Protein AF-A0A084U8Z5-F1 (afdb_monomer_lite)

Sequence (396 aa):
MIQNILVFALGFLAAALLAVLVAPALWRRAGELARKRLEAQLPLSRDELNAAIDAQRAEQAMAVRRLEMQVEAQKKKAASDLVTINQQRVDLTEAGEREAALAESLATREAELSETREQLSAAQAEAASLKLSLEQAEARAREQATEIESLSGSYEEASLKLSRLELDLVSRDSDIERLKNSVGVLREERKQARADLREASSRRKQVENALKLAEKRAKDLERRNERMMSQASTREEALERKQREIALLKTRLRENTMADDGGAAKMAALEEENARLETKAADLSLQISSLLGSDQESEDPVQGRLKARLEAVVEENRKLRAALSQKDADPSGDAELREQIAALAAEVVTITAALEGPESPIISAIESEVAQDPQAASVSLAERVKALRRATAPAE

Organism: NCBI:txid472175

Structure (mmCIF, N/CA/C/O backbone):
data_AF-A0A084U8Z5-F1
#
_entry.id   AF-A0A084U8Z5-F1
#
loop_
_atom_site.group_PDB
_atom_site.id
_atom_site.type_symbol
_atom_site.label_atom_id
_atom_site.label_alt_id
_atom_site.label_comp_id
_atom_site.label_asym_id
_atom_site.label_entity_id
_atom_site.label_seq_id
_atom_site.pdbx_PDB_ins_code
_atom_site.Cartn_x
_atom_site.Cartn_y
_atom_site.Cartn_z
_atom_site.occupancy
_atom_site.B_iso_or_equiv
_atom_site.auth_seq_id
_atom_site.auth_comp_id
_atom_site.auth_asym_id
_atom_site.auth_atom_id
_atom_site.pdbx_PDB_model_num
ATOM 1 N N . MET A 1 1 ? -66.211 -9.894 172.703 1.00 62.28 1 MET A N 1
ATOM 2 C CA . MET A 1 1 ? -65.741 -9.133 171.518 1.00 62.28 1 MET A CA 1
ATOM 3 C C . MET A 1 1 ? -66.064 -9.793 170.171 1.00 62.28 1 MET A C 1
ATOM 5 O O . MET A 1 1 ? -66.219 -9.068 169.201 1.00 62.28 1 MET A O 1
ATOM 9 N N . ILE A 1 2 ? -66.250 -11.118 170.087 1.00 68.94 2 ILE A N 1
ATOM 10 C CA . ILE A 1 2 ? -66.566 -11.823 168.822 1.00 68.94 2 ILE A CA 1
ATOM 11 C C . ILE A 1 2 ? -67.969 -11.481 168.265 1.00 68.94 2 ILE A C 1
ATOM 13 O O . ILE A 1 2 ? -68.153 -11.417 167.054 1.00 68.94 2 ILE A O 1
ATOM 17 N N . GLN A 1 3 ? -68.944 -11.171 169.127 1.00 69.81 3 GLN A N 1
ATOM 18 C CA . GLN A 1 3 ? -70.321 -10.845 168.723 1.00 69.81 3 GLN A CA 1
ATOM 19 C C . GLN A 1 3 ? -70.422 -9.600 167.818 1.00 69.81 3 GLN A C 1
ATOM 21 O O . GLN A 1 3 ? -71.154 -9.627 166.832 1.00 69.81 3 GLN A O 1
ATOM 26 N N . ASN A 1 4 ? -69.640 -8.544 168.080 1.00 75.00 4 ASN A N 1
ATOM 27 C CA . ASN A 1 4 ? -69.652 -7.333 167.245 1.00 75.00 4 ASN A CA 1
ATOM 28 C C . ASN A 1 4 ? -69.037 -7.577 165.858 1.00 75.00 4 ASN A C 1
ATOM 30 O O . ASN A 1 4 ? -69.513 -7.013 164.877 1.00 75.00 4 ASN A O 1
ATOM 34 N N . ILE A 1 5 ? -68.025 -8.447 165.761 1.00 79.25 5 ILE A N 1
ATOM 35 C CA . ILE A 1 5 ? -67.412 -8.833 164.479 1.00 79.25 5 ILE A CA 1
ATOM 36 C C . ILE A 1 5 ? -68.410 -9.632 163.632 1.00 79.25 5 ILE A C 1
ATOM 38 O O . ILE A 1 5 ? -68.495 -9.415 162.429 1.00 79.25 5 ILE A O 1
ATOM 42 N N . LEU A 1 6 ? -69.206 -10.509 164.253 1.00 76.06 6 LEU A N 1
ATOM 43 C CA . LEU A 1 6 ? -70.204 -11.330 163.559 1.00 76.06 6 LEU A CA 1
ATOM 44 C C . LEU A 1 6 ? -71.368 -10.497 163.007 1.00 76.06 6 LEU A C 1
ATOM 46 O O . LEU A 1 6 ? -71.766 -10.695 161.862 1.00 76.06 6 LEU A O 1
ATOM 50 N N . VAL A 1 7 ? -71.868 -9.523 163.775 1.00 77.12 7 VAL A N 1
ATOM 51 C CA . VAL A 1 7 ? -72.907 -8.592 163.297 1.00 77.12 7 VAL A CA 1
ATOM 52 C C . VAL A 1 7 ? -72.367 -7.688 162.185 1.00 77.12 7 VAL A C 1
ATOM 54 O O . VAL A 1 7 ? -73.063 -7.455 161.199 1.00 77.12 7 VAL A O 1
ATOM 57 N N . PHE A 1 8 ? -71.114 -7.234 162.286 1.00 83.75 8 PHE A N 1
ATOM 58 C CA . PHE A 1 8 ? -70.467 -6.457 161.226 1.00 83.75 8 PHE A CA 1
ATOM 59 C C . PHE A 1 8 ? -70.260 -7.282 159.947 1.00 83.75 8 PHE A C 1
ATOM 61 O O . PHE A 1 8 ? -70.592 -6.816 158.860 1.00 83.75 8 PHE A O 1
ATOM 68 N N . ALA A 1 9 ? -69.778 -8.523 160.065 1.00 82.94 9 ALA A N 1
ATOM 69 C CA . ALA A 1 9 ? -69.595 -9.426 158.932 1.00 82.94 9 ALA A CA 1
ATOM 70 C C . ALA A 1 9 ? -70.933 -9.781 158.263 1.00 82.94 9 ALA A C 1
ATOM 72 O O . ALA A 1 9 ? -71.016 -9.764 157.038 1.00 82.94 9 ALA A O 1
ATOM 73 N N . LEU A 1 10 ? -71.990 -10.034 159.046 1.00 81.75 10 LEU A N 1
ATOM 74 C CA . LEU A 1 10 ? -73.337 -10.288 158.526 1.00 81.75 10 LEU A CA 1
ATOM 75 C C . LEU A 1 10 ? -73.914 -9.048 157.826 1.00 81.75 10 LEU A C 1
ATOM 77 O O . LEU A 1 10 ? -74.466 -9.163 156.734 1.00 81.75 10 LEU A O 1
ATOM 81 N N . GLY A 1 11 ? -73.746 -7.861 158.417 1.00 82.94 11 GLY A N 1
ATOM 82 C CA . GLY A 1 11 ? -74.153 -6.594 157.806 1.00 82.94 11 GLY A CA 1
ATOM 83 C C . GLY A 1 11 ? -73.409 -6.307 156.498 1.00 82.94 11 GLY A C 1
ATOM 84 O O . GLY A 1 11 ? -74.031 -5.921 155.509 1.00 82.94 11 GLY A O 1
ATOM 85 N N . PHE A 1 12 ? -72.099 -6.568 156.456 1.00 86.19 12 PHE A N 1
ATOM 86 C CA . PHE A 1 12 ? -71.292 -6.443 155.242 1.00 86.19 12 PHE A CA 1
ATOM 87 C C . PHE A 1 12 ? -71.715 -7.451 154.169 1.00 86.19 12 PHE A C 1
ATOM 89 O O . PHE A 1 12 ? -71.868 -7.074 153.010 1.00 86.19 12 PHE A O 1
ATOM 96 N N . LEU A 1 13 ? -71.963 -8.710 154.543 1.00 84.06 13 LEU A N 1
ATOM 97 C CA . LEU A 1 13 ? -72.419 -9.741 153.613 1.00 84.06 13 LEU A CA 1
ATOM 98 C C . LEU A 1 13 ? -73.791 -9.388 153.021 1.00 84.06 13 LEU A C 1
ATOM 100 O O . LEU A 1 13 ? -73.995 -9.529 151.818 1.00 84.06 13 LEU A O 1
ATOM 104 N N . ALA A 1 14 ? -74.711 -8.872 153.841 1.00 84.19 14 ALA A N 1
ATOM 105 C CA . ALA A 1 14 ? -76.021 -8.411 153.388 1.00 84.19 14 ALA A CA 1
ATOM 106 C C . ALA A 1 14 ? -75.912 -7.209 152.432 1.00 84.19 14 ALA A C 1
ATOM 108 O O . ALA A 1 14 ? -76.580 -7.180 151.396 1.00 84.19 14 ALA A O 1
ATOM 109 N N . ALA A 1 15 ? -75.034 -6.245 152.727 1.00 85.19 15 ALA A N 1
ATOM 110 C CA . ALA A 1 15 ? -74.772 -5.111 151.842 1.00 85.19 15 ALA A CA 1
ATOM 111 C C . ALA A 1 15 ? -74.120 -5.546 150.518 1.00 85.19 15 ALA A C 1
ATOM 113 O O . ALA A 1 15 ? -74.528 -5.088 149.451 1.00 85.19 15 ALA A O 1
ATOM 114 N N . ALA A 1 16 ? -73.156 -6.469 150.566 1.00 83.31 16 ALA A N 1
ATOM 115 C CA . ALA A 1 16 ? -72.523 -7.036 149.380 1.00 83.31 16 ALA A CA 1
ATOM 116 C C . ALA A 1 16 ? -73.535 -7.804 148.515 1.00 83.31 16 ALA A C 1
ATOM 118 O O . ALA A 1 16 ? -73.538 -7.658 147.294 1.00 83.31 16 ALA A O 1
ATOM 119 N N . LEU A 1 17 ? -74.443 -8.561 149.137 1.00 83.62 17 LEU A N 1
ATOM 120 C CA . LEU A 1 17 ? -75.497 -9.290 148.435 1.00 83.62 17 LEU A CA 1
ATOM 121 C C . LEU A 1 17 ? -76.481 -8.337 147.736 1.00 83.62 17 LEU A C 1
ATOM 123 O O . LEU A 1 17 ? -76.826 -8.557 146.575 1.00 83.62 17 LEU A O 1
ATOM 127 N N . LEU A 1 18 ? -76.863 -7.233 148.388 1.00 84.56 18 LEU A N 1
ATOM 128 C CA . LEU A 1 18 ? -77.661 -6.176 147.756 1.00 84.56 18 LEU A CA 1
ATOM 129 C C . LEU A 1 18 ? -76.909 -5.481 146.610 1.00 84.56 18 LEU A C 1
ATOM 131 O O . LEU A 1 18 ? -77.502 -5.225 145.562 1.00 84.56 18 LEU A O 1
ATOM 135 N N . ALA A 1 19 ? -75.609 -5.217 146.760 1.00 84.88 19 ALA A N 1
ATOM 136 C CA . ALA A 1 19 ? -74.796 -4.620 145.701 1.00 84.88 19 ALA A CA 1
ATOM 137 C C . ALA A 1 19 ? -74.727 -5.521 144.456 1.00 84.88 19 ALA A C 1
ATOM 139 O O . ALA A 1 19 ? -74.908 -5.035 143.340 1.00 84.88 19 ALA A O 1
ATOM 140 N N . VAL A 1 20 ? -74.542 -6.833 144.638 1.00 86.31 20 VAL A N 1
ATOM 141 C CA . VAL A 1 20 ? -74.535 -7.816 143.539 1.00 86.31 20 VAL A CA 1
ATOM 142 C C . VAL A 1 20 ? -75.900 -7.905 142.855 1.00 86.31 20 VAL A C 1
ATOM 144 O O . VAL A 1 20 ? -75.956 -8.059 141.638 1.00 86.31 20 VAL A O 1
ATOM 147 N N . LEU A 1 21 ? -76.998 -7.753 143.600 1.00 85.75 21 LEU A N 1
ATOM 148 C CA . LEU A 1 21 ? -78.351 -7.788 143.039 1.00 85.75 21 LEU A CA 1
ATOM 149 C C . LEU A 1 21 ? -78.664 -6.546 142.184 1.00 85.75 21 LEU A C 1
ATOM 151 O O . LEU A 1 21 ? -79.336 -6.649 141.157 1.00 85.75 21 LEU A O 1
ATOM 155 N N . VAL A 1 22 ? -78.149 -5.375 142.574 1.00 85.81 22 VAL A N 1
ATOM 156 C CA . VAL A 1 22 ? -78.390 -4.100 141.871 1.00 85.81 22 VAL A CA 1
ATOM 157 C C . VAL A 1 22 ? -77.382 -3.849 140.738 1.00 85.81 22 VAL A C 1
ATOM 159 O O . VAL A 1 22 ? -77.728 -3.217 139.735 1.00 85.81 22 VAL A O 1
ATOM 162 N N . ALA A 1 23 ? -76.160 -4.377 140.838 1.00 84.12 23 ALA A N 1
ATOM 163 C CA . ALA A 1 23 ? -75.109 -4.240 139.827 1.00 84.12 23 ALA A CA 1
ATOM 164 C C . ALA A 1 23 ? -75.558 -4.565 138.381 1.00 84.12 23 ALA A C 1
ATOM 166 O O . ALA A 1 23 ? -75.342 -3.720 137.508 1.00 84.12 23 ALA A O 1
ATOM 167 N N . PRO A 1 24 ? -76.227 -5.700 138.078 1.00 83.62 24 PRO A N 1
ATOM 168 C CA . PRO A 1 24 ? -76.646 -6.014 136.710 1.00 83.62 24 PRO A CA 1
ATOM 169 C C . PRO A 1 24 ? -77.719 -5.054 136.170 1.00 83.62 24 PRO A C 1
ATOM 171 O O . PRO A 1 24 ? -77.751 -4.787 134.966 1.00 83.62 24 PRO A O 1
ATOM 174 N N . ALA A 1 25 ? -78.568 -4.482 137.031 1.00 84.12 25 ALA A N 1
ATOM 175 C CA . ALA A 1 25 ? -79.570 -3.495 136.623 1.00 84.12 25 ALA A CA 1
ATOM 176 C C . ALA A 1 25 ? -78.922 -2.150 136.253 1.00 84.12 25 ALA A C 1
ATOM 178 O O . ALA A 1 25 ? -79.257 -1.555 135.225 1.00 84.12 25 ALA A O 1
ATOM 179 N N . LEU A 1 26 ? -77.949 -1.700 137.052 1.00 84.94 26 LEU A N 1
ATOM 180 C CA . LEU A 1 26 ? -77.170 -0.497 136.753 1.00 84.94 26 LEU A CA 1
ATOM 181 C C . LEU A 1 26 ? -76.306 -0.680 135.496 1.00 84.94 26 LEU A C 1
ATOM 183 O O . LEU A 1 26 ? -76.236 0.239 134.682 1.00 84.94 26 LEU A O 1
ATOM 187 N N . TRP A 1 27 ? -75.726 -1.867 135.278 1.00 86.75 27 TRP A N 1
ATOM 188 C CA . TRP A 1 27 ? -74.909 -2.159 134.092 1.00 86.75 27 TRP A CA 1
ATOM 189 C C . TRP A 1 27 ? -75.737 -2.196 132.800 1.00 86.75 27 TRP A C 1
ATOM 191 O O . TRP A 1 27 ? -75.330 -1.618 131.791 1.00 86.75 27 TRP A O 1
ATOM 201 N N . ARG A 1 28 ? -76.949 -2.779 132.835 1.00 83.12 28 ARG A N 1
ATOM 202 C CA . ARG A 1 28 ? -77.897 -2.714 131.704 1.00 83.12 28 ARG A CA 1
ATOM 203 C C . ARG A 1 28 ? -78.250 -1.271 131.349 1.00 83.12 28 ARG A C 1
ATOM 205 O O . ARG A 1 28 ? -78.188 -0.895 130.181 1.00 83.12 28 ARG A O 1
ATOM 212 N N . ARG A 1 29 ? -78.566 -0.448 132.353 1.00 83.12 29 ARG A N 1
ATOM 213 C CA . ARG A 1 29 ? -78.963 0.952 132.144 1.00 83.12 29 ARG A CA 1
ATOM 214 C C . ARG A 1 29 ? -77.800 1.823 131.659 1.00 83.12 29 ARG A C 1
ATOM 216 O O . ARG A 1 29 ? -77.994 2.660 130.780 1.00 83.12 29 ARG A O 1
ATOM 223 N N . ALA A 1 30 ? -76.593 1.599 132.178 1.00 82.50 30 ALA A N 1
ATOM 224 C CA . ALA A 1 30 ? -75.376 2.245 131.690 1.00 82.50 30 ALA A CA 1
ATOM 225 C C . ALA A 1 30 ? -75.082 1.867 130.228 1.00 82.50 30 ALA A C 1
ATOM 227 O O . ALA A 1 30 ? -74.743 2.742 129.435 1.00 82.50 30 ALA A O 1
ATOM 228 N N . GLY A 1 31 ? -75.288 0.601 129.844 1.00 84.50 31 GLY A N 1
ATOM 229 C CA . GLY A 1 31 ? -75.140 0.137 128.462 1.00 84.50 31 GLY A CA 1
ATOM 230 C C . GLY A 1 31 ? -76.139 0.772 127.490 1.00 84.50 31 GLY A C 1
ATOM 231 O O . GLY A 1 31 ? -75.760 1.156 126.386 1.00 84.50 31 GLY A O 1
ATOM 232 N N . GLU A 1 32 ? -77.399 0.945 127.895 1.00 83.19 32 GLU A N 1
ATOM 233 C CA . GLU A 1 32 ? -78.412 1.634 127.079 1.00 83.19 32 GLU A CA 1
ATOM 234 C C . GLU A 1 32 ? -78.105 3.125 126.903 1.00 83.19 32 GLU A C 1
ATOM 236 O O . GLU A 1 32 ? -78.208 3.650 125.794 1.00 83.19 32 GLU A O 1
ATOM 241 N N . LEU A 1 33 ? -77.684 3.808 127.972 1.00 79.12 33 LEU A N 1
ATOM 242 C CA . LEU A 1 33 ? -77.269 5.211 127.906 1.00 79.12 33 LEU A CA 1
ATOM 243 C C . LEU A 1 33 ? -75.994 5.391 127.071 1.00 79.12 33 LEU A C 1
ATOM 245 O O . LEU A 1 33 ? -75.909 6.353 126.311 1.00 79.12 33 LEU A O 1
ATOM 249 N N . ALA A 1 34 ? -75.036 4.464 127.161 1.00 78.19 34 ALA A N 1
ATOM 250 C CA . ALA A 1 34 ? -73.830 4.464 126.336 1.00 78.19 34 ALA A CA 1
ATOM 251 C C . ALA A 1 34 ? -74.150 4.233 124.852 1.00 78.19 34 ALA 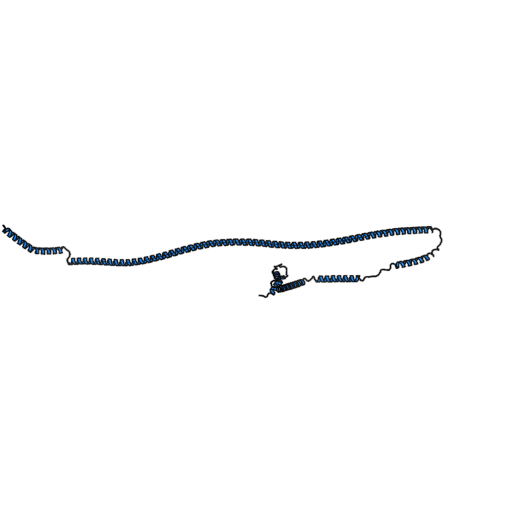A C 1
ATOM 253 O O . ALA A 1 34 ? -73.615 4.951 124.014 1.00 78.19 34 ALA A O 1
ATOM 254 N N . ARG A 1 35 ? -75.069 3.309 124.525 1.00 78.25 35 ARG A N 1
ATOM 255 C CA . ARG A 1 35 ? -75.563 3.104 123.149 1.00 78.25 35 ARG A CA 1
ATOM 256 C C . ARG A 1 35 ? -76.255 4.349 122.603 1.00 78.25 35 ARG A C 1
ATOM 258 O O . ARG A 1 35 ? -75.867 4.810 121.541 1.00 78.25 35 ARG A O 1
ATOM 265 N N . LYS A 1 36 ? -77.178 4.954 123.362 1.00 75.25 36 LYS A N 1
ATOM 266 C CA . LYS A 1 36 ? -77.857 6.201 122.958 1.00 75.25 36 LYS A CA 1
ATOM 267 C C . LYS A 1 36 ? -76.891 7.380 122.791 1.00 75.25 36 LYS A C 1
ATOM 269 O O . LYS A 1 36 ? -77.095 8.211 121.916 1.00 75.25 36 LYS A O 1
ATOM 274 N N . ARG A 1 37 ? -75.831 7.466 123.608 1.00 73.75 37 ARG A N 1
ATOM 275 C CA . ARG A 1 37 ? -74.766 8.473 123.434 1.00 73.75 37 ARG A CA 1
ATOM 276 C C . ARG A 1 37 ? -73.893 8.196 122.214 1.00 73.75 37 ARG A C 1
ATOM 278 O O . ARG A 1 37 ? -73.540 9.151 121.537 1.00 73.75 37 ARG A O 1
ATOM 285 N N . LEU A 1 38 ? -73.566 6.933 121.935 1.00 70.88 38 LEU A N 1
ATOM 286 C CA . LEU A 1 38 ? -72.822 6.553 120.731 1.00 70.88 38 LEU A CA 1
ATOM 287 C C . LEU A 1 38 ? -73.636 6.845 119.467 1.00 70.88 38 LEU A C 1
ATOM 289 O O . LEU A 1 38 ? -73.104 7.424 118.533 1.00 70.88 38 LEU A O 1
ATOM 293 N N . GLU A 1 39 ? -74.925 6.506 119.462 1.00 70.56 39 GLU A N 1
ATOM 294 C CA . GLU A 1 39 ? -75.853 6.786 118.357 1.00 70.56 39 GLU A CA 1
ATOM 295 C C . GLU A 1 39 ? -76.053 8.294 118.130 1.00 70.56 39 GLU A C 1
ATOM 297 O O . GLU A 1 39 ? -76.261 8.714 117.001 1.00 70.56 39 GLU A O 1
ATOM 302 N N . ALA A 1 40 ? -75.940 9.124 119.174 1.00 71.81 40 ALA A N 1
ATOM 303 C CA . ALA A 1 40 ? -75.985 10.583 119.046 1.00 71.81 40 ALA A CA 1
ATOM 304 C C . ALA A 1 40 ? -74.644 11.215 118.615 1.00 71.81 40 ALA A C 1
ATOM 306 O O . ALA A 1 40 ? -74.629 12.368 118.189 1.00 71.81 40 ALA A O 1
ATOM 307 N N . GLN A 1 41 ? -73.520 10.503 118.768 1.00 72.00 41 GLN A N 1
ATOM 308 C CA . GLN A 1 41 ? -72.173 10.990 118.430 1.00 72.00 41 GLN A CA 1
ATOM 309 C C . GLN A 1 41 ? -71.644 10.439 117.099 1.00 72.00 41 GLN A C 1
ATOM 311 O O . GLN A 1 41 ? -70.804 11.089 116.479 1.00 72.00 41 GLN A O 1
ATOM 316 N N . LEU A 1 42 ? -72.118 9.274 116.644 1.00 67.00 42 LEU A N 1
ATOM 317 C CA . LEU A 1 42 ? -71.847 8.760 115.304 1.00 67.00 42 LEU A CA 1
ATOM 318 C C . LEU A 1 42 ? -72.943 9.232 114.339 1.00 67.00 42 LEU A C 1
ATOM 320 O O . LEU A 1 42 ? -74.101 8.872 114.526 1.00 67.00 42 LEU A O 1
ATOM 324 N N . PRO A 1 43 ? -72.605 9.977 113.277 1.00 56.59 43 PRO A N 1
ATOM 325 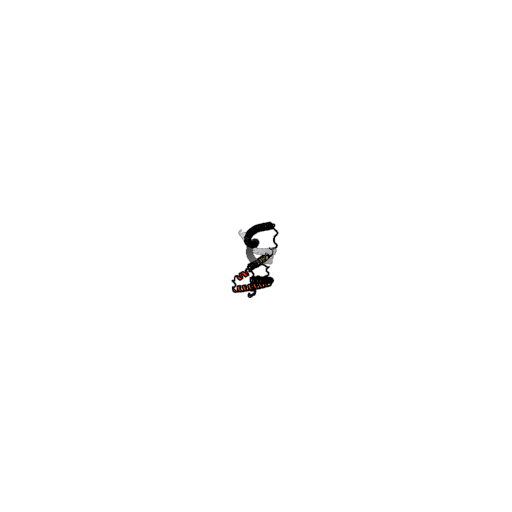C CA . PRO A 1 43 ? -73.591 10.533 112.354 1.00 56.59 43 PRO A CA 1
ATOM 326 C C . PRO A 1 43 ? -74.166 9.517 111.345 1.00 56.59 43 PRO A C 1
ATOM 328 O O . PRO A 1 43 ? -74.651 9.945 110.306 1.00 56.59 43 PRO A O 1
ATOM 331 N N . LEU A 1 44 ? -74.099 8.200 111.596 1.00 63.03 44 LEU A N 1
ATOM 332 C CA . LEU A 1 44 ? -74.523 7.171 110.634 1.00 63.03 44 LEU A CA 1
ATOM 333 C C . LEU A 1 44 ? -75.356 6.059 111.294 1.00 63.03 44 LEU A C 1
ATOM 335 O O . LEU A 1 44 ? -74.912 5.406 112.243 1.00 63.03 44 LEU A O 1
ATOM 339 N N . SER A 1 45 ? -76.555 5.823 110.757 1.00 74.19 45 SER A N 1
ATOM 340 C CA . SER A 1 45 ? -77.433 4.692 111.091 1.00 74.19 45 SER A CA 1
ATOM 341 C C . SER A 1 45 ? -76.847 3.358 110.592 1.00 74.19 45 SER A C 1
ATOM 343 O O . SER A 1 45 ? -76.017 3.325 109.685 1.00 74.19 45 SER A O 1
ATOM 345 N N . ARG A 1 46 ? -77.287 2.216 111.146 1.00 75.94 46 ARG A N 1
ATOM 346 C CA . ARG A 1 46 ? -76.818 0.873 110.728 1.00 75.94 46 ARG A CA 1
ATOM 347 C C . ARG A 1 46 ? -77.042 0.599 109.239 1.00 75.94 46 ARG A C 1
ATOM 349 O O . ARG A 1 46 ? -76.186 -0.012 108.604 1.00 75.94 46 ARG A O 1
ATOM 356 N N . ASP A 1 47 ? -78.158 1.070 108.694 1.00 80.50 47 ASP A N 1
ATOM 357 C CA . ASP A 1 47 ? -78.475 0.911 107.273 1.00 80.50 47 ASP A CA 1
ATOM 358 C C . ASP A 1 47 ? -77.558 1.772 106.392 1.00 80.50 47 ASP A C 1
ATOM 360 O O . ASP A 1 47 ? -77.145 1.336 105.322 1.00 80.50 47 ASP A O 1
ATOM 364 N N . GLU A 1 48 ? -77.146 2.947 106.874 1.00 82.31 48 GLU A N 1
ATOM 365 C CA . GLU A 1 48 ? -76.196 3.822 106.179 1.00 82.31 48 GLU A CA 1
ATOM 366 C C . GLU A 1 48 ? -74.765 3.265 106.232 1.00 82.31 48 GLU A C 1
ATOM 368 O O . GLU A 1 48 ? -74.026 3.379 105.256 1.00 82.31 48 GLU A O 1
ATOM 373 N N . LEU A 1 49 ? -74.380 2.589 107.324 1.00 79.88 49 LEU A N 1
ATOM 374 C CA . LEU A 1 49 ? -73.104 1.870 107.413 1.00 79.88 49 LEU A CA 1
ATOM 375 C C . LEU A 1 49 ? -73.055 0.699 106.419 1.00 79.88 49 LEU A C 1
ATOM 377 O O . LEU A 1 49 ? -72.051 0.508 105.734 1.00 79.88 49 LEU A O 1
ATOM 381 N N . ASN A 1 50 ? -74.146 -0.064 106.313 1.00 86.12 50 ASN A N 1
ATOM 382 C CA . ASN A 1 50 ? -74.257 -1.143 105.333 1.00 86.12 50 ASN A CA 1
ATOM 383 C C . ASN A 1 50 ? -74.235 -0.591 103.900 1.00 86.12 50 ASN A C 1
ATOM 385 O O . ASN A 1 50 ? -73.512 -1.123 103.062 1.00 86.12 50 ASN A O 1
ATOM 389 N N . ALA A 1 51 ? -74.928 0.523 103.639 1.00 86.44 51 ALA A N 1
ATOM 390 C CA . ALA A 1 51 ? -74.881 1.204 102.348 1.00 86.44 51 ALA A CA 1
ATOM 391 C C . ALA A 1 51 ? -73.472 1.721 102.007 1.00 86.44 51 ALA A C 1
ATOM 393 O O . ALA A 1 51 ? -73.054 1.610 100.860 1.00 86.44 51 ALA A O 1
ATOM 394 N N . ALA A 1 52 ? -72.708 2.228 102.982 1.00 86.12 52 ALA A N 1
ATOM 395 C CA . ALA A 1 52 ? -71.317 2.637 102.785 1.00 86.12 52 ALA A CA 1
ATOM 396 C C . ALA A 1 52 ? -70.389 1.443 102.490 1.00 86.12 52 ALA A C 1
ATOM 398 O O . ALA A 1 52 ? -69.527 1.538 101.617 1.00 86.12 52 ALA A O 1
ATOM 399 N N . ILE A 1 53 ? -70.585 0.304 103.165 1.00 87.19 53 ILE A N 1
ATOM 400 C CA . ILE A 1 53 ? -69.845 -0.939 102.888 1.00 87.19 53 ILE A CA 1
ATOM 401 C C . ILE A 1 53 ? -70.165 -1.450 101.480 1.00 87.19 53 ILE A C 1
ATOM 403 O O . ILE A 1 53 ? -69.253 -1.820 100.740 1.00 87.19 53 ILE A O 1
ATOM 407 N N . ASP A 1 54 ? -71.437 -1.452 101.086 1.00 90.50 54 ASP A N 1
ATOM 408 C CA . ASP A 1 54 ? -71.847 -1.891 99.754 1.00 90.50 54 ASP A CA 1
ATOM 409 C C . ASP A 1 54 ? -71.418 -0.896 98.663 1.00 90.50 54 ASP A C 1
ATOM 411 O O . ASP A 1 54 ? -70.992 -1.324 97.591 1.00 90.50 54 ASP A O 1
ATOM 415 N N . ALA A 1 55 ? -71.403 0.411 98.947 1.00 89.19 55 ALA A N 1
ATOM 416 C CA . ALA A 1 55 ? -70.828 1.430 98.067 1.00 89.19 55 ALA A CA 1
ATOM 417 C C . ALA A 1 55 ? -69.315 1.237 97.887 1.00 89.19 55 ALA A C 1
ATOM 419 O O . ALA A 1 55 ? -68.832 1.270 96.758 1.00 89.19 55 ALA A O 1
ATOM 420 N N . GLN A 1 56 ? -68.573 0.949 98.962 1.00 93.25 56 GLN A N 1
ATOM 421 C CA . GLN A 1 56 ? -67.141 0.651 98.887 1.00 93.25 56 GLN A CA 1
ATOM 422 C C . GLN A 1 56 ? -66.877 -0.654 98.117 1.00 93.25 56 GLN A C 1
ATOM 424 O O . GLN A 1 56 ? -65.950 -0.721 97.310 1.00 93.25 56 GLN A O 1
ATOM 429 N N . ARG A 1 57 ? -67.700 -1.694 98.314 1.00 94.31 57 ARG A N 1
ATOM 430 C CA . ARG A 1 57 ? -67.624 -2.938 97.528 1.00 94.31 57 ARG A CA 1
ATOM 431 C C . ARG A 1 57 ? -67.905 -2.685 96.052 1.00 94.31 57 ARG A C 1
ATOM 433 O O . ARG A 1 57 ? -67.202 -3.234 95.209 1.00 94.31 57 ARG A O 1
ATOM 440 N N . ALA A 1 58 ? -68.898 -1.857 95.737 1.00 94.12 58 ALA A N 1
ATOM 441 C CA . ALA A 1 58 ? -69.215 -1.477 94.368 1.00 94.12 58 ALA A CA 1
ATOM 442 C C . ALA A 1 58 ? -68.080 -0.660 93.737 1.00 94.12 58 ALA A C 1
ATOM 444 O O . ALA A 1 58 ? -67.690 -0.944 92.609 1.00 94.12 58 ALA A O 1
ATOM 445 N N . GLU A 1 59 ? -67.497 0.296 94.462 1.00 93.38 59 GLU A N 1
ATOM 446 C CA . GLU A 1 59 ? -66.352 1.081 93.997 1.00 93.38 59 GLU A CA 1
ATOM 447 C C . GLU A 1 59 ? -65.141 0.185 93.714 1.00 93.38 59 GLU A C 1
ATOM 449 O O . GLU A 1 59 ? -64.550 0.266 92.638 1.00 93.38 59 GLU A O 1
ATOM 454 N N . GLN A 1 60 ? -64.817 -0.733 94.629 1.00 93.88 60 GLN A N 1
ATOM 455 C CA . GLN A 1 60 ? -63.743 -1.706 94.436 1.00 93.88 60 GLN A CA 1
ATOM 456 C C . GLN A 1 60 ? -64.034 -2.652 93.264 1.00 93.88 60 GLN A C 1
ATOM 458 O O . GLN A 1 60 ? -63.154 -2.875 92.436 1.00 93.88 60 GLN A O 1
ATOM 463 N N . ALA A 1 61 ? -65.262 -3.161 93.134 1.00 95.38 61 ALA A N 1
ATOM 464 C CA . ALA A 1 61 ? -65.660 -4.012 92.014 1.00 95.38 61 ALA A CA 1
ATOM 465 C C . ALA A 1 61 ? -65.582 -3.269 90.671 1.00 95.38 61 ALA A C 1
ATOM 467 O O . ALA A 1 61 ? -65.097 -3.823 89.686 1.00 95.38 61 ALA A O 1
ATOM 468 N N . MET A 1 62 ? -65.989 -1.998 90.628 1.00 94.75 62 MET A N 1
ATOM 469 C CA . MET A 1 62 ? -65.876 -1.149 89.440 1.00 94.75 62 MET A CA 1
ATOM 470 C C . MET A 1 62 ? -64.419 -0.811 89.119 1.00 94.75 62 MET A C 1
ATOM 472 O O . MET A 1 62 ? -64.046 -0.811 87.947 1.00 94.75 62 MET A O 1
ATOM 476 N N . ALA A 1 63 ? -63.577 -0.565 90.126 1.00 94.38 63 ALA A N 1
ATOM 477 C CA . ALA A 1 63 ? -62.145 -0.350 89.944 1.00 94.38 63 ALA A CA 1
ATOM 478 C C . ALA A 1 63 ? -61.460 -1.605 89.384 1.00 94.38 63 ALA A C 1
ATOM 480 O O . ALA A 1 63 ? -60.726 -1.504 88.401 1.00 94.38 63 ALA A O 1
ATOM 481 N N . VAL A 1 64 ? -61.764 -2.787 89.935 1.00 95.94 64 VAL A N 1
ATOM 482 C CA . VAL A 1 64 ? -61.292 -4.077 89.411 1.00 95.94 64 VAL A CA 1
ATOM 483 C C . VAL A 1 64 ? -61.780 -4.273 87.980 1.00 95.94 64 VAL A C 1
ATOM 485 O O . VAL A 1 64 ? -60.962 -4.506 87.096 1.00 95.94 64 VAL A O 1
ATOM 488 N N . ARG A 1 65 ? -63.073 -4.066 87.699 1.00 94.44 65 ARG A N 1
ATOM 489 C CA . ARG A 1 65 ? -63.616 -4.211 86.343 1.00 94.44 65 ARG A CA 1
ATOM 490 C C . ARG A 1 65 ? -62.987 -3.232 85.352 1.00 94.44 65 ARG A C 1
ATOM 492 O O . ARG A 1 65 ? -62.731 -3.585 84.202 1.00 94.44 65 ARG A O 1
ATOM 499 N N . ARG A 1 66 ? -62.719 -1.996 85.775 1.00 96.06 66 ARG A N 1
ATOM 500 C CA . ARG A 1 66 ? -62.045 -0.984 84.953 1.00 96.06 66 ARG A CA 1
ATOM 501 C C . ARG A 1 66 ? -60.602 -1.381 84.656 1.00 96.06 66 ARG A C 1
ATOM 503 O O . ARG A 1 66 ? -60.178 -1.236 83.512 1.00 96.06 66 ARG A O 1
ATOM 510 N N . LEU A 1 67 ? -59.878 -1.907 85.644 1.00 96.12 67 LEU A N 1
ATOM 511 C CA . LEU A 1 67 ? -58.531 -2.443 85.455 1.00 96.12 67 LEU A CA 1
ATOM 512 C C . LEU A 1 67 ? -58.541 -3.668 84.537 1.00 96.12 67 LEU A C 1
ATOM 514 O O . LEU A 1 67 ? -57.729 -3.729 83.622 1.00 96.12 67 LEU A O 1
ATOM 518 N N . GLU A 1 68 ? -59.483 -4.597 84.703 1.00 95.31 68 GLU A N 1
ATOM 519 C CA . GLU A 1 68 ? -59.659 -5.742 83.800 1.00 95.31 68 GLU A CA 1
ATOM 520 C C . GLU A 1 68 ? -59.885 -5.288 82.357 1.00 95.31 68 GLU A C 1
ATOM 522 O O . GLU A 1 68 ? -59.184 -5.746 81.458 1.00 95.31 68 GLU A O 1
ATOM 527 N N . MET A 1 69 ? -60.795 -4.335 82.128 1.00 95.19 69 MET A N 1
ATOM 528 C CA . MET A 1 69 ? -61.036 -3.783 80.791 1.00 95.19 69 MET A CA 1
ATOM 529 C C . MET A 1 69 ? -59.796 -3.089 80.219 1.00 95.19 69 MET A C 1
ATOM 531 O O . MET A 1 69 ? -59.518 -3.216 79.028 1.00 95.19 69 MET A O 1
ATOM 535 N N . GLN A 1 70 ? -59.029 -2.368 81.042 1.00 96.56 70 GLN A N 1
ATOM 536 C CA . GLN A 1 70 ? -57.766 -1.762 80.614 1.00 96.56 70 GLN A CA 1
ATOM 537 C C . GLN A 1 70 ? -56.722 -2.826 80.262 1.00 96.56 70 GLN A C 1
ATOM 539 O O . GLN A 1 70 ? -56.066 -2.704 79.230 1.00 96.56 70 GLN A O 1
ATOM 544 N N . VAL A 1 71 ? -56.597 -3.886 81.062 1.00 97.00 71 VAL A N 1
ATOM 545 C CA . VAL A 1 71 ? -55.699 -5.016 80.792 1.00 97.00 71 VAL A CA 1
ATOM 546 C C . VAL A 1 71 ? -56.117 -5.738 79.513 1.00 97.00 71 VAL A C 1
ATOM 548 O O . VAL A 1 71 ? -55.264 -6.028 78.681 1.00 97.00 71 VAL A O 1
ATOM 551 N N . GLU A 1 72 ? -57.407 -5.993 79.303 1.00 95.81 72 GLU A N 1
ATOM 552 C CA . GLU A 1 72 ? -57.919 -6.582 78.063 1.00 95.81 72 GLU A CA 1
ATOM 553 C C . GLU A 1 72 ? -57.667 -5.679 76.851 1.00 95.81 72 GLU A C 1
ATOM 555 O O . GLU A 1 72 ? -57.228 -6.165 75.809 1.00 95.81 72 GLU A O 1
ATOM 560 N N . ALA A 1 73 ? -57.892 -4.368 76.972 1.00 96.31 73 ALA A N 1
ATOM 561 C CA . ALA A 1 73 ? -57.620 -3.412 75.902 1.00 96.31 73 ALA A CA 1
ATOM 562 C C . ALA A 1 73 ? -56.124 -3.357 75.557 1.00 96.31 73 ALA A C 1
ATOM 564 O O . ALA A 1 73 ? -55.771 -3.361 74.379 1.00 96.31 73 ALA A O 1
ATOM 565 N N . GLN A 1 74 ? -55.246 -3.361 76.565 1.00 96.00 74 GLN A N 1
ATOM 566 C CA . GLN A 1 74 ? -53.798 -3.411 76.358 1.00 96.00 74 GLN A CA 1
ATOM 567 C C . GLN A 1 74 ? -53.354 -4.748 75.763 1.00 96.00 74 GLN A C 1
ATOM 569 O O . GLN A 1 74 ? -52.536 -4.755 74.854 1.00 96.00 74 GLN A O 1
ATOM 574 N N . LYS A 1 75 ? -53.932 -5.877 76.191 1.00 96.00 75 LYS A N 1
ATOM 575 C CA . LYS A 1 75 ? -53.667 -7.191 75.584 1.00 96.00 75 LYS A CA 1
ATOM 576 C C . LYS A 1 75 ? -54.091 -7.236 74.117 1.00 96.00 75 LYS A C 1
ATOM 578 O O . LYS A 1 75 ? -53.347 -7.761 73.298 1.00 96.00 75 LYS A O 1
ATOM 583 N N . LYS A 1 76 ? -55.252 -6.668 73.771 1.00 96.12 76 LYS A N 1
ATOM 584 C CA . LYS A 1 76 ? -55.717 -6.569 72.377 1.00 96.12 76 LYS A CA 1
ATOM 585 C C . LYS A 1 76 ? -54.786 -5.702 71.528 1.00 96.12 76 LYS A C 1
ATOM 587 O O . LYS A 1 76 ? -54.443 -6.122 70.431 1.00 96.12 76 LYS A O 1
ATOM 592 N N . LYS A 1 77 ? -54.346 -4.548 72.047 1.00 96.75 77 LYS A N 1
ATOM 593 C CA . LYS A 1 77 ? -53.354 -3.688 71.377 1.00 96.75 77 LYS A CA 1
ATOM 594 C C . LYS A 1 77 ? -52.009 -4.390 71.211 1.00 96.75 77 LYS A C 1
ATOM 596 O O . LYS A 1 77 ? -51.500 -4.467 70.107 1.00 96.75 77 LYS A O 1
ATOM 601 N N . ALA A 1 78 ? -51.483 -5.002 72.269 1.00 96.38 78 ALA A N 1
ATOM 602 C CA . ALA A 1 78 ? -50.240 -5.764 72.194 1.00 96.38 78 ALA A CA 1
ATOM 603 C C . ALA A 1 78 ? -50.336 -6.919 71.183 1.00 96.38 78 ALA A C 1
ATOM 605 O O . ALA A 1 78 ? -49.393 -7.162 70.440 1.00 96.38 78 ALA A O 1
ATOM 606 N N . ALA A 1 79 ? -51.481 -7.608 71.106 1.00 95.81 79 ALA A N 1
ATOM 607 C CA . ALA A 1 79 ? -51.713 -8.637 70.098 1.00 95.81 79 ALA A CA 1
ATOM 608 C C . ALA A 1 79 ? -51.762 -8.058 68.673 1.00 95.81 79 ALA A C 1
ATOM 610 O O . ALA A 1 79 ? -51.157 -8.643 67.777 1.00 95.81 79 ALA A O 1
ATOM 611 N N . SER A 1 80 ? -52.429 -6.917 68.448 1.00 96.19 80 SER A N 1
ATOM 612 C CA . SER A 1 80 ? -52.428 -6.263 67.132 1.00 96.19 80 SER A CA 1
ATOM 613 C C . SER A 1 80 ? -51.042 -5.761 66.737 1.00 96.19 80 SER A C 1
ATOM 615 O O . SER A 1 80 ? -50.631 -5.966 65.600 1.00 96.19 80 SER A O 1
ATOM 617 N N . ASP A 1 81 ? -50.303 -5.179 67.679 1.00 95.94 81 ASP A N 1
ATOM 618 C CA . ASP A 1 81 ? -48.951 -4.669 67.456 1.00 95.94 81 ASP A CA 1
ATOM 619 C C . ASP A 1 81 ? -47.974 -5.817 67.167 1.00 95.94 81 ASP A C 1
ATOM 621 O O . ASP A 1 81 ? -47.102 -5.702 66.314 1.00 95.94 81 ASP A O 1
ATOM 625 N N . LEU A 1 82 ? -48.141 -6.977 67.813 1.00 96.81 82 LEU A N 1
ATOM 626 C CA . LEU A 1 82 ? -47.365 -8.173 67.475 1.00 96.81 82 LEU A CA 1
ATOM 627 C C . LEU A 1 82 ? -47.646 -8.654 66.048 1.00 96.81 82 LEU A C 1
ATOM 629 O O . LEU A 1 82 ? -46.719 -9.071 65.358 1.00 96.81 82 LEU A O 1
ATOM 633 N N . VAL A 1 83 ? -48.898 -8.594 65.585 1.00 96.88 83 VAL A N 1
ATOM 634 C CA . VAL A 1 83 ? -49.234 -8.952 64.198 1.00 96.88 83 VAL A CA 1
ATOM 635 C C . VAL A 1 83 ? -48.588 -7.978 63.213 1.00 96.88 83 VAL A C 1
ATOM 637 O O . VAL A 1 83 ? -47.971 -8.437 62.254 1.00 96.88 83 VAL A O 1
ATOM 640 N N . THR A 1 84 ? -48.658 -6.666 63.457 1.00 97.19 84 THR A N 1
ATOM 641 C CA . THR A 1 84 ? -48.040 -5.669 62.565 1.00 97.19 84 THR A CA 1
ATOM 642 C C . THR A 1 84 ? -46.517 -5.760 62.570 1.00 97.19 84 THR A C 1
ATOM 644 O O . THR A 1 84 ? -45.916 -5.721 61.503 1.00 97.19 84 THR A O 1
ATOM 647 N N . ILE A 1 85 ? -45.882 -5.979 63.727 1.00 97.25 85 ILE A N 1
ATOM 648 C CA . ILE A 1 85 ? -44.432 -6.211 63.819 1.00 97.25 85 ILE A CA 1
ATOM 649 C C . ILE A 1 85 ? -44.034 -7.466 63.040 1.00 97.25 85 ILE A C 1
ATOM 651 O O . ILE A 1 85 ? -43.017 -7.460 62.350 1.00 97.25 85 ILE A O 1
ATOM 655 N N . ASN A 1 86 ? -44.815 -8.547 63.128 1.00 96.31 86 ASN A N 1
ATOM 656 C CA . ASN A 1 86 ? -44.529 -9.763 62.369 1.00 96.31 86 ASN A CA 1
ATOM 657 C C . ASN A 1 86 ? -44.682 -9.542 60.858 1.00 96.31 86 ASN A C 1
ATOM 659 O O . ASN A 1 86 ? -43.826 -9.998 60.110 1.00 96.31 86 ASN A O 1
ATOM 663 N N . GLN A 1 87 ? -45.705 -8.806 60.416 1.00 97.12 87 GLN A N 1
ATOM 664 C CA . GLN A 1 87 ? -45.860 -8.419 59.006 1.00 97.12 87 GLN A CA 1
ATOM 665 C C . GLN A 1 87 ? -44.677 -7.570 58.529 1.00 97.12 87 GLN A C 1
ATOM 667 O O . GLN A 1 87 ? -44.022 -7.928 57.560 1.00 97.12 87 GLN A O 1
ATOM 672 N N . GLN A 1 88 ? -44.314 -6.527 59.278 1.00 97.06 88 GLN A N 1
ATOM 673 C CA . GLN A 1 88 ? -43.164 -5.678 58.961 1.00 97.06 88 GLN A CA 1
ATOM 674 C C . GLN A 1 88 ? -41.843 -6.454 58.937 1.00 97.06 88 GLN A C 1
ATOM 676 O O . GLN A 1 88 ? -40.967 -6.149 58.136 1.00 97.06 88 GLN A O 1
ATOM 681 N N . ARG A 1 89 ? -41.675 -7.462 59.802 1.00 97.12 89 ARG A N 1
ATOM 682 C CA . ARG A 1 89 ? -40.503 -8.347 59.764 1.00 97.12 89 ARG A CA 1
ATOM 683 C C . ARG A 1 89 ? -40.445 -9.154 58.475 1.00 97.12 89 ARG A C 1
ATOM 685 O O . ARG A 1 89 ? -39.361 -9.261 57.916 1.00 97.12 89 ARG A O 1
ATOM 692 N N . VAL A 1 90 ? -41.578 -9.687 58.015 1.00 97.06 90 VAL A N 1
ATOM 693 C CA . VAL A 1 90 ? -41.657 -10.402 56.732 1.00 97.06 90 VAL A CA 1
ATOM 694 C C . VAL A 1 90 ? -41.334 -9.452 55.577 1.00 97.06 90 VAL A C 1
ATOM 696 O O . VAL A 1 90 ? -40.458 -9.758 54.772 1.00 97.06 90 VAL A O 1
ATOM 699 N N . ASP A 1 91 ? -41.930 -8.259 55.557 1.00 96.69 91 ASP A N 1
ATOM 700 C CA . ASP A 1 91 ? -41.661 -7.255 54.520 1.00 96.69 91 ASP A CA 1
ATOM 701 C C . ASP A 1 91 ? -40.179 -6.842 54.491 1.00 96.69 91 ASP A C 1
ATOM 703 O O . ASP A 1 91 ? -39.593 -6.703 53.418 1.00 96.69 91 ASP A O 1
ATOM 707 N N . LEU A 1 92 ? -39.546 -6.685 55.661 1.00 97.06 92 LEU A N 1
ATOM 708 C CA . LEU A 1 92 ? -38.114 -6.391 55.773 1.00 97.06 92 LEU A CA 1
ATOM 709 C C . LEU A 1 92 ? -37.244 -7.540 55.259 1.00 97.06 92 LEU A C 1
ATOM 711 O O . LEU A 1 92 ? -36.239 -7.279 54.600 1.00 97.06 92 LEU A O 1
ATOM 715 N N . THR A 1 93 ? -37.611 -8.795 55.537 1.00 96.81 93 THR A N 1
ATOM 716 C CA . THR A 1 93 ? -36.880 -9.946 54.989 1.00 96.81 93 THR A CA 1
ATOM 717 C C . THR A 1 93 ? -37.014 -10.021 53.473 1.00 96.81 93 THR A C 1
ATOM 719 O O . THR A 1 93 ? -36.002 -10.157 52.793 1.00 96.81 93 THR A O 1
ATOM 722 N N . GLU A 1 94 ? -38.215 -9.820 52.925 1.00 96.94 94 GLU A N 1
ATOM 723 C CA . GLU A 1 94 ? -38.419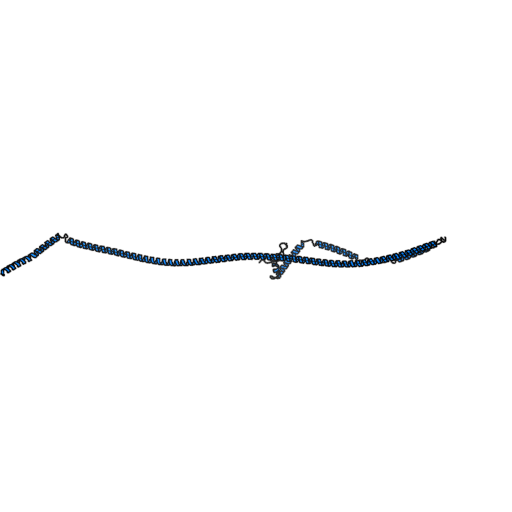 -9.805 51.474 1.00 96.94 94 GLU A CA 1
ATOM 724 C C . GLU A 1 94 ? -37.690 -8.636 50.800 1.00 96.94 94 GLU A C 1
ATOM 726 O O . GLU A 1 94 ? -37.128 -8.788 49.717 1.00 96.94 94 GLU A O 1
ATOM 731 N N . ALA A 1 95 ? -37.694 -7.451 51.417 1.00 97.19 95 ALA A N 1
ATOM 732 C CA . ALA A 1 95 ? -36.949 -6.301 50.916 1.00 97.19 95 ALA A CA 1
ATOM 733 C C . ALA A 1 95 ? -35.437 -6.569 50.925 1.00 97.19 95 ALA A C 1
ATOM 735 O O . ALA A 1 95 ? -34.775 -6.285 49.930 1.00 97.19 95 ALA A O 1
ATOM 736 N N . GLY A 1 96 ? -34.910 -7.177 51.994 1.00 97.06 96 GLY A N 1
ATOM 737 C CA . GLY A 1 96 ? -33.502 -7.569 52.083 1.00 97.06 96 GLY A CA 1
ATOM 738 C C . GLY A 1 96 ? -33.103 -8.617 51.040 1.00 97.06 96 GLY A C 1
ATOM 739 O O . G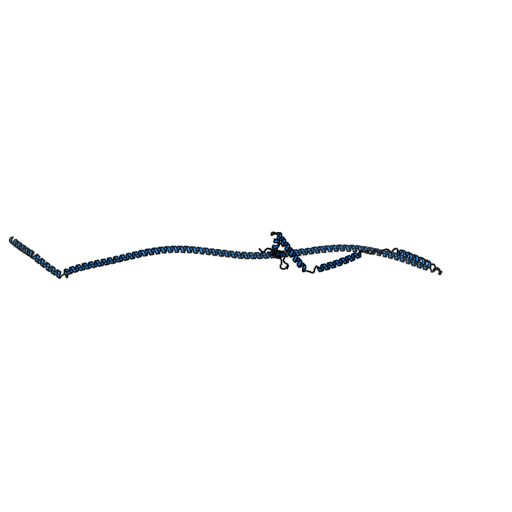LY A 1 96 ? -32.047 -8.497 50.426 1.00 97.06 96 GLY A O 1
ATOM 740 N N . GLU A 1 97 ? -33.961 -9.606 50.775 1.00 96.94 97 GLU A N 1
ATOM 741 C CA . GLU A 1 97 ? -33.744 -10.589 49.703 1.00 96.94 97 GLU A CA 1
ATOM 742 C C . GLU A 1 97 ? -33.746 -9.931 48.314 1.00 96.94 97 GLU A C 1
ATOM 744 O O . GLU A 1 97 ? -32.887 -10.233 47.483 1.00 96.94 97 GLU A O 1
ATOM 749 N N . ARG A 1 98 ? -34.666 -8.986 48.064 1.00 97.62 98 ARG A N 1
ATOM 750 C CA . ARG A 1 98 ? -34.699 -8.207 46.813 1.00 97.62 98 ARG A CA 1
ATOM 751 C C . ARG A 1 98 ? -33.454 -7.337 46.651 1.00 97.62 98 ARG A C 1
ATOM 753 O O . ARG A 1 98 ? -32.900 -7.294 45.557 1.00 97.62 98 ARG A O 1
ATOM 760 N N . GLU A 1 99 ? -33.001 -6.663 47.708 1.00 97.31 99 GLU A N 1
ATOM 761 C CA . GLU A 1 99 ? -31.767 -5.868 47.681 1.00 97.31 99 GLU A CA 1
ATOM 762 C C . GLU A 1 99 ? -30.536 -6.738 47.420 1.00 97.31 99 GLU A C 1
ATOM 764 O O . GLU A 1 99 ? -29.701 -6.366 46.597 1.00 97.31 99 GLU A O 1
ATOM 769 N N . ALA A 1 100 ? -30.445 -7.914 48.047 1.00 97.12 100 ALA A N 1
ATOM 770 C CA . ALA A 1 100 ? -29.354 -8.855 47.806 1.00 97.12 100 ALA A CA 1
ATOM 771 C C . ALA A 1 100 ? -29.339 -9.351 46.349 1.00 97.12 100 ALA A C 1
ATOM 773 O O . ALA A 1 100 ? -28.291 -9.325 45.704 1.00 97.12 100 ALA A O 1
ATOM 774 N N . ALA A 1 101 ? -30.502 -9.722 45.801 1.00 97.31 101 ALA A N 1
ATOM 775 C CA . ALA A 1 101 ? -30.624 -10.142 44.405 1.00 97.31 101 ALA A CA 1
ATOM 776 C C . ALA A 1 101 ? -30.273 -9.007 43.424 1.00 97.31 101 ALA A C 1
ATOM 778 O O . ALA A 1 101 ? -29.596 -9.229 42.418 1.00 97.31 101 ALA A O 1
ATOM 779 N N . LEU A 1 102 ? -30.696 -7.773 43.721 1.00 97.69 102 LEU A N 1
ATOM 780 C CA . LEU A 1 102 ? -30.333 -6.602 42.924 1.00 97.69 102 LEU A CA 1
ATOM 781 C C . LEU A 1 102 ? -28.829 -6.323 42.995 1.00 97.69 102 LEU A C 1
ATOM 783 O O . LEU A 1 102 ? -28.225 -6.080 41.952 1.00 97.69 102 LEU A O 1
ATOM 787 N N . ALA A 1 103 ? -28.214 -6.408 44.174 1.00 97.75 103 ALA A N 1
ATOM 788 C CA . ALA A 1 103 ? -26.776 -6.225 44.346 1.00 97.75 103 ALA A CA 1
ATOM 789 C C . ALA A 1 103 ? -25.964 -7.272 43.565 1.00 97.75 103 ALA A C 1
ATOM 791 O O . ALA A 1 103 ? -24.995 -6.916 42.897 1.00 97.75 103 ALA A O 1
ATOM 792 N N . GLU A 1 104 ? -26.388 -8.538 43.568 1.00 97.94 104 GLU A N 1
ATOM 793 C CA . GLU A 1 104 ? -25.770 -9.594 42.758 1.00 97.94 104 GLU A CA 1
ATOM 794 C C . GLU A 1 104 ? -25.923 -9.319 41.251 1.00 97.94 104 GLU A C 1
ATOM 796 O O . GLU A 1 104 ? -24.961 -9.419 40.482 1.00 97.94 104 GLU A O 1
ATOM 801 N N . SER A 1 105 ? -27.110 -8.885 40.816 1.00 97.81 105 SER A N 1
ATOM 802 C CA . SER A 1 105 ? -27.342 -8.508 39.417 1.00 97.81 105 SER A CA 1
ATOM 803 C C . SER A 1 105 ? -26.513 -7.290 38.984 1.00 97.81 105 SER A C 1
ATOM 805 O O . SER A 1 105 ? -26.030 -7.240 37.858 1.00 97.81 105 SER A O 1
ATOM 807 N N . LEU A 1 106 ? -26.294 -6.318 39.873 1.00 98.06 106 LEU A N 1
ATOM 808 C CA . LEU A 1 106 ? -25.444 -5.164 39.591 1.00 98.06 106 LEU A CA 1
ATOM 809 C C . LEU A 1 106 ? -23.977 -5.577 39.507 1.00 98.06 106 LEU A C 1
ATOM 811 O O . LEU A 1 106 ? -23.313 -5.204 38.547 1.00 98.06 106 LEU A O 1
ATOM 815 N N . ALA A 1 107 ? -23.495 -6.409 40.433 1.00 97.94 107 ALA A N 1
ATOM 816 C CA . ALA A 1 107 ? -22.119 -6.899 40.416 1.00 97.94 107 ALA A CA 1
ATOM 817 C C . ALA A 1 107 ? -21.801 -7.697 39.138 1.00 97.94 107 ALA A C 1
ATOM 819 O O . ALA A 1 107 ? -20.753 -7.500 38.523 1.00 97.94 107 ALA A O 1
ATOM 820 N N . THR A 1 108 ? -22.721 -8.560 38.694 1.00 98.00 108 THR A N 1
ATOM 821 C CA . THR A 1 108 ? -22.566 -9.302 37.429 1.00 98.00 108 THR A CA 1
ATOM 822 C C . THR A 1 108 ? -22.555 -8.367 36.220 1.00 98.00 108 THR A C 1
ATOM 824 O O . THR A 1 108 ? -21.675 -8.481 35.369 1.00 98.00 108 THR A O 1
ATOM 827 N N . ARG A 1 109 ? -23.459 -7.381 36.163 1.00 97.56 109 ARG A N 1
ATOM 828 C CA . ARG A 1 109 ? -23.483 -6.384 35.078 1.00 97.56 109 ARG A CA 1
ATOM 829 C C . ARG A 1 109 ? -22.259 -5.477 35.070 1.00 97.56 109 ARG A C 1
ATOM 831 O O . ARG A 1 109 ? -21.786 -5.118 33.996 1.00 97.56 109 ARG A O 1
ATOM 838 N N . GLU A 1 110 ? -21.733 -5.105 36.230 1.00 98.00 110 GLU A N 1
ATOM 839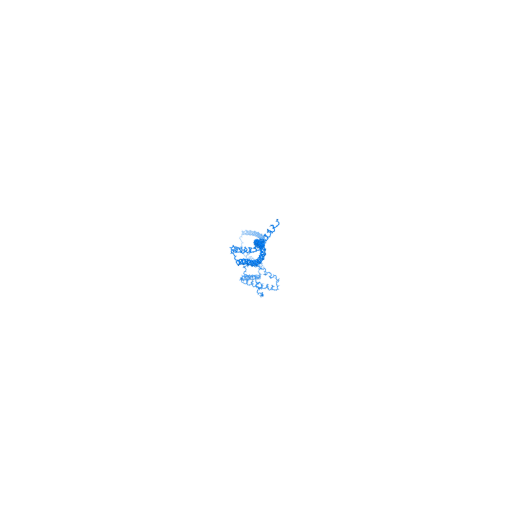 C CA . GLU A 1 110 ? -20.494 -4.334 36.336 1.00 98.00 110 GLU A CA 1
ATOM 840 C C . GLU A 1 110 ? -19.289 -5.137 35.838 1.00 98.00 110 GLU A C 1
ATOM 842 O O . GLU A 1 110 ? -18.466 -4.588 35.102 1.00 98.00 110 GLU A O 1
ATOM 847 N N . ALA A 1 111 ? -19.225 -6.436 36.149 1.00 98.00 111 ALA A N 1
ATOM 848 C CA . ALA A 1 111 ? -18.197 -7.328 35.621 1.00 98.00 111 ALA A CA 1
ATOM 849 C C . ALA A 1 111 ? -18.291 -7.454 34.087 1.00 98.00 111 ALA A C 1
ATOM 851 O O . ALA A 1 111 ? -17.299 -7.216 33.396 1.00 98.00 111 ALA A O 1
ATOM 852 N N . GLU A 1 112 ? -19.486 -7.700 33.540 1.00 98.12 112 GLU A N 1
ATOM 853 C CA . GLU A 1 112 ? -19.725 -7.738 32.086 1.00 98.12 112 GLU A CA 1
ATOM 854 C C . GLU A 1 112 ? -19.365 -6.400 31.406 1.00 98.12 112 GLU A C 1
ATOM 856 O O . GLU A 1 112 ? -18.758 -6.365 30.331 1.00 98.12 112 GLU A O 1
ATOM 861 N N . LEU A 1 113 ? -19.697 -5.266 32.032 1.00 98.31 113 LEU A N 1
ATOM 862 C CA . LEU A 1 113 ? -19.325 -3.939 31.536 1.00 98.31 113 LEU A CA 1
ATOM 863 C C . LEU A 1 113 ? -17.812 -3.712 31.571 1.00 98.31 113 LEU A C 1
ATOM 865 O O . LEU A 1 113 ? -17.281 -3.063 30.670 1.00 98.31 113 LEU A O 1
ATOM 869 N N . SER A 1 114 ? -17.105 -4.207 32.589 1.00 97.94 114 SER A N 1
ATOM 870 C CA . SER A 1 114 ? -15.642 -4.112 32.624 1.00 97.94 114 SER A CA 1
ATOM 871 C C . SER A 1 114 ? -14.990 -4.963 31.537 1.00 97.94 114 SER A C 1
ATOM 873 O O . SER A 1 114 ? -14.127 -4.456 30.823 1.00 97.94 114 SER A O 1
ATOM 875 N N . GLU A 1 115 ? -15.468 -6.191 31.332 1.00 98.19 115 GLU A N 1
ATOM 876 C CA . GLU A 1 115 ? -14.937 -7.102 30.318 1.00 98.19 115 GLU A CA 1
ATOM 877 C C . GLU A 1 115 ? -15.176 -6.558 28.903 1.00 98.19 115 GLU A C 1
ATOM 879 O O . GLU A 1 115 ? -14.256 -6.484 28.091 1.00 98.19 115 GLU A O 1
ATOM 884 N N . THR A 1 116 ? -16.389 -6.082 28.610 1.00 97.75 116 THR A N 1
ATOM 885 C CA . THR A 1 116 ? -16.706 -5.490 27.298 1.00 97.75 116 THR A CA 1
ATOM 886 C C . THR A 1 116 ? -15.928 -4.202 27.029 1.00 97.75 116 THR A C 1
ATOM 888 O O . THR A 1 116 ? -15.540 -3.947 25.888 1.00 97.75 116 THR A O 1
ATOM 891 N N . ARG A 1 117 ? -15.648 -3.389 28.058 1.00 98.31 117 ARG A N 1
ATOM 892 C CA . ARG A 1 117 ? -14.773 -2.210 27.929 1.00 98.31 117 ARG A CA 1
ATOM 893 C C . ARG A 1 117 ? -13.330 -2.600 27.639 1.00 98.31 117 ARG A C 1
ATOM 895 O O . ARG A 1 117 ? -12.698 -1.950 26.808 1.00 98.31 117 ARG A O 1
ATOM 902 N N . GLU A 1 118 ? -12.821 -3.644 28.285 1.00 98.12 118 GLU A N 1
ATOM 903 C CA . GLU A 1 118 ? -11.478 -4.159 28.023 1.00 98.12 118 GLU A CA 1
ATOM 904 C C . GLU A 1 118 ? -11.371 -4.698 26.591 1.00 98.12 118 GLU A C 1
ATOM 906 O O . GLU A 1 118 ? -10.494 -4.262 25.843 1.00 98.12 118 GLU A O 1
ATOM 911 N N . GLN A 1 119 ? -12.332 -5.518 26.155 1.00 98.19 119 GLN A N 1
ATOM 912 C CA . GLN A 1 119 ? -12.421 -6.009 24.775 1.00 98.19 119 GLN A CA 1
ATOM 913 C C . GLN A 1 119 ? -12.509 -4.864 23.756 1.00 98.19 119 GLN A C 1
ATOM 915 O O . GLN A 1 119 ? -11.809 -4.881 22.744 1.00 98.19 119 GLN A O 1
ATOM 920 N N . LEU A 1 120 ? -13.321 -3.834 24.027 1.00 98.38 120 LEU A N 1
ATOM 921 C CA . LEU A 1 120 ? -13.418 -2.654 23.167 1.00 98.38 120 LEU A CA 1
ATOM 922 C C . LEU A 1 120 ? -12.080 -1.912 23.085 1.00 98.38 120 LEU A C 1
ATOM 924 O O . LEU A 1 120 ? -11.678 -1.504 21.997 1.00 98.38 120 LEU A O 1
ATOM 928 N N . SER A 1 121 ? -11.382 -1.748 24.210 1.00 98.31 121 SER A N 1
ATOM 929 C CA . SER A 1 121 ? -10.078 -1.081 24.244 1.00 98.31 121 SER A CA 1
ATOM 930 C C . SER A 1 121 ? -9.003 -1.869 23.484 1.00 98.31 121 SER A C 1
ATOM 932 O O . SER A 1 121 ? -8.231 -1.276 22.729 1.00 98.31 121 SER A O 1
ATOM 934 N N . ALA A 1 122 ? -9.006 -3.201 23.598 1.00 98.25 122 ALA A N 1
ATOM 935 C CA . ALA A 1 122 ? -8.108 -4.084 22.863 1.00 98.25 122 ALA A CA 1
ATOM 936 C C . ALA A 1 122 ? -8.385 -4.023 21.353 1.00 98.25 122 ALA A C 1
ATOM 938 O O . ALA A 1 122 ? -7.473 -3.765 20.569 1.00 98.25 122 ALA A O 1
ATOM 939 N N . ALA A 1 123 ? -9.654 -4.131 20.946 1.00 97.81 123 ALA A N 1
ATOM 940 C CA . ALA A 1 123 ? -10.058 -4.008 19.547 1.00 97.81 123 ALA A CA 1
ATOM 941 C C . ALA A 1 123 ? -9.724 -2.624 18.960 1.00 97.81 123 ALA A C 1
ATOM 943 O O . ALA A 1 123 ? -9.332 -2.514 17.799 1.00 97.81 123 ALA A O 1
ATOM 944 N N . GLN A 1 124 ? -9.837 -1.552 19.751 1.00 98.06 124 GLN A N 1
ATOM 945 C CA . GLN A 1 124 ? -9.419 -0.209 19.339 1.00 98.06 124 GLN A CA 1
ATOM 946 C C . GLN A 1 124 ? -7.900 -0.109 19.145 1.00 98.06 124 GLN A C 1
ATOM 948 O O . GLN A 1 124 ? -7.457 0.509 18.174 1.00 98.06 124 GLN A O 1
ATOM 953 N N . ALA A 1 125 ? -7.102 -0.725 20.023 1.00 98.12 125 ALA A N 1
ATOM 954 C CA . ALA A 1 125 ? -5.647 -0.768 19.890 1.00 98.12 125 ALA A CA 1
ATOM 955 C C . ALA A 1 125 ? -5.203 -1.581 18.659 1.00 98.12 125 ALA A C 1
ATOM 957 O O . ALA A 1 125 ? -4.328 -1.139 17.912 1.00 98.12 125 ALA A O 1
ATOM 958 N N . GLU A 1 126 ? -5.844 -2.722 18.397 1.00 98.19 126 GLU A N 1
ATOM 959 C CA . GLU A 1 126 ? -5.626 -3.523 17.186 1.00 98.19 126 GLU A CA 1
ATOM 960 C C . GLU A 1 126 ? -6.033 -2.765 15.918 1.00 98.19 126 GLU A C 1
ATOM 962 O O . GLU A 1 126 ? -5.283 -2.720 14.946 1.00 98.19 126 GLU A O 1
ATOM 967 N N . ALA A 1 127 ? -7.184 -2.090 15.924 1.00 98.12 127 ALA A N 1
ATOM 968 C CA . ALA A 1 127 ? -7.607 -1.272 14.792 1.00 98.12 127 ALA A CA 1
ATOM 969 C C . ALA A 1 127 ? -6.634 -0.111 14.525 1.00 98.12 127 ALA A C 1
ATOM 971 O O . ALA A 1 127 ? -6.381 0.225 13.368 1.00 98.12 127 ALA A O 1
ATOM 972 N N . ALA A 1 128 ? -6.073 0.503 15.571 1.00 98.19 128 ALA A N 1
ATOM 973 C CA . ALA A 1 128 ? -5.068 1.552 15.429 1.00 98.19 128 ALA A CA 1
ATOM 974 C C . ALA A 1 128 ? -3.749 1.015 14.847 1.00 98.19 128 ALA A C 1
ATOM 976 O O . ALA A 1 128 ? -3.178 1.644 13.956 1.00 98.19 128 ALA A O 1
ATOM 977 N N . SER A 1 129 ? -3.286 -0.157 15.295 1.00 98.31 129 SER A N 1
ATOM 978 C CA . SER A 1 129 ? -2.058 -0.769 14.773 1.00 98.31 129 SER A CA 1
ATOM 979 C C . SER A 1 129 ? -2.214 -1.234 13.321 1.00 98.31 129 SER A C 1
ATOM 981 O O . SER A 1 129 ? -1.314 -1.010 12.511 1.00 98.31 129 SER A O 1
ATOM 983 N N . LEU A 1 130 ? -3.376 -1.790 12.961 1.00 98.12 130 LEU A N 1
ATOM 984 C CA . LEU A 1 130 ? -3.709 -2.169 11.586 1.00 98.12 130 LEU A CA 1
ATOM 985 C C . LEU A 1 130 ? -3.832 -0.958 10.656 1.00 98.12 130 LEU A C 1
ATOM 987 O O . LEU A 1 130 ? -3.396 -1.023 9.511 1.00 98.12 130 LEU A O 1
ATOM 991 N N . LYS A 1 131 ? -4.389 0.164 11.126 1.00 98.44 131 LYS A N 1
ATOM 992 C CA . LYS A 1 131 ? -4.406 1.408 10.339 1.00 98.44 131 LYS A CA 1
ATOM 993 C C . LYS A 1 131 ? -2.996 1.910 10.055 1.00 98.44 131 LYS A C 1
ATOM 995 O O . LYS A 1 131 ? -2.693 2.254 8.920 1.00 98.44 131 LYS A O 1
ATOM 1000 N N . LEU A 1 132 ? -2.125 1.895 11.061 1.00 98.50 132 LEU A N 1
ATOM 1001 C CA . LEU A 1 132 ? -0.741 2.328 10.897 1.00 98.50 132 LEU A CA 1
ATOM 1002 C C . LEU A 1 132 ? 0.035 1.405 9.944 1.00 98.50 132 LEU A C 1
ATOM 1004 O O . LEU A 1 132 ? 0.804 1.888 9.114 1.00 98.50 132 LEU A O 1
ATOM 1008 N N . SER A 1 133 ? -0.179 0.086 10.010 1.00 98.19 133 SER A N 1
ATOM 1009 C CA . SER A 1 133 ? 0.446 -0.849 9.066 1.00 98.19 133 SER A CA 1
ATOM 1010 C C . SER A 1 133 ? -0.098 -0.695 7.642 1.00 98.19 133 SER A C 1
ATOM 1012 O O . SER A 1 133 ? 0.677 -0.793 6.689 1.00 98.19 133 SER A O 1
ATOM 1014 N N . LEU A 1 134 ? -1.391 -0.386 7.489 1.00 98.50 134 LEU A N 1
ATOM 1015 C CA . LEU A 1 134 ? -2.003 -0.062 6.201 1.00 98.50 134 LEU A CA 1
ATOM 1016 C C . LEU A 1 134 ? -1.398 1.212 5.602 1.00 98.50 134 LEU A C 1
ATOM 1018 O O . LEU A 1 134 ? -0.961 1.186 4.458 1.00 98.50 134 LEU A O 1
ATOM 1022 N N . GLU A 1 135 ? -1.292 2.294 6.377 1.00 98.19 135 GLU A N 1
ATOM 1023 C CA . GLU A 1 135 ? -0.667 3.547 5.929 1.00 98.19 135 GLU A CA 1
ATOM 1024 C C . GLU A 1 135 ? 0.794 3.335 5.498 1.00 98.19 135 GLU A C 1
ATOM 1026 O O . GLU A 1 135 ? 1.231 3.864 4.475 1.00 98.19 135 GLU A O 1
ATOM 1031 N N . GLN A 1 136 ? 1.549 2.507 6.229 1.00 98.12 136 GLN A N 1
ATOM 1032 C CA . GLN A 1 136 ? 2.913 2.131 5.844 1.00 98.12 136 GLN A CA 1
ATOM 1033 C C . GLN A 1 136 ? 2.955 1.302 4.554 1.00 98.12 136 GLN A C 1
ATOM 1035 O O . GLN A 1 136 ? 3.844 1.505 3.725 1.00 98.12 136 GLN A O 1
ATOM 1040 N N . ALA A 1 137 ? 2.025 0.362 4.374 1.00 97.94 137 ALA A N 1
ATOM 1041 C CA . ALA A 1 137 ? 1.934 -0.437 3.156 1.00 97.94 137 ALA A CA 1
ATOM 1042 C C . ALA A 1 137 ? 1.559 0.429 1.944 1.00 97.94 137 ALA A C 1
ATOM 1044 O O . ALA A 1 137 ? 2.167 0.290 0.884 1.00 97.94 137 ALA A O 1
ATOM 1045 N N . GLU A 1 138 ? 0.626 1.369 2.110 1.00 98.00 138 GLU A N 1
ATOM 1046 C CA . GLU A 1 138 ? 0.262 2.341 1.078 1.00 98.00 138 GLU A CA 1
ATOM 1047 C C . GLU A 1 138 ? 1.430 3.264 0.717 1.00 98.00 138 GLU A C 1
ATOM 1049 O O . GLU A 1 138 ? 1.657 3.525 -0.464 1.00 98.00 138 GLU A O 1
ATOM 1054 N N . ALA A 1 139 ? 2.202 3.734 1.703 1.00 97.94 139 ALA A N 1
ATOM 1055 C CA . ALA A 1 139 ? 3.394 4.542 1.453 1.00 97.94 139 ALA A CA 1
ATOM 1056 C C . ALA A 1 139 ? 4.434 3.771 0.623 1.00 97.94 139 ALA A C 1
ATOM 1058 O O . ALA A 1 139 ? 4.894 4.280 -0.398 1.00 97.94 139 ALA A O 1
ATOM 1059 N N . ARG A 1 140 ? 4.724 2.512 0.986 1.00 98.06 140 ARG A N 1
ATOM 1060 C CA . ARG A 1 140 ? 5.629 1.642 0.211 1.00 98.06 140 ARG A CA 1
ATOM 1061 C C . ARG A 1 140 ? 5.112 1.383 -1.202 1.00 98.06 140 ARG A C 1
ATOM 1063 O O . ARG A 1 140 ? 5.894 1.394 -2.144 1.00 98.06 140 ARG A O 1
ATOM 1070 N N . ALA A 1 141 ? 3.806 1.175 -1.366 1.00 98.12 141 ALA A N 1
ATOM 1071 C CA . ALA A 1 141 ? 3.205 0.986 -2.683 1.00 98.12 141 ALA A CA 1
ATOM 1072 C C . ALA A 1 141 ? 3.329 2.247 -3.556 1.00 98.12 141 ALA A C 1
ATOM 1074 O O . ALA A 1 141 ? 3.593 2.140 -4.751 1.00 98.12 141 ALA A O 1
ATOM 1075 N N . ARG A 1 142 ? 3.187 3.446 -2.968 1.00 98.19 142 ARG A N 1
ATOM 1076 C CA . ARG A 1 142 ? 3.415 4.719 -3.673 1.00 98.19 142 ARG A CA 1
ATOM 1077 C C . ARG A 1 142 ? 4.875 4.889 -4.086 1.00 98.19 142 ARG A C 1
ATOM 1079 O O . ARG A 1 142 ? 5.125 5.254 -5.228 1.00 98.19 142 ARG A O 1
ATOM 1086 N N . GLU A 1 143 ? 5.821 4.586 -3.199 1.00 98.00 143 GLU A N 1
ATOM 1087 C CA . GLU A 1 143 ? 7.256 4.610 -3.522 1.00 98.00 143 GLU A CA 1
ATOM 1088 C C . GLU A 1 143 ? 7.575 3.657 -4.683 1.00 98.00 143 GLU A C 1
ATOM 1090 O O . GLU A 1 143 ? 8.158 4.077 -5.683 1.00 98.00 143 GLU A O 1
ATOM 1095 N N . GLN A 1 144 ? 7.094 2.413 -4.617 1.00 97.94 144 GLN A N 1
ATOM 1096 C CA . GLN A 1 144 ? 7.260 1.436 -5.695 1.00 97.94 144 GLN A CA 1
ATOM 1097 C C . GLN A 1 144 ? 6.620 1.896 -7.009 1.00 97.94 144 GLN A C 1
ATOM 1099 O O . GLN A 1 144 ? 7.209 1.704 -8.068 1.00 97.94 144 GLN A O 1
ATOM 1104 N N . ALA A 1 145 ? 5.446 2.532 -6.969 1.00 97.81 145 ALA A N 1
ATOM 1105 C CA . ALA A 1 145 ? 4.814 3.078 -8.168 1.00 97.81 145 ALA A CA 1
ATOM 1106 C C . ALA A 1 145 ? 5.680 4.170 -8.821 1.00 97.81 145 ALA A C 1
ATOM 1108 O O . ALA A 1 145 ? 5.871 4.145 -10.036 1.00 97.81 145 ALA A O 1
ATOM 1109 N N . THR A 1 146 ? 6.262 5.074 -8.025 1.00 98.00 146 THR A N 1
ATOM 1110 C CA . THR A 1 146 ? 7.179 6.103 -8.547 1.00 98.00 146 THR A CA 1
ATOM 1111 C C . THR A 1 146 ? 8.484 5.515 -9.083 1.00 98.00 146 THR A C 1
ATOM 1113 O O . THR A 1 146 ? 9.005 5.986 -10.094 1.00 98.00 146 THR A O 1
ATOM 1116 N N . GLU A 1 147 ? 9.003 4.456 -8.455 1.00 97.75 147 GLU A N 1
ATOM 1117 C CA . GLU A 1 147 ? 10.192 3.752 -8.937 1.00 97.75 147 GLU A CA 1
ATOM 1118 C C . GLU A 1 147 ? 9.908 3.068 -10.280 1.00 97.75 147 GLU A C 1
ATOM 1120 O O . GLU A 1 147 ? 10.677 3.241 -11.225 1.00 97.75 147 GLU A O 1
ATOM 1125 N N . ILE A 1 148 ? 8.767 2.382 -10.404 1.00 97.88 148 ILE A N 1
ATOM 1126 C CA . ILE A 1 148 ? 8.310 1.766 -11.657 1.00 97.88 148 ILE A CA 1
ATOM 1127 C C . ILE A 1 148 ? 8.140 2.818 -12.755 1.00 97.88 148 ILE A C 1
ATOM 1129 O O . ILE A 1 148 ? 8.569 2.577 -13.882 1.00 97.88 148 ILE A O 1
ATOM 1133 N N . GLU A 1 149 ? 7.559 3.980 -12.454 1.00 98.12 149 GLU A N 1
ATOM 1134 C CA . GLU A 1 149 ? 7.420 5.075 -13.421 1.00 98.12 149 GLU A CA 1
ATOM 1135 C C . GLU A 1 149 ? 8.792 5.588 -13.884 1.00 98.12 149 GLU A C 1
ATOM 1137 O O . GLU A 1 149 ? 9.036 5.705 -15.085 1.00 98.12 149 GLU A O 1
ATOM 1142 N N . SER A 1 150 ? 9.733 5.793 -12.955 1.00 97.75 150 SER A N 1
ATOM 1143 C CA . SER A 1 150 ? 11.097 6.223 -13.290 1.00 97.75 150 SER A CA 1
ATOM 1144 C C . SER A 1 150 ? 11.859 5.184 -14.125 1.00 97.75 150 SER A C 1
ATOM 1146 O O . SER A 1 150 ? 12.531 5.533 -15.099 1.00 97.75 150 SER A O 1
ATOM 1148 N N . LEU A 1 151 ? 11.713 3.895 -13.795 1.00 98.06 151 LEU A N 1
ATOM 1149 C CA . LEU A 1 151 ? 12.317 2.789 -14.531 1.00 98.06 151 LEU A CA 1
ATOM 1150 C C . LEU A 1 151 ? 11.707 2.667 -15.926 1.00 98.06 151 LEU A C 1
ATOM 1152 O O . LEU A 1 151 ? 12.449 2.499 -16.892 1.00 98.06 151 LEU A O 1
ATOM 1156 N N . SER A 1 152 ? 10.387 2.814 -16.040 1.00 97.62 152 SER A N 1
ATOM 1157 C CA . SER A 1 152 ? 9.676 2.806 -17.321 1.00 97.62 152 SER A CA 1
ATOM 1158 C C . SER A 1 152 ? 10.144 3.957 -18.210 1.00 97.62 152 SER A C 1
ATOM 1160 O O . SER A 1 152 ? 10.516 3.714 -19.355 1.00 97.62 152 SER A O 1
ATOM 1162 N N . GLY A 1 153 ? 10.264 5.174 -17.666 1.00 97.88 153 GLY A N 1
ATOM 1163 C CA . GLY A 1 153 ? 10.838 6.313 -18.389 1.00 97.88 153 GLY A CA 1
ATOM 1164 C C . GLY A 1 153 ? 12.277 6.053 -18.849 1.00 97.88 153 GLY A C 1
ATOM 1165 O O . GLY A 1 153 ? 12.622 6.302 -20.003 1.00 97.88 153 GLY A O 1
ATOM 1166 N N . SER A 1 154 ? 13.114 5.458 -17.993 1.00 97.50 154 SER A N 1
ATOM 1167 C CA . SER A 1 154 ? 14.490 5.095 -18.365 1.00 97.50 154 SER A CA 1
ATOM 1168 C C . SER A 1 154 ? 14.552 4.016 -19.459 1.00 97.50 154 SER A C 1
ATOM 1170 O O . SER A 1 154 ? 15.443 4.047 -20.312 1.00 97.50 154 SER A O 1
ATOM 1172 N N . TYR A 1 155 ? 13.593 3.084 -19.467 1.00 97.81 155 TYR A N 1
ATOM 1173 C CA . TYR A 1 155 ? 13.471 2.040 -20.478 1.00 97.81 155 TYR A CA 1
ATOM 1174 C C . TYR A 1 155 ? 13.006 2.613 -21.817 1.00 97.81 155 TYR A C 1
ATOM 1176 O O . TYR A 1 155 ? 13.589 2.281 -22.848 1.00 97.81 155 TYR A O 1
ATOM 1184 N N . GLU A 1 156 ? 12.024 3.515 -21.814 1.00 98.00 156 GLU A N 1
ATOM 1185 C CA . GLU A 1 156 ? 11.597 4.242 -23.013 1.00 98.00 156 GLU A CA 1
ATOM 1186 C C . GLU A 1 156 ? 12.752 5.058 -23.600 1.00 98.00 156 GLU A C 1
ATOM 1188 O O . GLU A 1 156 ? 13.031 4.965 -24.794 1.00 98.00 156 GLU A O 1
ATOM 1193 N N . GLU A 1 157 ? 13.507 5.782 -22.770 1.00 97.69 157 GLU A N 1
ATOM 1194 C CA . GLU A 1 157 ? 14.701 6.492 -23.230 1.00 97.69 157 GLU A CA 1
ATOM 1195 C C . GLU A 1 157 ? 15.755 5.551 -23.826 1.00 97.69 157 GLU A C 1
ATOM 1197 O O . GLU A 1 157 ? 16.370 5.872 -24.847 1.00 97.69 157 GLU A O 1
ATOM 1202 N N . ALA A 1 158 ? 16.010 4.407 -23.187 1.00 97.56 158 ALA A N 1
ATOM 1203 C CA . ALA A 1 158 ? 16.950 3.410 -23.690 1.00 97.56 158 ALA A CA 1
ATOM 1204 C C . ALA A 1 158 ? 16.467 2.795 -25.013 1.00 97.56 158 ALA A C 1
ATOM 1206 O O . ALA A 1 158 ? 17.268 2.623 -25.932 1.00 97.56 158 ALA A O 1
ATOM 1207 N N . SER A 1 159 ? 15.166 2.533 -25.140 1.00 97.69 159 SER A N 1
ATOM 1208 C CA . SER A 1 159 ? 14.530 2.027 -26.357 1.00 97.69 159 SER A CA 1
ATOM 1209 C C . SER A 1 159 ? 14.621 3.038 -27.504 1.00 97.69 159 SER A C 1
ATOM 1211 O O . SER A 1 159 ? 15.042 2.685 -28.605 1.00 97.69 159 SER A O 1
ATOM 1213 N N . LEU A 1 160 ? 14.356 4.322 -27.242 1.00 97.56 160 LEU A N 1
ATOM 1214 C CA . LEU A 1 160 ? 14.532 5.394 -28.227 1.00 97.56 160 LEU A CA 1
ATOM 1215 C C . LEU A 1 160 ? 15.998 5.545 -28.655 1.00 97.56 160 LEU A C 1
ATOM 1217 O O . LEU A 1 160 ? 16.280 5.741 -29.838 1.00 97.56 160 LEU A O 1
ATOM 1221 N N . LYS A 1 161 ? 16.948 5.427 -27.716 1.00 97.69 161 LYS A N 1
ATOM 1222 C CA . LYS A 1 161 ? 18.388 5.417 -28.031 1.00 97.69 161 LYS A CA 1
ATOM 1223 C C . LYS A 1 161 ? 18.750 4.223 -28.915 1.00 97.69 161 LYS A C 1
ATOM 1225 O O . LYS A 1 161 ? 19.507 4.406 -29.864 1.00 97.69 161 LYS A O 1
ATOM 1230 N N . LEU A 1 162 ? 18.203 3.038 -28.643 1.00 98.00 162 LEU A N 1
ATOM 1231 C CA . LEU A 1 162 ? 18.426 1.846 -29.459 1.00 98.00 162 LEU A CA 1
ATOM 1232 C C . LEU A 1 162 ? 17.863 2.024 -30.872 1.00 98.00 162 LEU A C 1
ATOM 1234 O O . LEU A 1 162 ? 18.611 1.871 -31.830 1.00 98.00 162 LEU A O 1
ATOM 1238 N N . SER A 1 163 ? 16.604 2.446 -31.004 1.00 97.06 163 SER A N 1
ATOM 1239 C CA . SER A 1 163 ? 15.981 2.706 -32.308 1.00 97.06 163 SER A CA 1
ATOM 1240 C C . SER A 1 163 ? 16.757 3.754 -33.113 1.00 97.06 163 SER A C 1
ATOM 1242 O O . SER A 1 163 ? 16.964 3.606 -34.316 1.00 97.06 163 SER A O 1
ATOM 1244 N N . ARG A 1 164 ? 17.287 4.791 -32.451 1.00 97.56 164 ARG A N 1
ATOM 1245 C CA . ARG A 1 164 ? 18.169 5.765 -33.103 1.00 97.56 164 ARG A CA 1
ATOM 1246 C C . ARG A 1 164 ? 19.478 5.139 -33.585 1.00 97.56 164 ARG A C 1
ATOM 1248 O O . ARG A 1 164 ? 19.897 5.430 -34.699 1.00 97.56 164 ARG A O 1
ATOM 1255 N N . LEU A 1 165 ? 20.123 4.304 -32.770 1.00 96.75 165 LEU A N 1
ATOM 1256 C CA . LEU A 1 165 ? 21.344 3.599 -33.171 1.00 96.75 165 LEU A CA 1
ATOM 1257 C C . LEU A 1 165 ? 21.084 2.629 -34.331 1.00 96.75 165 LEU A C 1
ATOM 1259 O O . LEU A 1 165 ? 21.932 2.510 -35.210 1.00 96.75 165 LEU A O 1
ATOM 1263 N N . GLU A 1 166 ? 19.922 1.978 -34.364 1.00 97.50 166 GLU A N 1
ATOM 1264 C CA . GLU A 1 166 ? 19.489 1.132 -35.480 1.00 97.50 166 GLU A CA 1
ATOM 1265 C C . GLU A 1 166 ? 19.302 1.950 -36.762 1.00 97.50 166 GLU A C 1
ATOM 1267 O O . GLU A 1 166 ? 19.839 1.577 -37.804 1.00 97.50 166 GLU A O 1
ATOM 1272 N N . LEU A 1 167 ? 18.630 3.104 -36.692 1.00 97.38 167 LEU A N 1
ATOM 1273 C CA . LEU A 1 167 ? 18.503 4.023 -37.830 1.00 97.38 167 LEU A CA 1
ATOM 1274 C C . LEU A 1 167 ? 19.869 4.532 -38.314 1.00 97.38 167 LEU A C 1
ATOM 1276 O O . LEU A 1 167 ? 20.124 4.564 -39.519 1.00 97.38 167 LEU A O 1
ATOM 1280 N N . ASP A 1 168 ? 20.765 4.893 -37.393 1.00 96.81 168 ASP A N 1
ATOM 1281 C CA . ASP A 1 168 ? 22.128 5.319 -37.724 1.00 96.81 168 ASP A CA 1
ATOM 1282 C C . ASP A 1 168 ? 22.922 4.181 -38.390 1.00 96.81 168 ASP A C 1
ATOM 1284 O O . ASP A 1 168 ? 23.700 4.429 -39.315 1.00 96.81 168 ASP A O 1
ATOM 1288 N N . LEU A 1 169 ? 22.729 2.932 -37.953 1.00 97.81 169 LEU A N 1
ATOM 1289 C CA . LEU A 1 169 ? 23.358 1.753 -38.547 1.00 97.81 169 LEU A CA 1
ATOM 1290 C C . LEU A 1 169 ? 22.833 1.514 -39.966 1.00 97.81 169 LEU A C 1
ATOM 1292 O O . LEU A 1 169 ? 23.639 1.410 -40.887 1.00 97.81 169 LEU A O 1
ATOM 1296 N N . VAL A 1 170 ? 21.514 1.547 -40.173 1.00 97.81 170 VAL A N 1
ATOM 1297 C CA . VAL A 1 170 ? 20.901 1.426 -41.508 1.00 97.81 170 VAL A CA 1
ATOM 1298 C C . VAL A 1 170 ? 21.367 2.552 -42.437 1.00 97.81 170 VAL A C 1
ATOM 1300 O O . VAL A 1 170 ? 21.693 2.307 -43.600 1.00 97.81 170 VAL A O 1
ATOM 1303 N N . SER A 1 171 ? 21.477 3.787 -41.934 1.00 97.19 171 SER A N 1
ATOM 1304 C CA . SER A 1 171 ? 22.036 4.901 -42.709 1.00 97.19 171 SER A CA 1
ATOM 1305 C C . SER A 1 171 ? 23.485 4.624 -43.111 1.00 97.19 171 SER A C 1
ATOM 1307 O O . SER A 1 171 ? 23.838 4.810 -44.277 1.00 97.19 171 SER A O 1
ATOM 1309 N N . ARG A 1 172 ? 24.321 4.148 -42.180 1.00 97.00 172 ARG A N 1
ATOM 1310 C CA . ARG A 1 172 ? 25.720 3.790 -42.460 1.00 97.00 172 ARG A CA 1
ATOM 1311 C C . ARG A 1 172 ? 25.833 2.646 -43.460 1.00 97.00 172 ARG A C 1
ATOM 1313 O O . ARG A 1 172 ? 26.697 2.717 -44.328 1.00 97.00 172 ARG A O 1
ATOM 1320 N N . ASP A 1 173 ? 24.968 1.642 -43.385 1.00 97.19 173 ASP A N 1
ATOM 1321 C CA . ASP A 1 173 ? 24.932 0.547 -44.355 1.00 97.19 173 ASP A CA 1
ATOM 1322 C C . ASP A 1 173 ? 24.549 1.055 -45.748 1.00 97.19 173 ASP A C 1
ATOM 1324 O O . ASP A 1 173 ? 25.219 0.725 -46.728 1.00 97.19 173 ASP A O 1
ATOM 1328 N N . SER A 1 174 ? 23.569 1.961 -45.842 1.00 97.12 174 SER A N 1
ATOM 1329 C CA . SER A 1 174 ? 23.215 2.602 -47.114 1.00 97.12 174 SER A CA 1
ATOM 1330 C C . SER A 1 174 ? 24.376 3.424 -47.699 1.00 97.12 174 SER A C 1
ATOM 1332 O O . SER A 1 174 ? 24.623 3.398 -48.909 1.00 97.12 174 SER A O 1
ATOM 1334 N N . ASP A 1 175 ? 25.152 4.108 -46.852 1.00 96.94 175 ASP A N 1
ATOM 1335 C CA . ASP A 1 175 ? 26.347 4.842 -47.271 1.00 96.94 175 ASP A CA 1
ATOM 1336 C C . ASP A 1 175 ? 27.470 3.891 -47.708 1.00 96.94 175 ASP A C 1
ATOM 1338 O O . ASP A 1 175 ? 28.148 4.152 -48.706 1.00 96.94 175 ASP A O 1
ATOM 1342 N N . ILE A 1 176 ? 27.645 2.759 -47.019 1.00 97.69 176 ILE A N 1
ATOM 1343 C CA . ILE A 1 176 ? 28.579 1.700 -47.416 1.00 97.69 176 ILE A CA 1
ATOM 1344 C C . ILE A 1 176 ? 28.187 1.133 -48.782 1.00 97.69 176 ILE A C 1
ATOM 1346 O O . ILE A 1 176 ? 29.061 0.967 -49.634 1.00 97.69 176 ILE A O 1
ATOM 1350 N N . GLU A 1 177 ? 26.905 0.873 -49.039 1.00 96.56 177 GLU A N 1
ATOM 1351 C CA . GLU A 1 177 ? 26.430 0.406 -50.344 1.00 96.56 177 GLU A CA 1
ATOM 1352 C C . GLU A 1 177 ? 26.665 1.441 -51.449 1.00 96.56 177 GLU A C 1
ATOM 1354 O O . GLU A 1 177 ? 27.184 1.099 -52.517 1.00 96.56 177 GLU A O 1
ATOM 1359 N N . ARG A 1 178 ? 26.384 2.725 -51.188 1.00 97.00 178 ARG A N 1
ATOM 1360 C CA . ARG A 1 178 ? 26.691 3.822 -52.123 1.00 97.00 178 ARG A CA 1
ATOM 1361 C C . ARG A 1 178 ? 28.184 3.904 -52.430 1.00 97.00 178 ARG A C 1
ATOM 1363 O O . ARG A 1 178 ? 28.561 4.000 -53.600 1.00 97.00 178 ARG A O 1
ATOM 1370 N N . LEU A 1 179 ? 29.041 3.831 -51.410 1.00 97.00 179 LEU A N 1
ATOM 1371 C CA . LEU A 1 179 ? 30.498 3.823 -51.575 1.00 97.00 179 LEU A CA 1
ATOM 1372 C C . LEU A 1 179 ? 30.982 2.568 -52.308 1.00 97.00 179 LEU A C 1
ATOM 1374 O O . LEU A 1 179 ? 31.877 2.641 -53.147 1.00 97.00 179 LEU A O 1
ATOM 1378 N N . LYS A 1 180 ? 30.386 1.406 -52.044 1.00 97.75 180 LYS A N 1
ATOM 1379 C CA . LYS A 1 180 ? 30.699 0.161 -52.751 1.00 97.75 180 LYS A CA 1
ATOM 1380 C C . LYS A 1 180 ? 30.348 0.270 -54.235 1.00 97.75 180 LYS A C 1
ATOM 1382 O O . LYS A 1 180 ? 31.159 -0.130 -55.073 1.00 97.75 180 LYS A O 1
ATOM 1387 N N . ASN A 1 181 ? 29.197 0.859 -54.558 1.00 97.12 181 ASN A N 1
ATOM 1388 C CA . ASN A 1 181 ? 28.767 1.117 -55.930 1.00 97.12 181 ASN A CA 1
ATOM 1389 C C . ASN A 1 181 ? 29.686 2.124 -56.629 1.00 97.12 181 ASN A C 1
ATOM 1391 O O . ASN A 1 181 ? 30.144 1.851 -57.738 1.00 97.12 181 ASN A O 1
ATOM 1395 N N . SER A 1 182 ? 30.042 3.235 -55.975 1.00 96.88 182 SER A N 1
ATOM 1396 C CA . SER A 1 182 ? 30.962 4.228 -56.550 1.00 96.88 182 SER A CA 1
ATOM 1397 C C . SER A 1 182 ? 32.358 3.648 -56.787 1.00 96.88 182 SER A C 1
ATOM 1399 O O . SER A 1 182 ? 32.940 3.842 -57.852 1.00 96.88 182 SER A O 1
ATOM 1401 N N . VAL A 1 183 ? 32.875 2.843 -55.854 1.00 97.19 183 VAL A N 1
ATOM 1402 C CA . VAL A 1 183 ? 34.128 2.099 -56.036 1.00 97.19 183 VAL A CA 1
ATOM 1403 C C . VAL A 1 183 ? 34.013 1.094 -57.187 1.00 97.19 183 VAL A C 1
ATOM 1405 O O . VAL A 1 183 ? 34.987 0.894 -57.915 1.00 97.19 183 VAL A O 1
ATOM 1408 N N . GLY A 1 184 ? 32.852 0.461 -57.376 1.00 96.81 184 GLY A N 1
ATOM 1409 C CA . GLY A 1 184 ? 32.560 -0.392 -58.530 1.00 96.81 184 GLY A CA 1
ATOM 1410 C C . GLY A 1 184 ? 32.665 0.366 -59.855 1.00 96.81 184 GLY A C 1
ATOM 1411 O O . GLY A 1 184 ? 33.414 -0.055 -60.737 1.00 96.81 184 GLY A O 1
ATOM 1412 N N . VAL A 1 185 ? 32.000 1.520 -59.956 1.00 96.75 185 VAL A N 1
ATOM 1413 C CA . VAL A 1 185 ? 32.050 2.402 -61.135 1.00 96.75 185 VAL A CA 1
ATOM 1414 C C . VAL A 1 185 ? 33.480 2.865 -61.410 1.00 96.75 185 VAL A C 1
ATOM 1416 O O . VAL A 1 185 ? 33.994 2.627 -62.499 1.00 96.75 185 VAL A O 1
ATOM 1419 N N . LEU A 1 186 ? 34.183 3.403 -60.406 1.00 95.81 186 LEU A N 1
ATOM 1420 C CA . LEU A 1 186 ? 35.575 3.850 -60.547 1.00 95.81 186 LEU A CA 1
ATOM 1421 C C . LEU A 1 186 ? 36.521 2.712 -60.970 1.00 95.81 186 LEU A C 1
ATOM 1423 O O . LEU A 1 186 ? 37.511 2.938 -61.669 1.00 95.81 186 LEU A O 1
ATOM 1427 N N . ARG A 1 187 ? 36.257 1.466 -60.551 1.00 96.62 187 ARG A N 1
ATOM 1428 C CA . ARG A 1 187 ? 37.038 0.299 -60.992 1.00 96.62 187 ARG A CA 1
ATOM 1429 C C . ARG A 1 187 ? 36.809 -0.017 -62.465 1.00 96.62 187 ARG A C 1
ATOM 1431 O O . ARG A 1 187 ? 37.797 -0.309 -63.146 1.00 96.62 187 ARG A O 1
ATOM 1438 N N . GLU A 1 188 ? 35.568 0.041 -62.943 1.00 95.81 188 GLU A N 1
ATOM 1439 C CA . GLU A 1 188 ? 35.254 -0.159 -64.361 1.00 95.81 188 GLU A CA 1
ATOM 1440 C C . GLU A 1 188 ? 35.772 0.999 -65.219 1.00 95.81 188 GLU A C 1
ATOM 1442 O O . GLU A 1 188 ? 36.443 0.736 -66.213 1.00 95.81 188 GLU A O 1
ATOM 1447 N N . GLU A 1 189 ? 35.625 2.254 -64.788 1.00 95.81 189 GLU A N 1
ATOM 1448 C CA . GLU A 1 189 ? 36.238 3.416 -65.449 1.00 95.81 189 GLU A CA 1
ATOM 1449 C C . GLU A 1 189 ? 37.762 3.266 -65.538 1.00 95.81 189 GLU A C 1
ATOM 1451 O O . GLU A 1 189 ? 38.358 3.429 -66.601 1.00 95.81 189 GLU A O 1
ATOM 1456 N N . ARG A 1 190 ? 38.425 2.853 -64.447 1.00 96.38 190 ARG A N 1
ATOM 1457 C CA . ARG A 1 190 ? 39.871 2.580 -64.456 1.00 96.38 190 ARG A CA 1
ATOM 1458 C C . ARG A 1 190 ? 40.234 1.449 -65.420 1.00 96.38 190 ARG A C 1
ATOM 1460 O O . ARG A 1 190 ? 41.318 1.468 -66.006 1.00 96.38 190 ARG A O 1
ATOM 1467 N N . LYS A 1 191 ? 39.394 0.422 -65.546 1.00 96.62 191 LYS A N 1
ATOM 1468 C CA . LYS A 1 191 ? 39.614 -0.707 -66.462 1.00 96.62 191 LYS A CA 1
ATOM 1469 C C . LYS A 1 191 ? 39.434 -0.275 -67.917 1.00 96.62 191 LYS A C 1
ATOM 1471 O O . LYS A 1 191 ? 40.294 -0.623 -68.725 1.00 96.62 191 LYS A O 1
ATOM 1476 N N . GLN A 1 192 ? 38.398 0.507 -68.216 1.00 95.75 192 GLN A N 1
ATOM 1477 C CA . GLN A 1 192 ? 38.155 1.119 -69.523 1.00 95.75 192 GLN A CA 1
ATOM 1478 C C . GLN A 1 192 ? 39.311 2.047 -69.905 1.00 95.75 192 GLN A C 1
ATOM 1480 O O . GLN A 1 192 ? 39.996 1.770 -70.881 1.00 95.75 192 GLN A O 1
ATOM 1485 N N . ALA A 1 193 ? 39.677 3.009 -69.054 1.00 94.44 193 ALA A N 1
ATOM 1486 C CA . ALA A 1 193 ? 40.808 3.906 -69.298 1.00 94.44 193 ALA A CA 1
ATOM 1487 C C . ALA A 1 193 ? 42.138 3.155 -69.509 1.00 94.44 193 ALA A C 1
ATOM 1489 O O . ALA A 1 193 ? 42.974 3.551 -70.321 1.00 94.44 193 ALA A O 1
ATOM 1490 N N . ARG A 1 194 ? 42.359 2.034 -68.804 1.00 96.00 194 ARG A N 1
ATOM 1491 C CA . ARG A 1 194 ? 43.522 1.160 -69.045 1.00 96.00 194 ARG A CA 1
ATOM 1492 C C . ARG A 1 194 ? 43.445 0.430 -70.387 1.00 96.00 194 ARG A C 1
ATOM 1494 O O . ARG A 1 194 ? 44.495 0.220 -70.996 1.00 96.00 194 ARG A O 1
ATOM 1501 N N . ALA A 1 195 ? 42.263 -0.003 -70.822 1.00 95.00 195 ALA A N 1
ATOM 1502 C CA . ALA A 1 195 ? 42.061 -0.617 -72.132 1.00 95.00 195 ALA A CA 1
ATOM 1503 C C . ALA A 1 195 ? 42.286 0.409 -73.252 1.00 95.00 195 ALA A C 1
ATOM 1505 O O . ALA A 1 195 ? 43.076 0.140 -74.156 1.00 95.00 195 ALA A O 1
ATOM 1506 N N . ASP A 1 196 ? 41.728 1.608 -73.108 1.00 95.19 196 ASP A N 1
ATOM 1507 C CA . ASP A 1 196 ? 41.905 2.723 -74.038 1.00 95.19 196 ASP A CA 1
ATOM 1508 C C . ASP A 1 196 ? 43.373 3.139 -74.130 1.00 95.19 196 ASP A C 1
ATOM 1510 O O . ASP A 1 196 ? 43.906 3.306 -75.223 1.00 95.19 196 ASP A O 1
ATOM 1514 N N . LEU A 1 197 ? 44.085 3.227 -73.000 1.00 95.56 197 LEU A N 1
ATOM 1515 C CA . LEU A 1 197 ? 45.521 3.513 -73.001 1.00 95.56 197 LEU A CA 1
ATOM 1516 C C . LEU A 1 197 ? 46.317 2.422 -73.733 1.00 95.56 197 LEU A C 1
ATOM 1518 O O . LEU A 1 197 ? 47.267 2.727 -74.458 1.00 95.56 197 LEU A O 1
ATOM 1522 N N . ARG A 1 198 ? 45.947 1.145 -73.565 1.00 94.62 198 ARG A N 1
ATOM 1523 C CA . ARG A 1 198 ? 46.583 0.033 -74.290 1.00 94.62 198 ARG A CA 1
ATOM 1524 C C . ARG A 1 198 ? 46.319 0.135 -75.785 1.00 94.62 198 ARG A C 1
ATOM 1526 O O . ARG A 1 198 ? 47.270 0.001 -76.554 1.00 94.62 198 ARG A O 1
ATOM 1533 N N . GLU A 1 199 ? 45.085 0.411 -76.188 1.00 94.38 199 GLU A N 1
ATOM 1534 C CA . GLU A 1 199 ? 44.725 0.591 -77.591 1.00 94.38 199 GLU A CA 1
ATOM 1535 C C . GLU A 1 199 ? 45.406 1.823 -78.201 1.00 94.38 199 GLU A C 1
ATOM 1537 O O . GLU A 1 199 ? 46.021 1.733 -79.259 1.00 94.38 199 GLU A O 1
ATOM 1542 N N . ALA A 1 200 ? 45.404 2.962 -77.512 1.00 93.06 200 ALA A N 1
ATOM 1543 C CA . ALA A 1 200 ? 46.134 4.151 -77.933 1.00 93.06 200 ALA A CA 1
ATOM 1544 C C . ALA A 1 200 ? 47.637 3.863 -78.066 1.00 93.06 200 ALA A C 1
ATOM 1546 O O . ALA A 1 200 ? 48.265 4.289 -79.033 1.00 93.06 200 ALA A O 1
ATOM 1547 N N . SER A 1 201 ? 48.224 3.084 -77.149 1.00 94.88 201 SER A N 1
ATOM 1548 C CA . SER A 1 201 ? 49.636 2.693 -77.231 1.00 94.88 201 SER A CA 1
ATOM 1549 C C . SER A 1 201 ? 49.934 1.752 -78.405 1.00 94.88 201 SER A C 1
ATOM 1551 O O . SER A 1 201 ? 50.991 1.877 -79.029 1.00 94.88 201 SER A O 1
ATOM 1553 N N . SER A 1 202 ? 49.026 0.825 -78.738 1.00 94.06 202 SER A N 1
ATOM 1554 C CA . SER A 1 202 ? 49.191 -0.084 -79.876 1.00 94.06 202 SER A CA 1
ATOM 1555 C C . SER A 1 202 ? 49.000 0.658 -81.197 1.00 94.06 202 SER A C 1
ATOM 1557 O O . SER A 1 202 ? 49.848 0.528 -82.080 1.00 94.06 202 SER A O 1
ATOM 1559 N N . ARG A 1 203 ? 47.980 1.521 -81.295 1.00 94.25 203 ARG A N 1
ATOM 1560 C CA . ARG A 1 203 ? 47.774 2.448 -82.417 1.00 94.25 203 ARG A CA 1
ATOM 1561 C C . ARG A 1 203 ? 48.987 3.361 -82.601 1.00 94.25 203 ARG A C 1
ATOM 1563 O O . ARG A 1 203 ? 49.490 3.476 -83.713 1.00 94.25 203 ARG A O 1
ATOM 1570 N N . ARG A 1 204 ? 49.536 3.934 -81.521 1.00 95.19 204 ARG A N 1
ATOM 1571 C CA . ARG A 1 204 ? 50.763 4.750 -81.577 1.00 95.19 204 ARG A CA 1
ATOM 1572 C C . ARG A 1 204 ? 51.937 3.958 -82.151 1.00 95.19 204 ARG A C 1
ATOM 1574 O O . ARG A 1 204 ? 52.588 4.440 -83.067 1.00 95.19 204 ARG A O 1
ATOM 1581 N N . LYS A 1 205 ? 52.175 2.725 -81.684 1.00 94.88 205 LYS A N 1
ATOM 1582 C CA . LYS A 1 205 ? 53.226 1.846 -82.236 1.00 94.88 205 LYS A CA 1
ATOM 1583 C C . LYS A 1 205 ? 52.999 1.519 -83.715 1.00 94.88 205 LYS A C 1
ATOM 1585 O O . LYS A 1 205 ? 53.956 1.476 -84.482 1.00 94.88 205 LYS A O 1
ATOM 1590 N N . GLN A 1 206 ? 51.753 1.281 -84.125 1.00 94.38 206 GLN A N 1
ATOM 1591 C CA . GLN A 1 206 ? 51.409 1.043 -85.530 1.00 94.38 206 GLN A CA 1
ATOM 1592 C C . GLN A 1 206 ? 51.703 2.274 -86.394 1.00 94.38 206 GLN A C 1
ATOM 1594 O O . GLN A 1 206 ? 52.347 2.133 -87.431 1.00 94.38 206 GLN A O 1
ATOM 1599 N N . VAL A 1 207 ? 51.307 3.469 -85.946 1.00 93.19 207 VAL A N 1
ATOM 1600 C CA . VAL A 1 207 ? 51.599 4.737 -86.631 1.00 93.19 207 VAL A CA 1
ATOM 1601 C C . VAL A 1 207 ? 53.103 5.005 -86.679 1.00 93.19 207 VAL A C 1
ATOM 1603 O O . VAL A 1 207 ? 53.613 5.336 -87.740 1.00 93.19 207 VAL A O 1
ATOM 1606 N N . GLU A 1 208 ? 53.842 4.791 -85.588 1.00 94.38 208 GLU A N 1
ATOM 1607 C CA . GLU A 1 208 ? 55.308 4.911 -85.573 1.00 94.38 208 GLU A CA 1
ATOM 1608 C C . GLU A 1 208 ? 55.970 3.955 -86.576 1.00 94.38 208 GLU A C 1
ATOM 1610 O O . GLU A 1 208 ? 56.899 4.337 -87.287 1.00 94.38 208 GLU A O 1
ATOM 1615 N N . ASN A 1 209 ? 55.498 2.709 -86.669 1.00 94.25 209 ASN A N 1
ATOM 1616 C CA . ASN A 1 209 ? 56.019 1.739 -87.631 1.00 94.25 209 ASN A CA 1
ATOM 1617 C C . ASN A 1 209 ? 55.665 2.115 -89.077 1.00 94.25 209 ASN A C 1
ATOM 1619 O O . ASN A 1 209 ? 56.514 1.996 -89.963 1.00 94.25 209 ASN A O 1
ATOM 1623 N N . ALA A 1 210 ? 54.441 2.592 -89.317 1.00 92.94 210 ALA A N 1
ATOM 1624 C CA . ALA A 1 210 ? 54.006 3.082 -90.620 1.00 92.94 210 ALA A CA 1
ATOM 1625 C C . ALA A 1 210 ? 54.804 4.322 -91.046 1.00 92.94 210 ALA A C 1
ATOM 1627 O O . ALA A 1 210 ? 55.254 4.384 -92.188 1.00 92.94 210 ALA A O 1
ATOM 1628 N N . LEU A 1 211 ? 55.056 5.252 -90.120 1.00 94.06 211 LEU A N 1
ATOM 1629 C CA . LEU A 1 211 ? 55.893 6.429 -90.337 1.00 94.06 211 LEU A CA 1
ATOM 1630 C C . LEU A 1 211 ? 57.323 6.017 -90.687 1.00 94.06 211 LEU A C 1
ATOM 1632 O O . LEU A 1 211 ? 57.828 6.433 -91.720 1.00 94.06 211 LEU A O 1
ATOM 1636 N N . LYS A 1 212 ? 57.944 5.112 -89.918 1.00 94.12 212 LYS A N 1
ATOM 1637 C CA . LYS A 1 212 ? 59.283 4.581 -90.235 1.00 94.12 212 LYS A CA 1
ATOM 1638 C C . LYS A 1 212 ? 59.339 3.925 -91.615 1.00 94.12 212 LYS A C 1
ATOM 1640 O O . LYS A 1 212 ? 60.346 4.032 -92.311 1.00 94.12 212 LYS A O 1
ATOM 1645 N N . LEU A 1 213 ? 58.288 3.208 -92.015 1.00 94.06 213 LEU A N 1
ATOM 1646 C CA . LEU A 1 213 ? 58.214 2.598 -93.342 1.00 94.06 213 LEU A CA 1
ATOM 1647 C C . LEU A 1 213 ? 58.042 3.655 -94.443 1.00 94.06 213 LEU A C 1
ATOM 1649 O O . LEU A 1 213 ? 58.695 3.552 -95.480 1.00 94.06 213 LEU A O 1
ATOM 1653 N N . ALA A 1 214 ? 57.202 4.667 -94.220 1.00 89.25 214 ALA A N 1
ATOM 1654 C CA . ALA A 1 214 ? 57.012 5.788 -95.134 1.00 89.25 214 ALA A CA 1
ATOM 1655 C C . ALA A 1 214 ? 58.292 6.625 -95.279 1.00 89.25 214 ALA A C 1
ATOM 1657 O O . ALA A 1 214 ? 58.682 6.915 -96.401 1.00 89.25 214 ALA A O 1
ATOM 1658 N N . GLU A 1 215 ? 59.001 6.916 -94.187 1.00 93.25 215 GLU A N 1
ATOM 1659 C CA . GLU A 1 215 ? 60.307 7.586 -94.191 1.00 93.25 215 GLU A CA 1
ATOM 1660 C C . GLU A 1 215 ? 61.356 6.784 -94.965 1.00 93.25 215 GLU A C 1
ATOM 1662 O O . GLU A 1 215 ? 62.114 7.353 -95.746 1.00 93.25 215 GLU A O 1
ATOM 1667 N N . LYS A 1 216 ? 61.405 5.455 -94.791 1.00 92.81 216 LYS A N 1
ATOM 1668 C CA . LYS A 1 216 ? 62.295 4.593 -95.587 1.00 92.81 216 LYS A CA 1
ATOM 1669 C C . LYS A 1 216 ? 61.951 4.658 -97.073 1.00 92.81 216 LYS A C 1
ATOM 1671 O O . LYS A 1 216 ? 62.847 4.852 -97.883 1.00 92.81 216 LYS A O 1
ATOM 1676 N N . ARG A 1 217 ? 60.665 4.556 -97.426 1.00 91.38 217 ARG A N 1
ATOM 1677 C CA . ARG A 1 217 ? 60.202 4.683 -98.818 1.00 91.38 217 ARG A CA 1
ATOM 1678 C C . ARG A 1 217 ? 60.502 6.061 -99.397 1.00 91.38 217 ARG A C 1
ATOM 1680 O O . ARG A 1 217 ? 60.921 6.132 -100.543 1.00 91.38 217 ARG A O 1
ATOM 1687 N N . ALA A 1 218 ? 60.318 7.128 -98.623 1.00 90.81 218 ALA A N 1
ATOM 1688 C CA . ALA A 1 218 ? 60.652 8.488 -99.024 1.00 90.81 218 ALA A CA 1
ATOM 1689 C C . ALA A 1 218 ? 62.153 8.611 -99.303 1.00 90.81 218 ALA A C 1
ATOM 1691 O O . ALA A 1 218 ? 62.516 9.017 -100.397 1.00 90.81 218 ALA A O 1
ATOM 1692 N N . LYS A 1 219 ? 63.017 8.125 -98.401 1.00 93.06 219 LYS A N 1
ATOM 1693 C CA . LYS A 1 219 ? 64.475 8.075 -98.621 1.00 93.06 219 LYS A CA 1
ATOM 1694 C C . LYS A 1 219 ? 64.865 7.226 -99.832 1.00 93.06 219 LYS A C 1
ATOM 1696 O O . LYS A 1 219 ? 65.789 7.571 -100.563 1.00 93.06 219 LYS A O 1
ATOM 1701 N N . ASP A 1 220 ? 64.185 6.106 -100.063 1.00 91.69 220 ASP A N 1
ATOM 1702 C CA . ASP A 1 220 ? 64.430 5.268 -101.239 1.00 91.69 220 ASP A CA 1
ATOM 1703 C C . ASP A 1 220 ? 63.980 5.959 -102.536 1.00 91.69 220 ASP A C 1
ATOM 1705 O O . ASP A 1 220 ? 64.660 5.839 -103.556 1.00 91.69 220 ASP A O 1
ATOM 1709 N N . LEU A 1 221 ? 62.867 6.699 -102.511 1.00 89.38 221 LEU A N 1
ATOM 1710 C CA . LEU A 1 221 ? 62.400 7.530 -103.623 1.00 89.38 221 LEU A CA 1
ATOM 1711 C C . LEU A 1 221 ? 63.321 8.732 -103.862 1.00 89.38 221 LEU A C 1
ATOM 1713 O O . LEU A 1 221 ? 63.636 9.003 -105.013 1.00 89.38 221 LEU A O 1
ATOM 1717 N N . GLU A 1 222 ? 63.808 9.396 -102.814 1.00 90.69 222 GLU A N 1
ATOM 1718 C CA . GLU A 1 222 ? 64.826 10.452 -102.891 1.00 90.69 222 GLU A CA 1
ATOM 1719 C C . GLU A 1 222 ? 66.095 9.918 -103.555 1.00 90.69 222 GLU A C 1
ATOM 1721 O O . GLU A 1 222 ? 66.520 10.461 -104.567 1.00 90.69 222 GLU A O 1
ATOM 1726 N N . ARG A 1 223 ? 66.623 8.771 -103.105 1.00 91.81 223 ARG A N 1
ATOM 1727 C CA . ARG A 1 223 ? 67.774 8.109 -103.747 1.00 91.81 223 ARG A CA 1
ATOM 1728 C C . ARG A 1 223 ? 67.507 7.727 -105.202 1.00 91.81 223 ARG A C 1
ATOM 1730 O O . ARG A 1 223 ? 68.418 7.767 -106.025 1.00 91.81 223 ARG A O 1
ATOM 1737 N N . ARG A 1 224 ? 66.287 7.298 -105.545 1.00 90.00 224 ARG A N 1
ATOM 1738 C CA . ARG A 1 224 ? 65.906 7.018 -106.942 1.00 90.00 224 ARG A CA 1
ATOM 1739 C C . ARG A 1 224 ? 65.848 8.298 -107.763 1.00 90.00 224 ARG A C 1
ATOM 1741 O O . ARG A 1 224 ? 66.361 8.286 -108.874 1.00 90.00 224 ARG A O 1
ATOM 1748 N N . ASN A 1 225 ? 65.285 9.375 -107.226 1.00 87.12 225 ASN A N 1
ATOM 1749 C CA . ASN A 1 225 ? 65.284 10.684 -107.866 1.00 87.12 225 ASN A CA 1
ATOM 1750 C C . ASN A 1 225 ? 66.711 11.195 -108.056 1.00 87.12 225 ASN A C 1
ATOM 1752 O O . ASN A 1 225 ? 67.048 11.569 -109.164 1.00 87.12 225 ASN A O 1
ATOM 1756 N N . GLU A 1 226 ? 67.587 11.110 -107.056 1.00 91.06 226 GLU A N 1
ATOM 1757 C CA . GLU A 1 226 ? 69.009 11.457 -107.189 1.00 91.06 226 GLU A CA 1
ATOM 1758 C C . GLU A 1 226 ? 69.699 10.642 -108.290 1.00 91.06 226 GLU A C 1
ATOM 1760 O O . GLU A 1 226 ? 70.444 11.195 -109.096 1.00 91.06 226 GLU A O 1
ATOM 1765 N N . ARG A 1 227 ? 69.420 9.333 -108.380 1.00 90.56 227 ARG A N 1
ATOM 1766 C CA . ARG A 1 227 ? 69.917 8.485 -109.479 1.00 90.56 227 ARG A CA 1
ATOM 1767 C C . ARG A 1 227 ? 69.336 8.880 -110.833 1.00 90.56 227 ARG A C 1
ATOM 1769 O O . ARG A 1 227 ? 70.064 8.878 -111.814 1.00 90.56 227 ARG A O 1
ATOM 1776 N N . MET A 1 228 ? 68.045 9.192 -110.913 1.00 85.00 228 MET A N 1
ATOM 1777 C CA . MET A 1 228 ? 67.414 9.651 -112.153 1.00 85.00 228 MET A CA 1
ATOM 1778 C C . MET A 1 228 ? 67.945 11.023 -112.566 1.00 85.00 228 MET A C 1
ATOM 1780 O O . MET A 1 228 ? 68.165 11.238 -113.748 1.00 85.00 228 MET A O 1
ATOM 1784 N N . MET A 1 229 ? 68.221 11.914 -111.614 1.00 85.81 229 MET A N 1
ATOM 1785 C CA . MET A 1 229 ? 68.832 13.221 -111.846 1.00 85.81 229 MET A CA 1
ATOM 1786 C C . MET A 1 229 ? 70.293 13.087 -112.279 1.00 85.81 229 MET A C 1
ATOM 1788 O O . MET A 1 229 ? 70.709 13.776 -113.201 1.00 85.81 229 MET A O 1
ATOM 1792 N N . SER A 1 230 ? 71.070 12.166 -111.699 1.00 86.94 230 SER A N 1
ATOM 1793 C CA . SER A 1 230 ? 72.436 11.898 -112.170 1.00 86.94 230 SER A CA 1
ATOM 1794 C C . SER A 1 230 ? 72.455 11.197 -113.533 1.00 86.94 230 SER A C 1
ATOM 1796 O O . SER A 1 230 ? 73.286 11.512 -114.383 1.00 86.94 230 SER A O 1
ATOM 1798 N N . GLN A 1 231 ? 71.503 10.301 -113.809 1.00 88.44 231 GLN A N 1
ATOM 1799 C CA . GLN A 1 231 ? 71.288 9.743 -115.149 1.00 88.44 231 GLN A CA 1
ATOM 1800 C C . GLN A 1 231 ? 70.840 10.809 -116.156 1.00 88.44 231 GLN A C 1
ATOM 1802 O O . GLN A 1 231 ? 71.284 10.786 -117.299 1.00 88.44 231 GLN A O 1
ATOM 1807 N N . ALA A 1 232 ? 69.968 11.734 -115.757 1.00 82.62 232 ALA A N 1
ATOM 1808 C CA . ALA A 1 232 ? 69.545 12.853 -116.588 1.00 82.62 232 ALA A CA 1
ATOM 1809 C C . ALA A 1 232 ? 70.733 13.767 -116.884 1.00 82.62 232 ALA A C 1
ATOM 1811 O O . ALA A 1 232 ? 71.012 13.994 -118.049 1.00 82.62 232 ALA A O 1
ATOM 1812 N N . SER A 1 233 ? 71.510 14.160 -115.873 1.00 85.56 233 SER A N 1
ATOM 1813 C CA . SER A 1 233 ? 72.716 14.979 -116.036 1.00 85.56 233 SER A CA 1
ATOM 1814 C C . SER A 1 233 ? 73.777 14.297 -116.907 1.00 85.56 233 SER A C 1
ATOM 1816 O O . SER A 1 233 ? 74.305 14.919 -117.817 1.00 85.56 233 SER A O 1
ATOM 1818 N N . THR A 1 234 ? 74.050 13.001 -116.732 1.00 87.19 234 THR A N 1
ATOM 1819 C CA . THR A 1 234 ? 74.981 12.278 -117.624 1.00 87.19 234 THR A CA 1
ATOM 1820 C C . THR A 1 234 ? 74.452 12.156 -119.054 1.00 87.19 234 THR A C 1
ATOM 1822 O O . THR A 1 234 ? 75.238 12.215 -120.001 1.00 87.19 234 THR A O 1
ATOM 1825 N N . ARG A 1 235 ? 73.132 12.013 -119.244 1.00 84.31 235 ARG A N 1
ATOM 1826 C CA . ARG A 1 235 ? 72.503 12.081 -120.572 1.00 84.31 235 ARG A CA 1
ATOM 1827 C C . ARG A 1 235 ? 72.541 13.486 -121.156 1.00 84.31 235 ARG A C 1
ATOM 1829 O O . ARG A 1 235 ? 72.785 13.600 -122.348 1.00 84.31 235 ARG A O 1
ATOM 1836 N N . GLU A 1 236 ? 72.332 14.525 -120.362 1.00 83.00 236 GLU A N 1
ATOM 1837 C CA . GLU A 1 236 ? 72.463 15.924 -120.765 1.00 83.00 236 GLU A CA 1
ATOM 1838 C C . GLU A 1 236 ? 73.907 16.224 -121.154 1.00 83.00 236 GLU A C 1
ATOM 1840 O O . GLU A 1 236 ? 74.130 16.734 -122.240 1.00 83.00 236 GLU A O 1
ATOM 1845 N N . GLU A 1 237 ? 74.901 15.791 -120.378 1.00 84.31 237 GLU A N 1
ATOM 1846 C CA . GLU A 1 237 ? 76.313 15.878 -120.755 1.00 84.31 237 GLU A CA 1
ATOM 1847 C C . GLU A 1 237 ? 76.616 15.092 -122.037 1.00 84.31 237 GLU A C 1
ATOM 1849 O O . GLU A 1 237 ? 77.379 15.555 -122.884 1.00 84.31 237 GLU A O 1
ATOM 1854 N N . ALA A 1 238 ? 76.042 13.898 -122.213 1.00 80.62 238 ALA A N 1
ATOM 1855 C CA . ALA A 1 238 ? 76.195 13.125 -123.443 1.00 80.62 238 ALA A CA 1
ATOM 1856 C C . ALA A 1 238 ? 75.530 13.826 -124.638 1.00 80.62 238 ALA A C 1
ATOM 1858 O O . ALA A 1 238 ? 76.109 13.854 -125.723 1.00 80.62 238 ALA A O 1
ATOM 1859 N N . LEU A 1 239 ? 74.353 14.425 -124.445 1.00 78.31 239 LEU A N 1
ATOM 1860 C CA . LEU A 1 239 ? 73.659 15.232 -125.443 1.00 78.31 239 LEU A CA 1
ATOM 1861 C C . LEU A 1 239 ? 74.436 16.504 -125.756 1.00 78.31 239 LEU A C 1
ATOM 1863 O O . LEU A 1 239 ? 74.579 16.819 -126.925 1.00 78.31 239 LEU A O 1
ATOM 1867 N N . GLU A 1 240 ? 75.005 17.189 -124.770 1.00 79.44 240 GLU A N 1
ATOM 1868 C CA . GLU A 1 240 ? 75.894 18.328 -124.975 1.00 79.44 240 GLU A CA 1
ATOM 1869 C C . GLU A 1 240 ? 77.142 17.910 -125.745 1.00 79.44 240 GLU A C 1
ATOM 1871 O O . GLU A 1 240 ? 77.539 18.600 -126.677 1.00 79.44 240 GLU A O 1
ATOM 1876 N N . ARG A 1 241 ? 77.756 16.764 -125.424 1.00 79.56 241 ARG A N 1
ATOM 1877 C CA . ARG A 1 241 ? 78.873 16.215 -126.211 1.00 79.56 241 ARG A CA 1
ATOM 1878 C C . ARG A 1 241 ? 78.440 15.939 -127.647 1.00 79.56 241 ARG A C 1
ATOM 1880 O O . ARG A 1 241 ? 79.147 16.339 -128.565 1.00 79.56 241 ARG A O 1
ATOM 1887 N N . LYS A 1 242 ? 77.261 15.348 -127.865 1.00 75.81 242 LYS A N 1
ATOM 1888 C CA . LYS A 1 242 ? 76.699 15.132 -129.208 1.00 75.81 242 LYS A CA 1
ATOM 1889 C C . LYS A 1 242 ? 76.341 16.433 -129.919 1.00 75.81 242 LYS A C 1
ATOM 1891 O O . LYS A 1 242 ? 76.590 16.548 -131.111 1.00 75.81 242 LYS A O 1
ATOM 1896 N N . GLN A 1 243 ? 75.840 17.441 -129.219 1.00 79.12 243 GLN A N 1
ATOM 1897 C CA . GLN A 1 243 ? 75.587 18.773 -129.761 1.00 79.12 243 GLN A CA 1
ATOM 1898 C C . GLN A 1 243 ? 76.894 19.487 -130.108 1.00 79.12 243 GLN A C 1
ATOM 1900 O O . GLN A 1 243 ? 76.959 20.137 -131.145 1.00 79.12 243 GLN A O 1
ATOM 1905 N N . ARG A 1 244 ? 77.955 19.321 -129.309 1.00 76.94 244 ARG A N 1
ATOM 1906 C CA . ARG A 1 244 ? 79.308 19.813 -129.605 1.00 76.94 244 ARG A CA 1
ATOM 1907 C C . ARG A 1 244 ? 79.919 19.075 -130.798 1.00 76.94 244 ARG A C 1
ATOM 1909 O O . ARG A 1 244 ? 80.494 19.727 -131.658 1.00 76.94 244 ARG A O 1
ATOM 1916 N N . GLU A 1 245 ? 79.744 17.756 -130.913 1.00 71.25 245 GLU A N 1
ATOM 1917 C CA . GLU A 1 245 ? 80.116 16.976 -132.106 1.00 71.25 245 GLU A CA 1
ATOM 1918 C C . GLU A 1 245 ? 79.334 17.437 -133.343 1.00 71.25 245 GLU A C 1
ATOM 1920 O O . GLU A 1 245 ? 79.932 17.631 -134.394 1.00 71.25 245 GLU A O 1
ATOM 1925 N N . ILE A 1 246 ? 78.025 17.690 -133.230 1.00 71.94 246 ILE A N 1
ATOM 1926 C CA . ILE A 1 246 ? 77.204 18.258 -134.310 1.00 71.94 246 ILE A CA 1
ATOM 1927 C C . ILE A 1 246 ? 77.662 19.679 -134.651 1.00 71.94 246 ILE A C 1
ATOM 1929 O O . ILE A 1 246 ? 77.701 20.031 -135.825 1.00 71.94 246 ILE A O 1
ATOM 1933 N N . ALA A 1 247 ? 78.030 20.500 -133.668 1.00 69.88 247 ALA A N 1
ATOM 1934 C CA . ALA A 1 247 ? 78.569 21.837 -133.898 1.00 69.88 247 ALA A CA 1
ATOM 1935 C C . ALA A 1 247 ? 79.922 21.772 -134.622 1.00 69.88 247 ALA A C 1
ATOM 1937 O O . ALA A 1 247 ? 80.110 22.490 -135.598 1.00 69.88 247 ALA A O 1
ATOM 1938 N N . LEU A 1 248 ? 80.809 20.856 -134.223 1.00 71.00 248 LEU A N 1
ATOM 1939 C CA . LEU A 1 248 ? 82.098 20.587 -134.871 1.00 71.00 248 LEU A CA 1
ATOM 1940 C C . LEU A 1 248 ? 81.939 19.987 -136.274 1.00 71.00 248 LEU A C 1
ATOM 1942 O O . LEU A 1 248 ? 82.700 20.308 -137.181 1.00 71.00 248 LEU A O 1
ATOM 1946 N N . LEU A 1 249 ? 80.942 19.126 -136.482 1.00 63.84 249 LEU A N 1
ATOM 1947 C CA . LEU A 1 249 ? 80.595 18.595 -137.797 1.00 63.84 249 LEU A CA 1
ATOM 1948 C C . LEU A 1 249 ? 79.968 19.677 -138.675 1.00 63.84 249 LEU A C 1
ATOM 1950 O O . LEU A 1 249 ? 80.277 19.719 -139.855 1.00 63.84 249 LEU A O 1
ATOM 1954 N N . LYS A 1 250 ? 79.172 20.598 -138.119 1.00 62.16 250 LYS A N 1
ATOM 1955 C CA . LYS A 1 250 ? 78.668 21.783 -138.831 1.00 62.16 250 LYS A CA 1
ATOM 1956 C C . LYS A 1 250 ? 79.783 22.772 -139.170 1.00 62.16 250 LYS A C 1
ATOM 1958 O O . LYS A 1 250 ? 79.723 23.369 -140.240 1.00 62.16 250 LYS A O 1
ATOM 1963 N N . THR A 1 251 ? 80.798 22.948 -138.321 1.00 61.22 251 THR A N 1
ATOM 1964 C CA . THR A 1 251 ? 81.969 23.774 -138.657 1.00 61.22 251 THR A CA 1
ATOM 1965 C C . THR A 1 251 ? 82.878 23.083 -139.664 1.00 61.22 251 THR A C 1
ATOM 1967 O O . THR A 1 251 ? 83.309 23.752 -140.588 1.00 61.22 251 THR A O 1
ATOM 1970 N N . ARG A 1 252 ? 83.070 21.757 -139.597 1.00 57.19 252 ARG A N 1
ATOM 1971 C CA . ARG A 1 252 ? 83.745 20.989 -140.662 1.00 57.19 252 ARG A CA 1
ATOM 1972 C C . ARG A 1 252 ? 82.964 21.004 -141.973 1.00 57.19 252 ARG A C 1
ATOM 1974 O O . ARG A 1 252 ? 83.575 21.064 -143.029 1.00 57.19 252 ARG A O 1
ATOM 1981 N N . LEU A 1 253 ? 81.629 20.999 -141.921 1.00 53.56 253 LEU A N 1
ATOM 1982 C CA . LEU A 1 253 ? 80.790 21.192 -143.104 1.00 53.56 253 LEU A CA 1
ATOM 1983 C C . LEU A 1 253 ? 80.972 22.608 -143.663 1.00 53.56 253 LEU A C 1
ATOM 1985 O O . LEU A 1 253 ? 81.097 22.749 -144.866 1.00 53.56 253 LEU A O 1
ATOM 1989 N N . ARG A 1 254 ? 81.061 23.635 -142.803 1.00 55.19 254 ARG A N 1
ATOM 1990 C CA . ARG A 1 254 ? 81.341 25.024 -143.211 1.00 55.19 254 ARG A CA 1
ATOM 1991 C C . ARG A 1 254 ? 82.767 25.234 -143.738 1.00 55.19 254 ARG A C 1
ATOM 1993 O O . ARG A 1 254 ? 82.938 26.028 -144.655 1.00 55.19 254 ARG A O 1
ATOM 2000 N N . GLU A 1 255 ? 83.767 24.537 -143.200 1.00 52.28 255 GLU A N 1
ATOM 2001 C CA . GLU A 1 255 ? 85.164 24.593 -143.661 1.00 52.28 255 GLU A CA 1
ATOM 2002 C C . GLU A 1 255 ? 85.370 23.836 -144.983 1.00 52.28 255 GLU A C 1
ATOM 2004 O O . GLU A 1 255 ? 86.186 24.261 -145.793 1.00 52.28 255 GLU A O 1
ATOM 2009 N N . ASN A 1 256 ? 84.582 22.789 -145.264 1.00 45.50 256 ASN A N 1
ATOM 2010 C CA . ASN A 1 256 ? 84.597 22.079 -146.553 1.00 45.50 256 ASN A CA 1
ATOM 2011 C C . ASN A 1 256 ? 83.652 22.668 -147.622 1.00 45.50 256 ASN A C 1
ATOM 2013 O O . ASN A 1 256 ? 83.558 22.106 -148.709 1.00 45.50 256 ASN A O 1
ATOM 2017 N N . THR A 1 257 ? 82.954 23.778 -147.350 1.00 43.28 257 THR A N 1
ATOM 2018 C CA . THR A 1 257 ? 82.047 24.446 -148.312 1.00 43.28 257 THR A CA 1
ATOM 2019 C C . THR A 1 257 ? 82.430 25.902 -148.602 1.00 43.28 257 THR A C 1
ATOM 2021 O O . THR A 1 257 ? 81.571 26.700 -148.964 1.00 43.28 257 THR A O 1
ATOM 2024 N N . MET A 1 258 ? 83.706 26.264 -148.436 1.00 41.75 258 MET A N 1
ATOM 2025 C CA . MET A 1 258 ? 84.289 27.523 -148.940 1.00 41.75 258 MET A CA 1
ATOM 2026 C C . MET A 1 258 ? 85.493 27.258 -149.865 1.00 41.75 258 MET A C 1
ATOM 2028 O O . MET A 1 258 ? 86.414 28.066 -149.965 1.00 41.75 258 MET A O 1
ATOM 2032 N N . ALA A 1 259 ? 85.459 26.110 -150.548 1.00 36.44 259 ALA A N 1
ATOM 2033 C CA . ALA A 1 259 ? 86.241 25.805 -151.735 1.00 36.44 259 ALA A CA 1
ATOM 2034 C C . ALA A 1 259 ? 85.266 25.328 -152.824 1.00 36.44 259 ALA A C 1
ATOM 2036 O O . ALA A 1 259 ? 84.663 24.266 -152.704 1.00 36.44 259 ALA A O 1
ATOM 2037 N N . ASP A 1 260 ? 85.149 26.173 -153.842 1.00 34.41 260 ASP A N 1
ATOM 2038 C CA . ASP A 1 260 ? 84.539 25.986 -155.158 1.00 34.41 260 ASP A CA 1
ATOM 2039 C C . ASP A 1 260 ? 83.025 25.750 -155.298 1.00 34.41 260 ASP A C 1
ATOM 2041 O O . ASP A 1 260 ? 82.440 24.742 -154.895 1.00 34.41 260 ASP A O 1
ATOM 2045 N N . ASP A 1 261 ? 82.428 26.704 -156.016 1.00 33.00 261 ASP A N 1
ATOM 2046 C CA . ASP A 1 261 ? 81.164 26.603 -156.727 1.00 33.00 261 ASP A CA 1
ATOM 2047 C C . ASP A 1 261 ? 81.190 25.417 -157.696 1.00 33.00 261 ASP A C 1
ATOM 2049 O O . ASP A 1 261 ? 81.963 25.371 -158.654 1.00 33.00 261 ASP A O 1
ATOM 2053 N N . GLY A 1 262 ? 80.291 24.458 -157.486 1.00 32.66 262 GLY A N 1
ATOM 2054 C CA . GLY A 1 262 ? 80.194 23.317 -158.382 1.00 32.66 262 GLY A CA 1
ATOM 2055 C C . GLY A 1 262 ? 79.088 22.340 -158.027 1.00 32.66 262 GLY A C 1
ATOM 2056 O O . GLY A 1 262 ? 79.327 21.317 -157.392 1.00 32.66 262 GLY A O 1
ATOM 2057 N N . GLY A 1 263 ? 77.887 22.596 -158.545 1.00 35.56 263 GLY A N 1
ATOM 2058 C CA . GLY A 1 263 ? 77.021 21.499 -158.974 1.00 35.56 263 GLY A CA 1
ATOM 2059 C C . GLY A 1 263 ? 75.672 21.400 -158.278 1.00 35.56 263 GLY A C 1
ATOM 2060 O O . GLY A 1 263 ? 75.470 20.601 -157.364 1.00 35.56 263 GLY A O 1
ATOM 2061 N N . ALA A 1 264 ? 74.703 22.094 -158.868 1.00 43.41 264 ALA A N 1
ATOM 2062 C CA . ALA A 1 264 ? 73.273 21.813 -158.815 1.00 43.41 264 ALA A CA 1
ATOM 2063 C C . ALA A 1 264 ? 72.908 20.437 -159.440 1.00 43.41 264 ALA A C 1
ATOM 2065 O O . ALA A 1 264 ? 72.053 20.345 -160.313 1.00 43.41 264 ALA A O 1
ATOM 2066 N N . ALA A 1 265 ? 73.559 19.350 -159.005 1.00 48.50 265 ALA A N 1
ATOM 2067 C CA . ALA A 1 265 ? 73.385 17.998 -159.556 1.00 48.50 265 ALA A CA 1
ATOM 2068 C C . ALA A 1 265 ? 73.396 16.875 -158.490 1.00 48.50 265 ALA A C 1
ATOM 2070 O O . ALA A 1 265 ? 73.700 15.727 -158.802 1.00 48.50 265 ALA A O 1
ATOM 2071 N N . LYS A 1 266 ? 73.057 17.182 -157.225 1.00 48.94 266 LYS A N 1
ATOM 2072 C CA . LYS A 1 266 ? 72.904 16.188 -156.132 1.00 48.94 266 LYS A CA 1
ATOM 2073 C C . LYS A 1 266 ? 71.565 16.257 -155.376 1.00 48.94 266 LYS A C 1
ATOM 2075 O O . LYS A 1 266 ? 71.398 15.566 -154.380 1.00 48.94 266 LYS A O 1
ATOM 2080 N N . MET A 1 267 ? 70.593 17.031 -155.871 1.00 46.28 267 MET A N 1
ATOM 2081 C CA . MET A 1 267 ? 69.234 17.102 -155.300 1.00 46.28 267 MET A CA 1
ATOM 2082 C C . MET A 1 267 ? 68.279 16.011 -155.817 1.00 46.28 267 MET A C 1
ATOM 2084 O O . MET A 1 267 ? 67.269 15.763 -155.180 1.00 46.28 267 MET A O 1
ATOM 2088 N N . ALA A 1 268 ? 68.617 15.294 -156.896 1.00 53.12 268 ALA A N 1
ATOM 2089 C CA . ALA A 1 268 ? 67.795 14.186 -157.408 1.00 53.12 268 ALA A CA 1
ATOM 2090 C C . ALA A 1 268 ? 68.152 12.808 -156.804 1.00 53.12 268 ALA A C 1
ATOM 2092 O O . ALA A 1 268 ? 67.396 11.858 -156.956 1.00 53.12 268 ALA A O 1
ATOM 2093 N N . ALA A 1 269 ? 69.284 12.690 -156.096 1.00 53.28 269 ALA A N 1
ATOM 2094 C CA . ALA A 1 269 ? 69.723 11.443 -155.451 1.00 53.28 269 ALA A CA 1
ATOM 2095 C C . ALA A 1 269 ? 69.356 11.361 -153.952 1.00 53.28 269 ALA A C 1
ATOM 2097 O O . ALA A 1 269 ? 69.512 10.309 -153.341 1.00 53.28 269 ALA A O 1
ATOM 2098 N N . LEU A 1 270 ? 68.856 12.456 -153.360 1.00 57.53 270 LEU A N 1
ATOM 2099 C CA . LEU A 1 270 ? 68.451 12.537 -151.947 1.00 57.53 270 LEU A CA 1
ATOM 2100 C C . LEU A 1 270 ? 66.941 12.322 -151.730 1.00 57.53 270 LEU A C 1
ATOM 2102 O O . LEU A 1 270 ? 66.511 12.058 -150.609 1.00 57.53 270 LEU A O 1
ATOM 2106 N N . GLU A 1 271 ? 66.133 12.366 -152.791 1.00 56.47 271 GLU A N 1
ATOM 2107 C CA . GLU A 1 271 ? 64.699 12.049 -152.718 1.00 56.47 271 GLU A CA 1
ATOM 2108 C C . GLU A 1 271 ? 64.445 10.528 -152.713 1.00 56.47 271 GLU A C 1
ATOM 2110 O O . GLU A 1 271 ? 63.495 10.060 -152.088 1.00 56.47 271 GLU A O 1
ATOM 2115 N N . GLU A 1 272 ? 65.354 9.727 -153.282 1.00 57.09 272 GLU A N 1
ATOM 2116 C CA . GLU A 1 272 ? 65.266 8.258 -153.264 1.00 57.09 272 GLU A CA 1
ATOM 2117 C C . GLU A 1 272 ? 65.733 7.645 -151.923 1.00 57.09 272 GLU A C 1
ATOM 2119 O O . GLU A 1 272 ? 65.325 6.541 -151.551 1.00 57.09 272 GLU A O 1
ATOM 2124 N N . GLU A 1 273 ? 66.541 8.378 -151.145 1.00 59.44 273 GLU A N 1
ATOM 2125 C CA . GLU A 1 273 ? 66.979 7.964 -149.804 1.00 59.44 273 GLU A CA 1
ATOM 2126 C C . GLU A 1 273 ? 65.960 8.332 -148.705 1.00 59.44 273 GLU A C 1
ATOM 2128 O O . GLU A 1 273 ? 65.794 7.571 -147.750 1.00 59.44 273 GLU A O 1
ATOM 2133 N N . ASN A 1 274 ? 65.187 9.416 -148.879 1.00 58.38 274 ASN A N 1
ATOM 2134 C CA . ASN A 1 274 ? 64.081 9.779 -147.978 1.00 58.38 274 ASN A CA 1
ATOM 2135 C C . ASN A 1 274 ? 62.905 8.786 -148.044 1.00 58.38 274 ASN A C 1
ATOM 2137 O O . ASN A 1 274 ? 62.359 8.423 -147.002 1.00 58.38 274 ASN A O 1
ATOM 2141 N N . ALA A 1 275 ? 62.589 8.231 -149.219 1.00 66.81 275 ALA A N 1
ATOM 2142 C CA . ALA A 1 275 ? 61.563 7.188 -149.344 1.00 66.81 275 ALA A CA 1
ATOM 2143 C C . ALA A 1 275 ? 61.943 5.878 -148.615 1.00 66.81 275 ALA A C 1
ATOM 2145 O O . ALA A 1 275 ? 61.081 5.170 -148.097 1.00 66.81 275 ALA A O 1
ATOM 2146 N N . ARG A 1 276 ? 63.245 5.563 -148.503 1.00 61.62 276 ARG A N 1
ATOM 2147 C CA . ARG A 1 276 ? 63.751 4.385 -147.762 1.00 61.62 276 ARG A CA 1
ATOM 2148 C C . ARG A 1 276 ? 63.808 4.594 -146.244 1.00 61.62 276 ARG A C 1
ATOM 2150 O O . ARG A 1 276 ? 63.958 3.619 -145.501 1.00 61.62 276 ARG A O 1
ATOM 2157 N N . LEU A 1 277 ? 63.726 5.841 -145.779 1.00 62.22 277 LEU A N 1
ATOM 2158 C CA . LEU A 1 277 ? 63.668 6.191 -144.358 1.00 62.22 277 LEU A CA 1
ATOM 2159 C C . LEU A 1 277 ? 62.224 6.237 -143.839 1.00 62.22 277 LEU A C 1
ATOM 2161 O O . LEU A 1 277 ? 61.991 5.863 -142.690 1.00 62.22 277 LEU A O 1
ATOM 2165 N N . GLU A 1 278 ? 61.245 6.552 -144.689 1.00 57.47 278 GLU A N 1
ATOM 2166 C CA . GLU A 1 278 ? 59.819 6.473 -144.339 1.00 57.47 278 GLU A CA 1
ATOM 2167 C C . GLU A 1 278 ? 59.323 5.022 -144.188 1.00 57.47 278 GLU A C 1
ATOM 2169 O O . GLU A 1 278 ? 58.572 4.723 -143.257 1.00 57.47 278 GLU A O 1
ATOM 2174 N N . THR A 1 279 ? 59.829 4.067 -144.982 1.00 65.06 279 THR A N 1
ATOM 2175 C CA . THR A 1 279 ? 59.499 2.635 -144.804 1.00 65.06 279 THR A CA 1
ATOM 2176 C C . THR A 1 279 ? 60.080 2.047 -143.512 1.00 65.06 279 THR A C 1
ATOM 2178 O O . THR A 1 279 ? 59.485 1.157 -142.913 1.00 65.06 279 THR A O 1
ATOM 2181 N N . LYS A 1 280 ? 61.211 2.577 -143.025 1.00 62.91 280 LYS A N 1
ATOM 2182 C CA . LYS A 1 280 ? 61.821 2.166 -141.745 1.00 62.91 280 LYS A CA 1
ATOM 2183 C C . LYS A 1 280 ? 61.155 2.825 -140.529 1.00 62.91 280 LYS A C 1
ATOM 2185 O O . LYS A 1 280 ? 61.221 2.274 -139.432 1.00 62.91 280 LYS A O 1
ATOM 2190 N N . ALA A 1 281 ? 60.483 3.963 -140.718 1.00 52.72 281 ALA A N 1
ATOM 2191 C CA . ALA A 1 281 ? 59.643 4.589 -139.697 1.00 52.72 281 ALA A CA 1
ATOM 2192 C C . ALA A 1 281 ? 58.294 3.860 -139.519 1.00 52.72 281 ALA A C 1
ATOM 2194 O O . ALA A 1 281 ? 57.777 3.799 -138.403 1.00 52.72 281 ALA A O 1
ATOM 2195 N N . ALA A 1 282 ? 57.763 3.233 -140.577 1.00 60.72 282 ALA A N 1
ATOM 2196 C CA . ALA A 1 282 ? 56.561 2.398 -140.497 1.00 60.72 282 ALA A CA 1
ATOM 2197 C C . ALA A 1 282 ? 56.806 1.069 -139.745 1.00 60.72 282 ALA A C 1
ATOM 2199 O O . ALA A 1 282 ? 56.008 0.707 -138.878 1.00 60.72 282 ALA A O 1
ATOM 2200 N N . ASP A 1 283 ? 57.945 0.401 -139.966 1.00 56.34 283 ASP A N 1
ATOM 2201 C CA . ASP A 1 283 ? 58.283 -0.867 -139.289 1.00 56.34 283 ASP A CA 1
ATOM 2202 C C . ASP A 1 283 ? 58.553 -0.711 -137.777 1.00 56.34 283 ASP A C 1
ATOM 2204 O O . ASP A 1 283 ? 58.213 -1.591 -136.982 1.00 56.34 283 ASP A O 1
ATOM 2208 N N . LEU A 1 284 ? 59.084 0.437 -137.338 1.00 60.50 284 LEU A N 1
ATOM 2209 C CA . LEU A 1 284 ? 59.286 0.738 -135.911 1.00 60.50 284 LEU A CA 1
ATOM 2210 C C . LEU A 1 284 ? 57.988 1.141 -135.185 1.00 60.50 284 LEU A C 1
ATOM 2212 O O . LEU A 1 284 ? 57.913 1.032 -133.961 1.00 60.50 284 LEU A O 1
ATOM 2216 N N . SER A 1 285 ? 56.942 1.541 -135.917 1.00 53.34 285 SER A N 1
ATOM 2217 C CA . SER A 1 285 ? 55.613 1.813 -135.346 1.00 53.34 285 SER A CA 1
ATOM 2218 C C . SER A 1 285 ? 54.805 0.531 -135.077 1.00 53.34 285 SER A C 1
ATOM 2220 O O . SER A 1 285 ? 54.068 0.456 -134.092 1.00 53.34 285 SER A O 1
ATOM 2222 N N . LEU A 1 286 ? 55.030 -0.528 -135.865 1.00 58.06 286 LEU A N 1
ATOM 2223 C CA . LEU A 1 286 ? 54.415 -1.846 -135.664 1.00 58.06 286 LEU A CA 1
ATOM 2224 C C . LEU A 1 286 ? 54.983 -2.583 -134.435 1.00 58.06 286 LEU A C 1
ATOM 2226 O O . LEU A 1 286 ? 54.220 -3.228 -133.716 1.00 58.06 286 LEU A O 1
ATOM 2230 N N . GLN A 1 287 ? 56.269 -2.406 -134.105 1.00 47.12 287 GLN A N 1
ATOM 2231 C CA . GLN A 1 287 ? 56.896 -2.996 -132.905 1.00 47.12 287 GLN A CA 1
ATOM 2232 C C . GLN A 1 287 ? 56.501 -2.330 -131.574 1.00 47.12 287 GLN A C 1
ATOM 2234 O O . GLN A 1 287 ? 56.592 -2.964 -130.522 1.00 47.12 287 GLN A O 1
ATOM 2239 N N . ILE A 1 288 ? 56.027 -1.080 -131.596 1.00 51.41 288 ILE A N 1
ATOM 2240 C CA . ILE A 1 288 ? 55.513 -0.388 -130.400 1.00 51.41 288 ILE A CA 1
ATOM 2241 C C . ILE A 1 288 ? 54.049 -0.782 -130.128 1.00 51.41 288 ILE A C 1
ATOM 2243 O O . ILE A 1 288 ? 53.627 -0.837 -128.974 1.00 51.41 288 ILE A O 1
ATOM 2247 N N . SER A 1 289 ? 53.295 -1.158 -131.167 1.00 47.53 289 SER A N 1
ATOM 2248 C CA . SER A 1 289 ? 51.912 -1.637 -131.032 1.00 47.53 289 SER A CA 1
ATOM 2249 C C . SER A 1 289 ? 51.790 -3.073 -130.494 1.00 47.53 289 SER A C 1
ATOM 2251 O O . SER A 1 289 ? 50.785 -3.407 -129.872 1.00 47.53 289 SER A O 1
ATOM 2253 N N . SER A 1 290 ? 52.822 -3.913 -130.650 1.00 43.41 290 SER A N 1
ATOM 2254 C CA . SER A 1 290 ? 52.811 -5.312 -130.187 1.00 43.41 290 SER A CA 1
ATOM 2255 C C . SER A 1 290 ? 53.258 -5.511 -128.732 1.00 43.41 290 SER A C 1
ATOM 2257 O O . SER A 1 290 ? 53.208 -6.630 -128.231 1.00 43.41 290 SER A O 1
ATOM 2259 N N . LEU A 1 291 ? 53.721 -4.455 -128.051 1.00 42.31 291 LEU A N 1
ATOM 2260 C CA . LEU A 1 291 ? 54.206 -4.504 -126.660 1.00 42.31 291 LEU A CA 1
ATOM 2261 C C . LEU A 1 291 ? 53.337 -3.700 -125.676 1.00 42.31 291 LEU A C 1
ATOM 2263 O O . LEU A 1 291 ? 53.668 -3.617 -124.496 1.00 42.31 291 LEU A O 1
ATOM 2267 N N . LEU A 1 292 ? 52.215 -3.139 -126.143 1.00 42.78 292 LEU A N 1
ATOM 2268 C CA . LEU A 1 292 ? 51.306 -2.303 -125.346 1.00 42.78 292 LEU A CA 1
ATOM 2269 C C . LEU A 1 292 ? 49.829 -2.723 -125.488 1.00 42.78 292 LEU A C 1
ATOM 2271 O O . LEU A 1 292 ? 48.929 -1.889 -125.429 1.00 42.78 292 LEU A O 1
ATOM 2275 N N . GLY A 1 293 ? 49.586 -4.018 -125.708 1.00 37.66 293 GLY A N 1
ATOM 2276 C CA . GLY A 1 293 ? 48.262 -4.591 -125.958 1.00 37.66 293 GLY A CA 1
ATOM 2277 C C . GLY A 1 293 ? 48.031 -5.897 -125.203 1.00 37.66 293 GLY A C 1
ATOM 2278 O O . GLY A 1 293 ? 47.921 -6.948 -125.820 1.00 37.66 293 GLY A O 1
ATOM 2279 N N . SER A 1 294 ? 47.962 -5.827 -123.874 1.00 33.06 294 SER A N 1
ATOM 2280 C CA . SER A 1 294 ? 47.297 -6.827 -123.030 1.00 33.06 294 SER A CA 1
ATOM 2281 C C . SER A 1 294 ? 47.123 -6.248 -121.627 1.00 33.06 294 SER A C 1
ATOM 2283 O O . SER A 1 294 ? 48.086 -6.219 -120.869 1.00 33.06 294 SER A O 1
ATOM 2285 N N . ASP A 1 295 ? 45.944 -5.693 -121.342 1.00 36.03 295 ASP A N 1
ATOM 2286 C CA . ASP A 1 295 ? 45.279 -5.767 -120.030 1.00 36.03 295 ASP A CA 1
ATOM 2287 C C . ASP A 1 295 ? 43.989 -4.936 -120.063 1.00 36.03 295 ASP A C 1
ATOM 2289 O O . ASP A 1 295 ? 43.906 -3.807 -119.579 1.00 36.03 295 ASP A O 1
ATOM 2293 N N . GLN A 1 296 ? 42.954 -5.529 -120.654 1.00 34.00 296 GLN A N 1
ATOM 2294 C CA . GLN A 1 296 ? 41.566 -5.265 -120.297 1.00 34.00 296 GLN A CA 1
ATOM 2295 C C . GLN A 1 296 ? 40.818 -6.592 -120.354 1.00 34.00 296 GLN A C 1
ATOM 2297 O O . GLN A 1 296 ? 40.673 -7.160 -121.429 1.00 34.00 296 GLN A O 1
ATOM 2302 N N . GLU A 1 297 ? 40.420 -7.085 -119.180 1.00 30.81 297 GLU A N 1
ATOM 2303 C CA . GLU A 1 297 ? 39.086 -7.614 -118.854 1.00 30.81 297 GLU A CA 1
ATOM 2304 C C . GLU A 1 297 ? 39.172 -8.498 -117.606 1.00 30.81 297 GLU A C 1
ATOM 2306 O O . GLU A 1 297 ? 39.827 -9.537 -117.614 1.00 30.81 297 GLU A O 1
ATOM 2311 N N . SER A 1 298 ? 38.492 -8.078 -116.534 1.00 34.44 298 SER A N 1
ATOM 2312 C CA . SER A 1 298 ? 37.679 -8.935 -115.655 1.00 34.44 298 SER A CA 1
ATOM 2313 C C . SER A 1 298 ? 37.016 -8.057 -114.591 1.00 34.44 298 SER A C 1
ATOM 2315 O O . SER A 1 298 ? 37.627 -7.686 -113.589 1.00 34.44 298 SER A O 1
ATOM 2317 N N . GLU A 1 299 ? 35.758 -7.689 -114.835 1.00 33.50 299 GLU A N 1
ATOM 2318 C CA . GLU A 1 299 ? 34.850 -7.193 -113.802 1.00 33.50 299 GLU A CA 1
ATOM 2319 C C . GLU A 1 299 ? 34.381 -8.368 -112.928 1.00 33.50 299 GLU A C 1
ATOM 2321 O O . GLU A 1 299 ? 33.818 -9.342 -113.428 1.00 33.50 299 GLU A O 1
ATOM 2326 N N . ASP A 1 300 ? 34.599 -8.280 -111.613 1.00 46.44 300 ASP A N 1
ATOM 2327 C CA . ASP A 1 300 ? 34.209 -9.318 -110.656 1.00 46.44 300 ASP A CA 1
ATOM 2328 C C . ASP A 1 300 ? 32.737 -9.177 -110.187 1.00 46.44 300 ASP A C 1
ATOM 2330 O O . ASP A 1 300 ? 32.324 -8.105 -109.725 1.00 46.44 300 ASP A O 1
ATOM 2334 N N . PRO A 1 301 ? 31.951 -10.275 -110.126 1.00 54.47 301 PRO A N 1
ATOM 2335 C CA . PRO A 1 301 ? 30.533 -10.306 -109.721 1.00 54.47 301 PRO A CA 1
ATOM 2336 C C . PRO A 1 301 ? 30.304 -10.120 -108.203 1.00 54.47 301 PRO A C 1
ATOM 2338 O O . PRO A 1 301 ? 29.221 -10.379 -107.666 1.00 54.47 301 PRO A O 1
ATOM 2341 N N . VAL A 1 302 ? 31.330 -9.677 -107.476 1.00 56.25 302 VAL A N 1
ATOM 2342 C CA . VAL A 1 302 ? 31.362 -9.603 -106.010 1.00 56.25 302 VAL A CA 1
ATOM 2343 C C . VAL A 1 302 ? 30.860 -8.245 -105.496 1.00 56.25 302 VAL A C 1
ATOM 2345 O O . VAL A 1 302 ? 30.272 -8.177 -104.415 1.00 56.25 302 VAL A O 1
ATOM 2348 N N . GLN A 1 303 ? 30.962 -7.172 -106.290 1.00 51.62 303 GLN A N 1
ATOM 2349 C CA . GLN A 1 303 ? 30.490 -5.840 -105.880 1.00 51.62 303 GLN A CA 1
ATOM 2350 C C . GLN A 1 303 ? 28.956 -5.696 -105.864 1.00 51.62 303 GLN A C 1
ATOM 2352 O O . GLN A 1 303 ? 28.428 -4.938 -105.050 1.00 51.62 303 GLN A O 1
ATOM 2357 N N . GLY A 1 304 ? 28.219 -6.455 -106.684 1.00 60.31 304 GLY A N 1
ATOM 2358 C CA . GLY A 1 304 ? 26.747 -6.446 -106.676 1.00 60.31 304 GLY A CA 1
ATOM 2359 C C . GLY A 1 304 ? 26.146 -7.106 -105.429 1.00 60.31 304 GLY A C 1
ATOM 2360 O O . GLY A 1 304 ? 25.197 -6.594 -104.837 1.00 60.31 304 GLY A O 1
ATOM 2361 N N . ARG A 1 305 ? 26.754 -8.203 -104.959 1.00 63.34 305 ARG A N 1
ATOM 2362 C CA . ARG A 1 305 ? 26.308 -8.919 -103.749 1.00 63.34 305 ARG A CA 1
ATOM 2363 C C . ARG A 1 305 ? 26.592 -8.133 -102.471 1.00 63.34 305 ARG A C 1
ATOM 2365 O O . ARG A 1 305 ? 25.817 -8.211 -101.522 1.00 63.34 305 ARG A O 1
ATOM 2372 N N . LEU A 1 306 ? 27.676 -7.357 -102.456 1.00 61.34 306 LEU A N 1
ATOM 2373 C CA . LEU A 1 306 ? 28.038 -6.510 -101.321 1.00 61.34 306 LEU A CA 1
ATOM 2374 C C . LEU A 1 306 ? 27.140 -5.271 -101.216 1.00 61.34 306 LEU A C 1
ATOM 2376 O O . LEU A 1 306 ? 26.753 -4.922 -100.106 1.00 61.34 306 LEU A O 1
ATOM 2380 N N . LYS A 1 307 ? 26.723 -4.668 -102.340 1.00 65.75 307 LYS A N 1
ATOM 2381 C CA . LYS A 1 307 ? 25.749 -3.559 -102.340 1.00 65.75 307 LYS A CA 1
ATOM 2382 C C . LYS A 1 307 ? 24.341 -4.018 -101.939 1.00 65.75 307 LYS A C 1
ATOM 2384 O O . LYS A 1 307 ? 23.749 -3.406 -101.057 1.00 65.75 307 LYS A O 1
ATOM 2389 N N . ALA A 1 308 ? 23.872 -5.161 -102.450 1.00 70.94 308 ALA A N 1
ATOM 2390 C CA . ALA A 1 308 ? 22.583 -5.739 -102.051 1.00 70.94 308 ALA A CA 1
ATOM 2391 C C . ALA A 1 308 ? 22.538 -6.139 -100.562 1.00 70.94 308 ALA A C 1
ATOM 2393 O O . ALA A 1 308 ? 21.507 -6.010 -99.905 1.00 70.94 308 ALA A O 1
ATOM 2394 N N . ARG A 1 309 ? 23.667 -6.593 -99.996 1.00 71.25 309 ARG A N 1
ATOM 2395 C CA . ARG A 1 309 ? 23.763 -6.921 -98.565 1.00 71.25 309 ARG A CA 1
ATOM 2396 C C . ARG A 1 309 ? 23.844 -5.677 -97.679 1.00 71.25 309 ARG A C 1
ATOM 2398 O O . ARG A 1 309 ? 23.362 -5.722 -96.554 1.00 71.25 309 ARG A O 1
ATOM 2405 N N . LEU A 1 310 ? 24.395 -4.571 -98.179 1.00 65.06 310 LEU A N 1
ATOM 2406 C CA . LEU A 1 310 ? 24.414 -3.291 -97.467 1.00 65.06 310 LEU A CA 1
ATOM 2407 C C . LEU A 1 310 ? 23.020 -2.648 -97.444 1.00 65.06 310 LEU A C 1
ATOM 2409 O O . LEU A 1 310 ? 22.591 -2.178 -96.397 1.00 65.06 310 LEU A O 1
ATOM 2413 N N . GLU A 1 311 ? 22.278 -2.713 -98.552 1.00 73.50 311 GLU A N 1
ATOM 2414 C CA . GLU A 1 311 ? 20.881 -2.261 -98.617 1.00 73.50 311 GLU A CA 1
ATOM 2415 C C . GLU A 1 311 ? 19.958 -3.119 -97.741 1.00 73.50 311 GLU A C 1
ATOM 2417 O O . GLU A 1 311 ? 19.153 -2.572 -96.990 1.00 73.50 311 GLU A O 1
ATOM 2422 N N . ALA A 1 312 ? 20.134 -4.447 -97.735 1.00 76.81 312 ALA A N 1
ATOM 2423 C CA . ALA A 1 312 ? 19.378 -5.339 -96.855 1.00 76.81 312 ALA A CA 1
ATOM 2424 C C . ALA A 1 312 ? 19.645 -5.061 -95.365 1.00 76.81 312 ALA A C 1
ATOM 2426 O O . ALA A 1 312 ? 18.706 -5.001 -94.578 1.00 76.81 312 ALA A O 1
ATOM 2427 N N . VAL A 1 313 ? 20.905 -4.825 -94.978 1.00 74.69 313 VAL A N 1
ATOM 2428 C CA . VAL A 1 313 ? 21.278 -4.506 -93.588 1.00 74.69 313 VAL A CA 1
ATOM 2429 C C . VAL A 1 313 ? 20.802 -3.108 -93.180 1.00 74.69 313 VAL A C 1
ATOM 2431 O O . VAL A 1 313 ? 20.458 -2.901 -92.018 1.00 74.69 313 VAL A O 1
ATOM 2434 N N . VAL A 1 314 ? 20.736 -2.141 -94.099 1.00 76.31 314 VAL A N 1
ATOM 2435 C CA . VAL A 1 314 ? 20.189 -0.800 -93.819 1.00 76.31 314 VAL A CA 1
ATOM 2436 C C . VAL A 1 314 ? 18.665 -0.841 -93.670 1.00 76.31 314 VAL A C 1
ATOM 2438 O O . VAL A 1 314 ? 18.139 -0.227 -92.743 1.00 76.31 314 VAL A O 1
ATOM 2441 N N . GLU A 1 315 ? 17.960 -1.607 -94.504 1.00 78.44 315 GLU A N 1
ATOM 2442 C CA . GLU A 1 315 ? 16.515 -1.843 -94.368 1.00 78.44 315 GLU A CA 1
ATOM 2443 C C . GLU A 1 315 ? 16.176 -2.634 -93.097 1.00 78.44 315 GLU A C 1
ATOM 2445 O O . GLU A 1 315 ? 15.220 -2.304 -92.397 1.00 78.44 315 GLU A O 1
ATOM 2450 N N . GLU A 1 316 ? 16.986 -3.629 -92.731 1.00 76.50 316 GLU A N 1
ATOM 2451 C CA . GLU A 1 316 ? 16.830 -4.378 -91.482 1.00 76.50 316 GLU A CA 1
ATOM 2452 C C . GLU A 1 316 ? 17.111 -3.492 -90.259 1.00 76.50 316 GLU A C 1
ATOM 2454 O O . GLU A 1 316 ? 16.327 -3.492 -89.317 1.00 76.50 316 GLU A O 1
ATOM 2459 N N . ASN A 1 317 ? 18.132 -2.626 -90.300 1.00 67.81 317 ASN A N 1
ATOM 2460 C CA . ASN A 1 317 ? 18.369 -1.628 -89.249 1.00 67.81 317 ASN A CA 1
ATOM 2461 C C . ASN A 1 317 ? 17.255 -0.575 -89.169 1.00 67.81 317 ASN A C 1
ATOM 2463 O O . ASN A 1 317 ? 16.918 -0.117 -88.077 1.00 67.81 317 ASN A O 1
ATOM 2467 N N . ARG A 1 318 ? 16.652 -0.194 -90.299 1.00 77.88 318 ARG A N 1
ATOM 2468 C CA . ARG A 1 318 ? 15.505 0.723 -90.334 1.00 77.88 318 ARG A CA 1
ATOM 2469 C C . ARG A 1 318 ? 14.248 0.066 -89.763 1.00 77.88 318 ARG A C 1
ATOM 2471 O O . ARG A 1 318 ? 13.545 0.705 -88.983 1.00 77.88 318 ARG A O 1
ATOM 2478 N N . LYS A 1 319 ? 14.001 -1.208 -90.078 1.00 78.12 319 LYS A N 1
ATOM 2479 C CA . LYS A 1 319 ? 12.900 -2.008 -89.516 1.00 78.12 319 LYS A CA 1
ATOM 2480 C C . LYS A 1 319 ? 13.097 -2.306 -88.034 1.00 78.12 319 LYS A C 1
ATOM 2482 O O . LYS A 1 319 ? 12.141 -2.184 -87.282 1.00 78.12 319 LYS A O 1
ATOM 2487 N N . LEU A 1 320 ? 14.316 -2.612 -87.592 1.00 69.81 320 LEU A N 1
ATOM 2488 C CA . LEU A 1 320 ? 14.641 -2.811 -86.176 1.00 69.81 320 LEU A CA 1
ATOM 2489 C C . LEU A 1 320 ? 14.518 -1.507 -85.381 1.00 69.81 320 LEU A C 1
ATOM 2491 O O . LEU A 1 320 ? 13.997 -1.528 -84.273 1.00 69.81 320 LEU A O 1
ATOM 2495 N N . ARG A 1 321 ? 14.892 -0.355 -85.956 1.00 68.88 321 ARG A N 1
ATOM 2496 C CA . ARG A 1 321 ? 14.634 0.962 -85.346 1.00 68.88 321 ARG A CA 1
ATOM 2497 C C . ARG A 1 321 ? 13.146 1.315 -85.296 1.00 68.88 321 ARG A C 1
ATOM 2499 O O . ARG A 1 321 ? 12.708 1.879 -84.302 1.00 68.88 321 ARG A O 1
ATOM 2506 N N . ALA A 1 322 ? 12.367 0.961 -86.318 1.00 70.38 322 ALA A N 1
ATOM 2507 C CA . ALA A 1 322 ? 10.914 1.145 -86.306 1.00 70.38 322 ALA A CA 1
ATOM 2508 C C . ALA A 1 322 ? 10.216 0.202 -85.304 1.00 70.38 322 ALA A C 1
ATOM 2510 O O . ALA A 1 322 ? 9.310 0.633 -84.600 1.00 70.38 322 ALA A O 1
ATOM 2511 N N . ALA A 1 323 ? 10.683 -1.045 -85.181 1.00 66.62 323 ALA A N 1
ATOM 2512 C CA . ALA A 1 323 ? 10.180 -2.025 -84.220 1.00 66.62 323 ALA A CA 1
ATOM 2513 C C . ALA A 1 323 ? 10.570 -1.690 -82.770 1.00 66.62 323 ALA A C 1
ATOM 2515 O O . ALA A 1 323 ? 9.767 -1.910 -81.873 1.00 66.62 323 ALA A O 1
ATOM 2516 N N . LEU A 1 324 ? 11.756 -1.114 -82.536 1.00 54.31 324 LEU A N 1
ATOM 2517 C CA . LEU A 1 324 ? 12.149 -0.566 -81.231 1.00 54.31 324 LEU A CA 1
ATOM 2518 C C . LEU A 1 324 ? 11.338 0.696 -80.892 1.00 54.31 324 LEU A C 1
ATOM 2520 O O . LEU A 1 324 ? 10.836 0.820 -79.785 1.00 54.31 324 LEU A O 1
ATOM 2524 N N . SER A 1 325 ? 11.085 1.575 -81.868 1.00 58.41 325 SER A N 1
ATOM 2525 C CA . SER A 1 325 ? 10.274 2.784 -81.657 1.00 58.41 325 SER A CA 1
ATOM 2526 C C . SER A 1 325 ? 8.774 2.516 -81.444 1.00 58.41 325 SER A C 1
ATOM 2528 O O . SER A 1 325 ? 8.087 3.400 -80.941 1.00 58.41 325 SER A O 1
ATOM 2530 N N . GLN A 1 326 ? 8.256 1.341 -81.826 1.00 55.41 326 GLN A N 1
ATOM 2531 C CA . GLN A 1 326 ? 6.873 0.911 -81.557 1.00 55.41 326 GLN A CA 1
ATOM 2532 C C . GLN A 1 326 ? 6.722 0.087 -80.268 1.00 55.41 326 GLN A C 1
ATOM 2534 O O . GLN A 1 326 ? 5.594 -0.139 -79.841 1.00 55.41 326 GLN A O 1
ATOM 2539 N N . LYS A 1 327 ? 7.822 -0.357 -79.642 1.00 50.12 327 LYS A N 1
ATOM 2540 C CA . LYS A 1 327 ? 7.791 -1.168 -78.411 1.00 50.12 327 LYS A CA 1
ATOM 2541 C C . LYS A 1 327 ? 8.032 -0.370 -77.124 1.00 50.12 327 LYS A C 1
ATOM 2543 O O . LYS A 1 327 ? 7.819 -0.914 -76.049 1.00 50.12 327 LYS A O 1
ATOM 2548 N N . ASP A 1 328 ? 8.395 0.907 -77.242 1.00 46.41 328 ASP A N 1
ATOM 2549 C CA . ASP A 1 328 ? 8.694 1.802 -76.112 1.00 46.41 328 ASP A CA 1
ATOM 2550 C C . ASP A 1 328 ? 7.605 2.869 -75.859 1.00 46.41 328 ASP A C 1
ATOM 2552 O O . ASP A 1 328 ? 7.867 3.905 -75.250 1.00 46.41 328 ASP A O 1
ATOM 2556 N N . ALA A 1 329 ? 6.366 2.647 -76.313 1.00 49.78 329 ALA A N 1
ATOM 2557 C CA . ALA A 1 329 ? 5.279 3.613 -76.131 1.00 49.78 329 ALA A CA 1
ATOM 2558 C C . ALA A 1 329 ? 3.922 2.960 -75.820 1.00 49.78 329 ALA A C 1
ATOM 2560 O O . ALA A 1 329 ? 2.939 3.246 -76.495 1.00 49.78 329 ALA A O 1
ATOM 2561 N N . ASP A 1 330 ? 3.860 2.115 -74.785 1.00 49.88 330 ASP A N 1
ATOM 2562 C CA . ASP A 1 330 ? 2.593 1.868 -74.083 1.00 49.88 330 ASP A CA 1
ATOM 2563 C C . ASP A 1 330 ? 2.818 1.503 -72.594 1.00 49.88 330 ASP A C 1
ATOM 2565 O O . ASP A 1 330 ? 3.028 0.337 -72.257 1.00 49.88 330 ASP A O 1
ATOM 2569 N N . PRO A 1 331 ? 2.817 2.479 -71.664 1.00 58.22 331 PRO A N 1
ATOM 2570 C CA . PRO A 1 331 ? 2.962 2.216 -70.228 1.00 58.22 331 PRO A CA 1
ATOM 2571 C C . PRO A 1 331 ? 1.729 1.540 -69.593 1.00 58.22 331 PRO A C 1
ATOM 2573 O O . PRO A 1 331 ? 1.783 1.171 -68.421 1.00 58.22 331 PRO A O 1
ATOM 2576 N N . SER A 1 332 ? 0.631 1.363 -70.339 1.00 57.59 332 SER A N 1
ATOM 2577 C CA . SER A 1 332 ? -0.628 0.802 -69.821 1.00 57.59 332 SER A CA 1
ATOM 2578 C C . SER A 1 332 ? -0.662 -0.734 -69.848 1.00 57.59 332 SER A C 1
ATOM 2580 O O . SER A 1 332 ? -1.087 -1.351 -68.876 1.00 57.59 332 SER A O 1
ATOM 2582 N N . GLY A 1 333 ? -0.145 -1.377 -70.904 1.00 57.59 333 GLY A N 1
ATOM 2583 C CA . GLY A 1 333 ? -0.152 -2.847 -71.018 1.00 57.59 333 GLY A CA 1
ATOM 2584 C C . GLY A 1 333 ? 0.841 -3.546 -70.081 1.00 57.59 333 GLY A C 1
ATOM 2585 O O . GLY A 1 333 ? 0.597 -4.656 -69.611 1.00 57.59 333 GLY A O 1
ATOM 2586 N N . ASP A 1 334 ? 1.944 -2.873 -69.751 1.00 63.91 334 ASP A N 1
ATOM 2587 C CA . ASP A 1 334 ? 2.961 -3.394 -68.834 1.00 63.91 334 ASP A CA 1
ATOM 2588 C C . ASP A 1 334 ? 2.467 -3.404 -67.374 1.00 63.91 334 ASP A C 1
ATOM 2590 O O . ASP A 1 334 ? 2.903 -4.233 -66.576 1.00 63.91 334 ASP A O 1
ATOM 2594 N N . ALA A 1 335 ? 1.520 -2.525 -67.023 1.00 69.12 335 ALA A N 1
ATOM 2595 C CA . ALA A 1 335 ? 0.862 -2.515 -65.718 1.00 69.12 335 ALA A CA 1
ATOM 2596 C C . ALA A 1 335 ? -0.171 -3.649 -65.594 1.00 69.12 335 ALA A C 1
ATOM 2598 O O . ALA A 1 335 ? -0.153 -4.378 -64.603 1.00 69.12 335 ALA A O 1
ATOM 2599 N N . GLU A 1 336 ? -0.999 -3.859 -66.623 1.00 73.56 336 GLU A N 1
ATOM 2600 C CA . GLU A 1 336 ? -1.998 -4.939 -66.655 1.00 73.56 336 GLU A CA 1
ATOM 2601 C C . GLU A 1 336 ? -1.344 -6.330 -66.647 1.00 73.56 336 GLU A C 1
ATOM 2603 O O . GLU A 1 336 ? -1.781 -7.224 -65.921 1.00 73.56 336 GLU A O 1
ATOM 2608 N N . LEU A 1 337 ? -0.245 -6.517 -67.387 1.00 73.75 337 LEU A N 1
ATOM 2609 C CA . LEU A 1 337 ? 0.516 -7.770 -67.366 1.00 73.75 337 LEU A CA 1
ATOM 2610 C C . LEU A 1 337 ? 1.187 -8.010 -66.009 1.00 73.75 337 LEU A C 1
ATOM 2612 O O . LEU A 1 337 ? 1.180 -9.138 -65.518 1.00 73.75 337 LEU A O 1
ATOM 2616 N N . ARG A 1 338 ? 1.732 -6.971 -65.363 1.00 76.81 338 ARG A N 1
ATOM 2617 C CA . ARG A 1 338 ? 2.285 -7.096 -64.002 1.00 76.81 338 ARG A CA 1
ATOM 2618 C C . ARG A 1 338 ? 1.204 -7.438 -62.983 1.00 76.81 338 ARG A C 1
ATOM 2620 O O . ARG A 1 338 ? 1.461 -8.232 -62.081 1.00 76.81 338 ARG A O 1
ATOM 2627 N N . GLU A 1 339 ? 0.002 -6.891 -63.137 1.00 81.00 339 GLU A N 1
ATOM 2628 C CA . GLU A 1 339 ? -1.139 -7.207 -62.281 1.00 81.00 339 GLU A CA 1
ATOM 2629 C C . GLU A 1 339 ? -1.615 -8.655 -62.468 1.00 81.00 339 GLU A C 1
ATOM 2631 O O . GLU A 1 339 ? -1.800 -9.366 -61.480 1.00 81.00 339 GLU A O 1
ATOM 2636 N N . GLN A 1 340 ? -1.718 -9.128 -63.714 1.00 81.06 340 GLN A N 1
ATOM 2637 C CA . GLN A 1 340 ? -2.076 -10.516 -64.026 1.00 81.06 340 GLN A CA 1
ATOM 2638 C C . GLN A 1 340 ? -1.019 -11.514 -63.537 1.00 81.06 340 GLN A C 1
ATOM 2640 O O . GLN A 1 340 ? -1.366 -12.549 -62.969 1.00 81.06 340 GLN A O 1
ATOM 2645 N N . ILE A 1 341 ? 0.270 -11.198 -63.693 1.00 80.12 341 ILE A N 1
ATOM 2646 C CA . ILE A 1 341 ? 1.370 -12.037 -63.195 1.00 80.12 341 ILE A CA 1
ATOM 2647 C C . ILE A 1 341 ? 1.364 -12.081 -61.662 1.00 80.12 341 ILE A C 1
ATOM 2649 O O . ILE A 1 341 ? 1.534 -13.154 -61.086 1.00 80.12 341 ILE A O 1
ATOM 2653 N N . ALA A 1 342 ? 1.123 -10.951 -60.991 1.00 78.81 342 ALA A N 1
ATOM 2654 C CA . ALA A 1 342 ? 1.023 -10.906 -59.533 1.00 78.81 342 ALA A CA 1
ATOM 2655 C C . ALA A 1 342 ? -0.197 -11.684 -59.005 1.00 78.81 342 ALA A C 1
ATOM 2657 O O . ALA A 1 342 ? -0.093 -12.354 -57.978 1.00 78.81 342 ALA A O 1
ATOM 2658 N N . ALA A 1 343 ? -1.334 -11.634 -59.708 1.00 81.25 343 ALA A N 1
ATOM 2659 C CA . ALA A 1 343 ? -2.528 -12.403 -59.361 1.00 81.25 343 ALA A CA 1
ATOM 2660 C C . ALA A 1 343 ? -2.308 -13.916 -59.528 1.00 81.25 343 ALA A C 1
ATOM 2662 O O . ALA A 1 343 ? -2.589 -14.679 -58.605 1.00 81.25 343 ALA A O 1
ATOM 2663 N N . LEU A 1 344 ? -1.724 -14.341 -60.655 1.00 80.88 344 LEU A N 1
ATOM 2664 C CA . LEU A 1 344 ? -1.420 -15.749 -60.920 1.00 80.88 344 LEU A CA 1
ATOM 2665 C C . LEU A 1 344 ? -0.377 -16.301 -59.935 1.00 80.88 344 LEU A C 1
ATOM 2667 O O . LEU A 1 344 ? -0.508 -17.420 -59.446 1.00 80.88 344 LEU A O 1
ATOM 2671 N N . ALA A 1 345 ? 0.646 -15.508 -59.602 1.00 78.12 345 ALA A N 1
ATOM 2672 C CA . ALA A 1 345 ? 1.650 -15.886 -58.612 1.00 78.12 345 ALA A CA 1
ATOM 2673 C C . ALA A 1 345 ? 1.037 -16.064 -57.213 1.00 78.12 345 ALA A C 1
ATOM 2675 O O . ALA A 1 345 ? 1.377 -17.020 -56.519 1.00 78.12 345 ALA A O 1
ATOM 2676 N N . ALA A 1 346 ? 0.105 -15.193 -56.810 1.00 79.44 346 ALA A N 1
ATOM 2677 C CA . ALA A 1 346 ? -0.608 -15.335 -55.543 1.00 79.44 346 ALA A CA 1
ATOM 2678 C C . ALA A 1 346 ? -1.479 -16.604 -55.512 1.00 79.44 346 ALA A C 1
ATOM 2680 O O . ALA A 1 346 ? -1.466 -17.324 -54.516 1.00 79.44 346 ALA A O 1
ATOM 2681 N N . GLU A 1 347 ? -2.180 -16.918 -56.604 1.00 80.31 347 GLU A N 1
ATOM 2682 C CA . GLU A 1 347 ? -3.004 -18.126 -56.715 1.00 80.31 347 GLU A CA 1
ATOM 2683 C C . GLU A 1 347 ? -2.158 -19.408 -56.616 1.00 80.31 347 GLU A C 1
ATOM 2685 O O . GLU A 1 347 ? -2.455 -20.294 -55.809 1.00 80.31 347 GLU A O 1
ATOM 2690 N N . VAL A 1 348 ? -1.038 -19.479 -57.343 1.00 80.81 348 VAL A N 1
ATOM 2691 C CA . VAL A 1 348 ? -0.101 -20.614 -57.262 1.00 80.81 348 VAL A CA 1
ATOM 2692 C C . VAL A 1 348 ? 0.421 -20.796 -55.837 1.00 80.81 348 VAL A C 1
ATOM 2694 O O . VAL A 1 348 ? 0.397 -21.916 -55.334 1.00 80.81 348 VAL A O 1
ATOM 2697 N N . VAL A 1 349 ? 0.813 -19.712 -55.159 1.00 79.75 349 VAL A N 1
ATOM 2698 C CA . VAL A 1 349 ? 1.297 -19.763 -53.768 1.00 79.75 349 VAL A CA 1
ATOM 2699 C C . VAL A 1 349 ? 0.202 -20.227 -52.800 1.00 79.75 349 VAL A C 1
ATOM 2701 O O . VAL A 1 349 ? 0.483 -20.989 -51.875 1.00 79.75 349 VAL A O 1
ATOM 2704 N N . THR A 1 350 ? -1.058 -19.825 -53.007 1.00 79.62 350 THR A N 1
ATOM 2705 C CA . THR A 1 350 ? -2.177 -20.322 -52.187 1.00 79.62 350 THR A CA 1
ATOM 2706 C C . THR A 1 350 ? -2.449 -21.810 -52.399 1.00 79.62 350 THR A C 1
ATOM 2708 O O . THR A 1 350 ? -2.689 -22.524 -51.426 1.00 79.62 350 THR A O 1
ATOM 2711 N N . ILE A 1 351 ? -2.364 -22.297 -53.640 1.00 79.31 351 ILE A N 1
ATOM 2712 C CA . ILE A 1 351 ? -2.562 -23.713 -53.968 1.00 79.31 351 ILE A CA 1
ATOM 2713 C C . ILE A 1 351 ? -1.411 -24.558 -53.408 1.00 79.31 351 ILE A C 1
ATOM 2715 O O . ILE A 1 351 ? -1.661 -25.613 -52.827 1.00 79.31 351 ILE A O 1
ATOM 2719 N N . THR A 1 352 ? -0.161 -24.097 -53.513 1.00 77.19 352 THR A N 1
ATOM 2720 C CA . THR A 1 352 ? 0.988 -24.815 -52.940 1.00 77.19 352 THR A CA 1
ATOM 2721 C C . THR A 1 352 ? 0.940 -24.826 -51.415 1.00 77.19 352 THR A C 1
ATOM 2723 O O . THR A 1 352 ? 1.153 -25.875 -50.820 1.00 77.19 352 THR A O 1
ATOM 2726 N N . ALA A 1 353 ? 0.555 -23.718 -50.773 1.00 75.81 353 ALA A N 1
ATOM 2727 C CA . ALA A 1 353 ? 0.369 -23.680 -49.321 1.00 75.81 353 ALA A CA 1
ATOM 2728 C C . ALA A 1 353 ? -0.766 -24.610 -48.844 1.00 75.81 353 ALA A C 1
ATOM 2730 O O . ALA A 1 353 ? -0.668 -25.202 -47.771 1.00 75.81 353 ALA A O 1
ATOM 2731 N N . ALA A 1 354 ? -1.835 -24.774 -49.634 1.00 74.50 354 ALA A N 1
ATOM 2732 C CA . ALA A 1 354 ? -2.913 -25.718 -49.331 1.00 74.50 354 ALA A CA 1
ATOM 2733 C C . ALA A 1 354 ? -2.486 -27.189 -49.510 1.00 74.50 354 ALA A C 1
ATOM 2735 O O . ALA A 1 354 ? -2.928 -28.046 -48.747 1.00 74.50 354 ALA A O 1
ATOM 2736 N N . LEU A 1 355 ? -1.619 -27.481 -50.487 1.00 74.88 355 LEU A N 1
ATOM 2737 C CA . LEU A 1 355 ? -1.077 -28.824 -50.730 1.00 74.88 355 LEU A CA 1
ATOM 2738 C C . LEU A 1 355 ? -0.021 -29.241 -49.695 1.00 74.88 355 LEU A C 1
ATOM 2740 O O . LEU A 1 355 ? 0.048 -30.417 -49.345 1.00 74.88 355 LEU A O 1
ATOM 2744 N N . GLU A 1 356 ? 0.790 -28.302 -49.205 1.00 74.56 356 GLU A N 1
ATOM 2745 C CA . GLU A 1 356 ? 1.844 -28.566 -48.213 1.00 74.56 356 GLU A CA 1
ATOM 2746 C C . GLU A 1 356 ? 1.321 -28.650 -46.764 1.00 74.56 356 GLU A C 1
ATOM 2748 O O . GLU A 1 356 ? 2.020 -29.149 -45.882 1.00 74.56 356 GLU A O 1
ATOM 2753 N N . GLY A 1 357 ? 0.079 -28.223 -46.505 1.00 69.38 357 GLY A N 1
ATOM 2754 C CA . GLY A 1 357 ? -0.553 -28.316 -45.187 1.00 69.38 357 GLY A CA 1
ATOM 2755 C C . GLY A 1 357 ? -0.075 -27.258 -44.171 1.00 69.38 357 GLY A C 1
ATOM 2756 O O . GLY A 1 357 ? 0.667 -26.333 -44.514 1.00 69.38 357 GLY A O 1
ATOM 2757 N N . PRO A 1 358 ? -0.527 -27.349 -42.901 1.00 65.81 358 PRO A N 1
ATOM 2758 C CA . PRO A 1 358 ? -0.359 -26.291 -41.896 1.00 65.81 358 PRO A CA 1
ATOM 2759 C C . PRO A 1 358 ? 1.087 -26.057 -41.423 1.00 65.81 358 PRO A C 1
ATOM 2761 O O . PRO A 1 358 ? 1.327 -25.063 -40.746 1.00 65.81 358 PRO A O 1
ATOM 2764 N N . GLU A 1 359 ? 2.046 -26.917 -41.788 1.00 61.72 359 GLU A N 1
ATOM 2765 C CA . GLU A 1 359 ? 3.470 -26.768 -41.433 1.00 61.72 359 GLU A CA 1
ATOM 2766 C C . GLU A 1 359 ? 4.347 -26.202 -42.568 1.00 61.72 359 GLU A C 1
ATOM 2768 O O . GLU A 1 359 ? 5.576 -26.254 -42.493 1.00 61.72 359 GLU A O 1
ATOM 2773 N N . SER A 1 360 ? 3.760 -25.647 -43.635 1.00 70.44 360 SER A N 1
ATOM 2774 C CA . SER A 1 360 ? 4.567 -25.087 -44.726 1.00 70.44 360 SER A CA 1
ATOM 2775 C C . SER A 1 360 ? 5.311 -23.799 -44.314 1.00 70.44 360 SER A C 1
ATOM 2777 O O . SER A 1 360 ? 4.706 -22.871 -43.765 1.00 70.44 360 SER A O 1
ATOM 2779 N N . PRO A 1 361 ? 6.614 -23.663 -44.647 1.00 70.19 361 PRO A N 1
ATOM 2780 C CA . PRO A 1 361 ? 7.414 -22.463 -44.356 1.00 70.19 361 PRO A CA 1
ATOM 2781 C C . PRO A 1 361 ? 6.923 -21.212 -45.110 1.00 70.19 361 PRO A C 1
ATOM 2783 O O . PRO A 1 361 ? 7.314 -20.083 -44.807 1.00 70.19 361 PRO A O 1
ATOM 2786 N N . ILE A 1 362 ? 6.034 -21.403 -46.087 1.00 68.06 362 ILE A N 1
ATOM 2787 C CA . ILE A 1 362 ? 5.373 -20.347 -46.852 1.00 68.06 362 ILE A CA 1
ATOM 2788 C C . ILE A 1 362 ? 4.377 -19.582 -45.965 1.00 68.06 362 ILE A C 1
ATOM 2790 O O . ILE A 1 362 ? 4.309 -18.356 -46.044 1.00 68.06 362 ILE A O 1
ATOM 2794 N N . ILE A 1 363 ? 3.651 -20.271 -45.074 1.00 67.06 363 ILE A N 1
ATOM 2795 C CA . ILE A 1 363 ? 2.703 -19.631 -44.145 1.00 67.06 363 ILE A CA 1
ATOM 2796 C C . ILE A 1 363 ? 3.456 -18.728 -43.165 1.00 67.06 363 ILE A C 1
ATOM 2798 O O . ILE A 1 363 ? 3.070 -17.571 -42.991 1.00 67.06 363 ILE A O 1
ATOM 2802 N N . SER A 1 364 ? 4.582 -19.202 -42.615 1.00 67.31 364 SER A N 1
ATOM 2803 C CA . SER A 1 364 ? 5.415 -18.381 -41.730 1.00 67.31 364 SER A CA 1
ATOM 2804 C C . SER A 1 364 ? 6.000 -17.165 -42.448 1.00 67.31 364 SER A C 1
ATOM 2806 O O . SER A 1 364 ? 6.059 -16.090 -41.861 1.00 67.31 364 SER A O 1
ATOM 2808 N N . ALA A 1 365 ? 6.375 -17.296 -43.727 1.00 69.44 365 ALA A N 1
ATOM 2809 C CA . ALA A 1 365 ? 6.888 -16.173 -44.510 1.00 69.44 365 ALA A CA 1
ATOM 2810 C C . ALA A 1 365 ? 5.812 -15.091 -44.739 1.00 69.44 365 ALA A C 1
ATOM 2812 O O . ALA A 1 365 ? 6.077 -13.910 -44.530 1.00 69.44 365 ALA A O 1
ATOM 2813 N N . ILE A 1 366 ? 4.578 -15.488 -45.073 1.00 68.00 366 ILE A N 1
ATOM 2814 C CA . ILE A 1 366 ? 3.445 -14.569 -45.295 1.00 68.00 366 ILE A CA 1
ATOM 2815 C C . ILE A 1 366 ? 3.013 -13.852 -44.000 1.00 68.00 366 ILE A C 1
ATOM 2817 O O . ILE A 1 366 ? 2.563 -12.701 -44.036 1.00 68.00 366 ILE A O 1
ATOM 2821 N N . GLU A 1 367 ? 3.111 -14.518 -42.850 1.00 66.62 367 GLU A N 1
ATOM 2822 C CA . GLU A 1 367 ? 2.783 -13.933 -41.543 1.00 66.62 367 GLU A CA 1
ATOM 2823 C C . GLU A 1 367 ? 3.902 -13.035 -40.997 1.00 66.62 367 GLU A C 1
ATOM 2825 O O . GLU A 1 367 ? 3.608 -12.083 -40.277 1.00 66.62 367 GLU A O 1
ATOM 2830 N N . SER A 1 368 ? 5.155 -13.283 -41.397 1.00 61.78 368 SER A N 1
ATOM 2831 C CA . SER A 1 368 ? 6.335 -12.543 -40.928 1.00 61.78 368 SER A CA 1
ATOM 2832 C C . SER A 1 368 ? 6.559 -11.167 -41.574 1.00 61.78 368 SER A C 1
ATOM 2834 O O . SER A 1 368 ? 7.299 -10.359 -41.014 1.00 61.78 368 SER A O 1
ATOM 2836 N N . GLU A 1 369 ? 5.920 -10.850 -42.706 1.00 52.06 369 GLU A N 1
ATOM 2837 C CA . GLU A 1 369 ? 6.047 -9.517 -43.315 1.00 52.06 369 GLU A CA 1
ATOM 2838 C C . GLU A 1 369 ? 5.171 -8.470 -42.602 1.00 52.06 369 GLU A C 1
ATOM 2840 O O . GLU A 1 369 ? 3.948 -8.401 -42.775 1.00 52.06 369 GLU A O 1
ATOM 2845 N N . VAL A 1 370 ? 5.842 -7.632 -41.806 1.00 45.78 370 VAL A N 1
ATOM 2846 C CA . VAL A 1 370 ? 5.350 -6.382 -41.215 1.00 45.78 370 VAL A CA 1
ATOM 2847 C C . VAL A 1 370 ? 5.624 -5.229 -42.188 1.00 45.78 370 VAL A C 1
ATOM 2849 O O . VAL A 1 370 ? 6.766 -4.994 -42.567 1.00 45.78 370 VAL A O 1
ATOM 2852 N N . ALA A 1 371 ? 4.543 -4.545 -42.576 1.00 50.97 371 ALA A N 1
ATOM 2853 C CA . ALA A 1 371 ? 4.439 -3.212 -43.180 1.00 50.97 371 ALA A CA 1
ATOM 2854 C C . ALA A 1 371 ? 5.729 -2.570 -43.741 1.00 50.97 371 ALA A C 1
ATOM 2856 O O . ALA A 1 371 ? 6.534 -2.017 -42.992 1.00 50.97 371 ALA A O 1
ATOM 2857 N N . GLN A 1 372 ? 5.837 -2.502 -45.073 1.00 41.78 372 GLN A N 1
ATOM 2858 C CA . GLN A 1 372 ? 6.700 -1.531 -45.751 1.00 41.78 372 GLN A CA 1
ATOM 2859 C C . GLN A 1 372 ? 5.872 -0.599 -46.651 1.00 41.78 372 GLN A C 1
ATOM 2861 O O . GLN A 1 372 ? 5.087 -1.051 -47.477 1.00 41.78 372 GLN A O 1
ATOM 2866 N N . ASP A 1 373 ? 6.080 0.699 -46.411 1.00 41.25 373 ASP A N 1
ATOM 2867 C CA . ASP A 1 373 ? 5.732 1.920 -47.153 1.00 41.25 373 ASP A CA 1
ATOM 2868 C C . ASP A 1 373 ? 4.298 2.157 -47.702 1.00 41.25 373 ASP A C 1
ATOM 2870 O O . ASP A 1 373 ? 3.884 1.537 -48.681 1.00 41.25 373 ASP A O 1
ATOM 2874 N N . PRO A 1 374 ? 3.577 3.204 -47.224 1.00 45.28 374 PRO A N 1
ATOM 2875 C CA . PRO A 1 374 ? 2.269 3.622 -47.750 1.00 45.28 374 PRO A CA 1
ATOM 2876 C C . PRO A 1 374 ? 2.304 4.335 -49.120 1.00 45.28 374 PRO A C 1
ATOM 2878 O O . PRO A 1 374 ? 1.318 4.967 -49.500 1.00 45.28 374 PRO A O 1
ATOM 2881 N N . GLN A 1 375 ? 3.418 4.298 -49.861 1.00 44.62 375 GLN A N 1
ATOM 2882 C CA . GLN A 1 375 ? 3.573 5.038 -51.127 1.00 44.62 375 GLN A CA 1
ATOM 2883 C C . GLN A 1 375 ? 3.736 4.175 -52.387 1.00 44.62 375 GLN A C 1
ATOM 2885 O O . GLN A 1 375 ? 3.819 4.725 -53.485 1.00 44.62 375 GLN A O 1
ATOM 2890 N N . ALA A 1 376 ? 3.682 2.846 -52.288 1.00 43.09 376 ALA A N 1
ATOM 2891 C CA . ALA A 1 376 ? 3.516 1.993 -53.463 1.00 43.09 376 ALA A CA 1
ATOM 2892 C C . ALA A 1 376 ? 2.021 1.721 -53.685 1.00 43.09 376 ALA A C 1
ATOM 2894 O O . ALA A 1 376 ? 1.412 0.921 -52.984 1.00 43.09 376 ALA A O 1
ATOM 2895 N N . ALA A 1 377 ? 1.410 2.372 -54.676 1.00 49.25 377 ALA A N 1
ATOM 2896 C CA . ALA A 1 377 ? -0.003 2.207 -55.043 1.00 49.25 377 ALA A CA 1
ATOM 2897 C C . ALA A 1 377 ? -0.357 0.815 -55.637 1.00 49.25 377 ALA A C 1
ATOM 2899 O O . ALA A 1 377 ? -1.324 0.683 -56.383 1.00 49.25 377 ALA A O 1
ATOM 2900 N N . SER A 1 378 ? 0.412 -0.233 -55.329 1.00 57.56 378 SER A N 1
ATOM 2901 C CA . SER A 1 378 ? 0.199 -1.603 -55.793 1.00 57.56 378 SER A CA 1
ATOM 2902 C C . SER A 1 378 ? 0.201 -2.567 -54.606 1.00 57.56 378 SER A C 1
ATOM 2904 O O . SER A 1 378 ? 1.234 -2.756 -53.970 1.00 57.56 378 SER A O 1
ATOM 2906 N N . VAL A 1 379 ? -0.952 -3.188 -54.342 1.00 66.56 379 VAL A N 1
ATOM 2907 C CA . VAL A 1 379 ? -1.190 -4.179 -53.274 1.00 66.56 379 VAL A CA 1
ATOM 2908 C C . VAL A 1 379 ? -0.078 -5.238 -53.236 1.00 66.56 379 VAL A C 1
ATOM 2910 O O . VAL A 1 379 ? 0.238 -5.834 -54.272 1.00 66.56 379 VAL A O 1
ATOM 2913 N N . SER A 1 380 ? 0.506 -5.505 -52.066 1.00 73.06 380 SER A N 1
ATOM 2914 C CA . SER A 1 380 ? 1.585 -6.498 -51.936 1.00 73.06 380 SER A CA 1
ATOM 2915 C C . SER A 1 380 ? 1.096 -7.916 -52.280 1.00 73.06 380 SER A C 1
ATOM 2917 O O . SER A 1 380 ? -0.079 -8.256 -52.102 1.00 73.06 380 SER A O 1
ATOM 2919 N N . LEU A 1 381 ? 1.993 -8.773 -52.783 1.00 70.69 381 LEU A N 1
ATOM 2920 C CA . LEU A 1 381 ? 1.700 -10.186 -53.064 1.00 70.69 381 LEU A CA 1
ATOM 2921 C C . LEU A 1 381 ? 1.209 -10.906 -51.793 1.00 70.69 381 LEU A C 1
ATOM 2923 O O . LEU A 1 381 ? 0.245 -11.668 -51.850 1.00 70.69 381 LEU A O 1
ATOM 2927 N N . ALA A 1 382 ? 1.811 -10.607 -50.637 1.00 69.19 382 ALA A N 1
ATOM 2928 C CA . ALA A 1 382 ? 1.439 -11.192 -49.350 1.00 69.19 382 ALA A CA 1
ATOM 2929 C C . ALA A 1 382 ? 0.020 -10.785 -48.911 1.00 69.19 382 ALA A C 1
ATOM 2931 O O . ALA A 1 382 ? -0.737 -11.608 -48.394 1.00 69.19 382 ALA A O 1
ATOM 2932 N N . GLU A 1 383 ? -0.380 -9.537 -49.167 1.00 74.19 383 GLU A N 1
ATOM 2933 C CA . GLU A 1 383 ? -1.739 -9.055 -48.897 1.00 74.19 383 GLU A CA 1
ATOM 2934 C C . GLU A 1 383 ? -2.772 -9.721 -49.811 1.00 74.19 383 GLU A C 1
ATOM 2936 O O . GLU A 1 383 ? -3.835 -10.125 -49.336 1.00 74.19 383 GLU A O 1
ATOM 2941 N N . ARG A 1 384 ? -2.449 -9.917 -51.097 1.00 73.75 384 ARG A N 1
ATOM 2942 C CA . ARG A 1 384 ? -3.310 -10.653 -52.041 1.00 73.75 384 ARG A CA 1
ATOM 2943 C C . ARG A 1 384 ? -3.479 -12.119 -51.653 1.00 73.75 384 ARG A C 1
ATOM 2945 O O . ARG A 1 384 ? -4.599 -12.623 -51.670 1.00 73.75 384 ARG A O 1
ATOM 2952 N N . VAL A 1 385 ? -2.403 -12.782 -51.235 1.00 74.31 385 VAL A N 1
ATOM 2953 C CA . VAL A 1 385 ? -2.444 -14.164 -50.732 1.00 74.31 385 VAL A CA 1
ATOM 2954 C C . VAL A 1 385 ? -3.290 -14.262 -49.454 1.00 74.31 385 VAL A C 1
ATOM 2956 O O . VAL A 1 385 ? -4.117 -15.167 -49.332 1.00 74.31 385 VAL A O 1
ATOM 2959 N N . LYS A 1 386 ? -3.172 -13.300 -48.524 1.00 76.19 386 LYS A N 1
ATOM 2960 C CA . LYS A 1 386 ? -4.034 -13.211 -47.327 1.00 76.19 386 LYS A CA 1
ATOM 2961 C C . LYS A 1 386 ? -5.507 -12.974 -47.689 1.00 76.19 386 LYS A C 1
ATOM 2963 O O . LYS A 1 386 ? -6.381 -13.608 -47.098 1.00 76.19 386 LYS A O 1
ATOM 2968 N N . ALA A 1 387 ? -5.794 -12.097 -48.653 1.00 76.62 387 ALA A N 1
ATOM 2969 C CA . ALA A 1 387 ? -7.153 -11.804 -49.111 1.00 76.62 387 ALA A CA 1
ATOM 2970 C C . ALA A 1 387 ? -7.816 -13.017 -49.788 1.00 76.62 387 ALA A C 1
ATOM 2972 O O . ALA A 1 387 ? -8.960 -13.338 -49.469 1.00 76.62 387 ALA A O 1
ATOM 2973 N N . LEU A 1 388 ? -7.084 -13.737 -50.646 1.00 76.38 388 LEU A N 1
ATOM 2974 C CA . LEU A 1 388 ? -7.565 -14.969 -51.278 1.00 76.38 388 LEU A CA 1
ATOM 2975 C C . LEU A 1 388 ? -7.824 -16.071 -50.245 1.00 76.38 388 LEU A C 1
ATOM 2977 O O . LEU A 1 388 ? -8.899 -16.660 -50.271 1.00 76.38 388 LEU A O 1
ATOM 2981 N N . ARG A 1 389 ? -6.925 -16.281 -49.270 1.00 71.12 389 ARG A N 1
ATOM 2982 C CA . ARG A 1 389 ? -7.153 -17.258 -48.186 1.00 71.12 389 ARG A CA 1
ATOM 2983 C C . ARG A 1 389 ? -8.386 -16.935 -47.345 1.00 71.12 389 ARG A C 1
ATOM 2985 O O . ARG A 1 389 ? -9.104 -17.856 -46.975 1.00 71.12 389 ARG A O 1
ATOM 2992 N N . ARG A 1 390 ? -8.655 -15.653 -47.063 1.00 73.75 390 ARG A N 1
ATOM 2993 C CA . ARG A 1 390 ? -9.884 -15.221 -46.368 1.00 73.75 390 ARG A CA 1
ATOM 2994 C C . ARG A 1 390 ? -11.143 -15.472 -47.199 1.00 73.75 390 ARG A C 1
ATOM 2996 O O . ARG A 1 390 ? -12.170 -15.799 -46.624 1.00 73.75 390 ARG A O 1
ATOM 3003 N N . ALA A 1 391 ? -11.064 -15.329 -48.521 1.00 69.31 391 ALA A N 1
ATOM 3004 C CA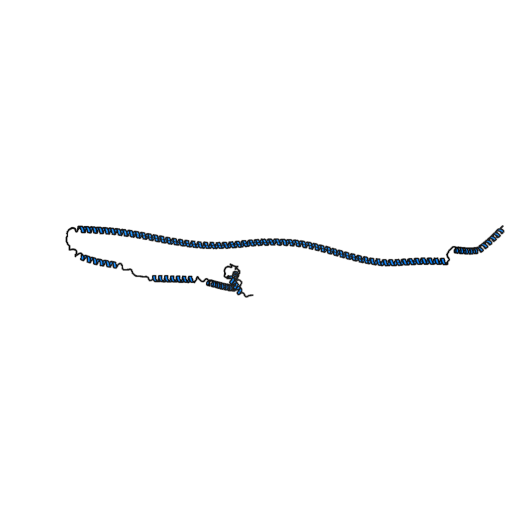 . ALA A 1 391 ? -12.181 -15.606 -49.423 1.00 69.31 391 ALA A CA 1
ATOM 3005 C C . ALA A 1 391 ? -12.433 -17.113 -49.628 1.00 69.31 391 ALA A C 1
ATOM 3007 O O . ALA A 1 391 ? -13.569 -17.509 -49.873 1.00 69.31 391 ALA A O 1
ATOM 3008 N N . THR A 1 392 ? -11.395 -17.952 -49.525 1.00 63.94 392 THR A N 1
ATOM 3009 C CA . THR A 1 392 ? -11.487 -19.418 -49.667 1.00 63.94 392 THR A CA 1
ATOM 3010 C C . THR A 1 392 ? -11.643 -20.169 -48.342 1.00 63.94 392 THR A C 1
ATOM 3012 O O . THR A 1 392 ? -11.865 -21.378 -48.360 1.00 63.94 392 THR A O 1
ATOM 3015 N N . ALA A 1 393 ? -11.497 -19.498 -47.196 1.00 58.59 393 ALA A N 1
ATOM 3016 C CA . ALA A 1 393 ? -11.759 -20.096 -45.893 1.00 58.59 393 ALA A CA 1
ATOM 3017 C C . ALA A 1 393 ? -13.278 -20.287 -45.724 1.00 58.59 393 ALA A C 1
ATOM 3019 O O . ALA A 1 393 ? -14.023 -19.317 -45.889 1.00 58.59 393 ALA A O 1
ATOM 3020 N N . PRO A 1 394 ? -13.767 -21.501 -45.413 1.00 45.62 394 PRO A N 1
ATOM 3021 C CA . PRO A 1 394 ? -15.161 -21.670 -45.031 1.00 45.62 394 PRO A CA 1
ATOM 3022 C C . PRO A 1 394 ? -15.423 -20.824 -43.780 1.00 45.62 394 PRO A C 1
ATOM 3024 O O . PRO A 1 394 ? -14.636 -20.849 -42.836 1.00 45.62 394 PRO A O 1
ATOM 3027 N N . ALA A 1 395 ? -16.494 -20.031 -43.806 1.00 49.03 395 ALA A N 1
ATOM 3028 C CA . ALA A 1 395 ? -16.960 -19.315 -42.629 1.00 49.03 395 ALA A CA 1
ATOM 3029 C C . ALA A 1 395 ? -17.425 -20.347 -41.592 1.00 49.03 395 ALA A C 1
ATOM 3031 O O . ALA A 1 395 ? -18.491 -20.941 -41.757 1.00 49.03 395 ALA A O 1
ATOM 3032 N N . GLU A 1 396 ? -16.605 -20.562 -40.568 1.00 35.97 396 GLU A N 1
ATOM 3033 C CA . GLU A 1 396 ? -16.944 -21.296 -39.345 1.00 35.97 396 GLU A CA 1
ATOM 3034 C C . GLU A 1 396 ? -16.974 -20.346 -38.148 1.00 35.97 396 GLU A C 1
ATOM 3036 O O . GLU A 1 396 ? -16.040 -19.516 -38.020 1.00 35.97 396 GLU A O 1
#

Radius of gyration: 102.85 Å; chains: 1; bounding box: 166×56×331 Å

Foldseek 3Di:
DVVVVVVVVVVVVVVVVVCVVCVVVVVVVVVVVVVVVVPVVDPDDPVRVVVVVVVVVVVVVVVVVVVVVVVVVVVVVVVVVVVVVVVVVVVVVVVVVVVVVVVVVVVVVVVVVVVVVVVVVVVVVVVVVVVVVVVVVVVVVVVVVVVVVVVVVVVVVVVVVVVVVVVVVVVVVVVVVVVVVVVVVVVVVVVVVVVVVVVVVVVVVVVVVVVVVVVVVVVVVVVVVVVVVVVVVVVVVVVVVVVVVVVVVVVVVVVVPVPDDDDPPCPVVVVVVVVVVVVVVVVVVVVVVVVPDDDDDDDDPVVVVVVVVVVVVVVVVVVVVVVVVVVPPDPPVVVVVVVVVLLVVLVVLLVVDVVVPPPDVSVVVLVPDDDDDPPPPDDDSSNSNVVVCVVPDPDD

pLDDT: mean 79.73, std 18.47, range [30.81, 98.5]

Secondary structure (DSSP, 8-state):
-HHHHHHHHHHHHHHHHHHHHHHHHHHHHHHHHHHHHHHHHS---HHHHHHHHHHHHHHHHHHHHHHHHHHHHHHHHHHHHHHHHHHHHHHHHHHHHHHHHHHHHHHHHHHHHHHHHHHHHHHHHHHHHHHHHHHHHHHHHHHHHHHHHHHHHHHHHHHHHHHHHHHHHHHHHHHHHHHHHHHHHHHHHHHHHHHHHHHHHHHHHHHHHHHHHHHHHHHHHHHHHHHHHHHHHHHHHHHHHHHHHHHHHHHHHHHTTSS----S-SSSSSHHHHHHHHHHHHHHHHHHHTSS--------THHHHHHHHHHHHHHHHHHHHHHHHHHSS-TTHHHHHHHHHHHHHHHHHHHHHHHH-TT-HHHHHHHH-----TT--S--HHHHHHHHHHHHS---